Protein 6BG3 (pdb70)

GO terms:
  GO:0000151 ubiquitin ligase complex (C, IDA)
  GO:0005634 nucleus (C, EXP)
  GO:0097602 cullin family protein binding (F, IMP)
  GO:0005634 nucleus (C, IMP)
  GO:0005737 cytoplasm (C, IMP)
  GO:2000434 regulation of protein neddylation (P, IMP)
  GO:2000436 positive regulation of protein neddylation (P, IMP)
  GO:0031396 regulation of protein ubiquitination (P, IMP)
  GO:0005515 protein binding (F, IPI)
  GO:0005829 cytosol (C, TAS)

Secondary structure (DSSP, 8-state):
-TT-GGGGTTS-S--HHHHHHHHT--EEEEEE-TTS-EEEETTEEEES-S-HHHHHHHHHHHHTS--TTB--HHHHHHHHHHHHHHHHHHHHT-TTHHHHHHHS-HHHHHHHHHHHHHHHHHHHHT-HHHHHHHHTT-HHHHHHHHHTSHHHHHSHHHHHHHHHHHHHSSSHHHHHHHHHHHHHHHHHEETTEEEEE-HHHHHHHHHHTT--TTSHHHHHHHHHTT-S-TT-EEHHHHHHHHHHTT-SSHHHHHHHHHHHHHHTTSTTHHHHHHHHHHHHHS-TT-SSEEHHHHHHHHHHHHTTT-TTHHHHHHHHHH----EE-HHHHHHHHHHHHH--TTSTT--TTS---HHHHHHHHHHTT-

B-factor: mean 21.7, std 9.97, range [8.53, 66.86]

Radius of gyration: 24.67 Å; Cα contacts (8 Å, |Δi|>4): 421; chains: 1; bounding box: 47×56×72 Å

CATH classification: 1.10.530.40 (+1 more: 1.10.238.200)

Solvent-accessible surface area: 19133 Å² total; per-residue (Å²): 106,111,73,46,22,112,77,56,164,172,80,53,110,26,27,24,0,13,0,0,91,17,15,72,9,17,55,65,140,28,46,126,46,141,132,35,79,18,6,0,1,10,40,34,97,20,27,68,34,125,48,72,114,32,0,62,66,87,0,42,80,49,35,67,103,104,4,95,4,74,4,72,70,76,29,0,16,62,3,4,32,70,37,15,85,48,19,26,133,5,0,70,186,28,94,141,0,88,56,5,22,62,36,6,59,81,29,22,77,8,0,0,10,0,2,15,69,53,56,31,59,125,30,0,12,60,38,74,88,3,11,119,34,2,78,96,106,94,46,95,80,0,9,91,50,2,44,161,27,189,10,63,119,106,45,48,29,27,0,88,30,0,15,33,0,0,110,43,19,50,42,61,11,0,132,99,14,93,113,94,10,72,117,27,1,76,140,2,66,27,117,166,52,115,102,39,0,12,112,126,8,34,83,66,10,2,78,44,1,82,35,91,60,78,31,60,16,26,7,5,7,14,9,48,6,99,7,69,14,58,66,58,16,26,74,65,28,0,37,51,2,0,25,70,23,35,8,19,19,25,134,66,0,83,59,48,6,71,123,4,62,105,40,18,155,104,123,53,77,24,101,62,0,0,51,30,0,2,61,19,4,32,84,96,75,73,196,14,2,74,19,144,74,0,27,54,31,1,52,51,2,0,110,82,130,5,105,22,10,122,42,2,28,103,11,2,139,109,55,181,78,83,42,0,71,91,90,13,0,29,41,0,22,57,0,16,112,73,5,30,116,98,4,78,68,19,76,117,165,41,92,39,18,99,3,0,43,58,0,2,125,43,3,98,105,118

Foldseek 3Di:
DVLDCVVVVVPDPDALLLLLCQQQNAAFFWDQDPVGFTAHTRGHGQDRDNDPVSSQVSLCVQQVHNQVRGHDNSSSVSSVVVVLVVLVVVLCPDVQRNLLLVQDDRQLVSLLSVVCVVPNDVVSSVLNVLSVCSSVLVLVVSLVSQCPDPVCVVQVLSSNQSSVCSNPVDNVSSVVLVVLLLVVLVQQADPVDNFWGFPVSLVVLCVLLVHDCLAVLVLLLCVLLLPQAPGIQGSSSSSRSCSNQSHSDSVSVSVCSVVSVVCCVDPCNLLSSQLSCFRHQADPVDQWRFPVSLLSVCCNSCPVQQLCNVLLVVLCVPDPDGTDHSQLSSCVVVCSVPADPLSPPDDPPPPHPPSVVVSSVVPNVD

Organism: Homo sapiens (NCBI:txid9606)

InterPro domains:
  IPR005176 Potentiating neddylation domain [PF03556] (136-246)
  IPR005176 Potentiating neddylation domain [PS51229] (60-248)
  IPR009060 UBA-like superfamily [SSF46934] (5-47)
  IPR014764 Defective-in-cullin neddylation protein [PTHR12281] (21-250)
  IPR042460 DCN1-like, PONY binding domain [G3DSA:1.10.238.200] (150-259)

Structure (mmCIF, N/CA/C/O backbone):
data_6BG3
#
_entry.id   6BG3
#
_cell.length_a   35.169
_cell.length_b   96.915
_cell.length_c   59.388
_cell.angle_alpha   90.000
_cell.angle_beta   105.500
_cell.angle_gamma   90.000
#
_symmetry.space_group_name_H-M   'P 1 21 1'
#
loop_
_entity.id
_entity.type
_entity.pdbx_description
1 polymer 'Endolysin, DCN1-like protein 1 chimera'
2 non-polymer "N-{(3S,4S)-1-benzyl-3-[(1S)-1-hydroxyethoxy]piperidin-4-yl}-N'-[3-(trifluoromethyl)phenyl]urea"
3 water water
#
loop_
_atom_site.group_PDB
_atom_site.id
_atom_site.type_symbol
_atom_site.label_atom_id
_atom_site.label_alt_id
_atom_site.label_comp_id
_atom_site.label_asym_id
_atom_site.label_entity_id
_atom_site.label_seq_id
_atom_site.pdbx_PDB_ins_code
_atom_site.Cartn_x
_atom_site.Cartn_y
_atom_site.Cartn_z
_atom_site.occupancy
_atom_site.B_iso_or_equiv
_atom_site.auth_seq_id
_atom_site.auth_comp_id
_atom_site.auth_asym_id
_atom_site.auth_atom_id
_atom_site.pdbx_PDB_model_num
ATOM 1 N N . HIS A 1 10 ? 38.860 -0.851 30.469 1.00 38.22 -12 HIS A N 1
ATOM 2 C CA . HIS A 1 10 ? 37.485 -0.273 30.391 1.00 37.61 -12 HIS A CA 1
ATOM 3 C C . HIS A 1 10 ? 36.420 -1.297 30.768 1.00 33.80 -12 HIS A C 1
ATOM 4 O O . HIS A 1 10 ? 36.441 -2.450 30.308 1.00 31.26 -12 HIS A O 1
ATOM 8 N N . SER A 1 11 ? 35.472 -0.854 31.584 1.00 34.31 -11 SER A N 1
ATOM 9 C CA . SER A 1 11 ? 34.481 -1.740 32.177 1.00 33.92 -11 SER A CA 1
ATOM 10 C C . SER A 1 11 ? 33.684 -2.565 31.165 1.00 30.92 -11 SER A C 1
ATOM 11 O O . SER A 1 11 ? 33.351 -3.698 31.449 1.00 30.32 -11 SER A O 1
ATOM 19 N N . GLN A 1 12 ? 33.391 -1.995 30.001 1.00 28.07 -10 GLN A N 1
ATOM 20 C CA . GLN A 1 12 ? 32.528 -2.657 29.029 1.00 25.67 -10 GLN A CA 1
ATOM 21 C C . GLN A 1 12 ? 33.257 -3.498 27.995 1.00 22.39 -10 GLN A C 1
ATOM 22 O O . GLN A 1 12 ? 32.611 -4.133 27.163 1.00 21.77 -10 GLN A O 1
ATOM 36 N N . ASP A 1 13 ? 34.582 -3.508 28.025 1.00 21.44 -9 ASP A N 1
ATOM 37 C CA . ASP A 1 13 ? 35.350 -4.272 27.048 1.00 19.88 -9 ASP A CA 1
ATOM 38 C C . ASP A 1 13 ? 34.890 -5.716 26.995 1.00 17.02 -9 ASP A C 1
ATOM 39 O O . ASP A 1 13 ? 34.753 -6.357 28.041 1.00 17.29 -9 ASP A O 1
ATOM 48 N N . LEU A 1 14 ? 34.694 -6.255 25.793 1.00 15.37 -8 LEU A N 1
ATOM 49 C CA . LEU A 1 14 ? 34.225 -7.631 25.672 1.00 14.08 -8 LEU A CA 1
ATOM 50 C C . LEU A 1 14 ? 35.275 -8.640 26.157 1.00 14.21 -8 LEU A C 1
ATOM 51 O O . LEU A 1 14 ? 34.917 -9.747 26.564 1.00 14.45 -8 LEU A O 1
ATOM 67 N N . GLU A 1 15 ? 36.551 -8.234 26.175 1.00 14.92 -7 GLU A N 1
ATOM 68 C CA . GLU A 1 15 ? 37.609 -9.079 26.716 1.00 16.66 -7 GLU A CA 1
ATOM 69 C C . GLU A 1 15 ? 37.335 -9.461 28.171 1.00 17.21 -7 GLU A C 1
ATOM 70 O O . GLU A 1 15 ? 37.813 -10.507 28.634 1.00 18.09 -7 GLU A O 1
ATOM 82 N N . ASN A 1 16 ? 36.589 -8.626 28.892 1.00 18.62 -6 ASN A N 1
ATOM 83 C CA . ASN A 1 16 ? 36.227 -8.957 30.259 1.00 20.46 -6 ASN A CA 1
ATOM 84 C C . ASN A 1 16 ? 35.269 -10.131 30.376 1.00 21.55 -6 ASN A C 1
ATOM 85 O O . ASN A 1 16 ? 35.026 -10.620 31.485 1.00 24.72 -6 ASN A O 1
ATOM 96 N N . LEU A 1 17 ? 34.721 -10.570 29.249 1.00 19.59 -5 LEU A N 1
ATOM 97 C CA . LEU A 1 17 ? 33.773 -11.674 29.214 1.00 19.15 -5 LEU A CA 1
ATOM 98 C C . LEU A 1 17 ? 34.380 -12.917 28.572 1.00 17.62 -5 LEU A C 1
ATOM 99 O O . LEU A 1 17 ? 33.675 -13.903 28.350 1.00 17.93 -5 LEU A O 1
ATOM 115 N N . TYR A 1 18 ? 35.681 -12.895 28.280 1.00 16.99 -4 TYR A N 1
ATOM 116 C CA . TYR A 1 18 ? 36.276 -14.020 27.566 1.00 15.51 -4 TYR A CA 1
ATOM 117 C C . TYR A 1 18 ? 36.298 -15.327 28.358 1.00 14.98 -4 TYR A C 1
ATOM 118 O O . TYR A 1 18 ? 36.467 -16.376 27.751 1.00 15.06 -4 TYR A O 1
ATOM 136 N N . PHE A 1 19 ? 36.117 -15.257 29.681 1.00 14.16 -3 PHE A N 1
ATOM 137 C CA . PHE A 1 19 ? 36.014 -16.448 30.502 1.00 14.96 -3 PHE A CA 1
ATOM 138 C C . PHE A 1 19 ? 34.655 -17.134 30.364 1.00 15.41 -3 PHE A C 1
ATOM 139 O O . PHE A 1 19 ? 34.502 -18.271 30.805 1.00 16.44 -3 PHE A O 1
ATOM 156 N N . GLN A 1 20 ? 33.673 -16.435 29.800 1.00 15.20 -2 GLN A N 1
ATOM 157 C CA . GLN A 1 20 ? 32.332 -17.000 29.573 1.00 15.97 -2 GLN A CA 1
ATOM 158 C C . GLN A 1 20 ? 32.373 -17.954 28.408 1.00 15.96 -2 GLN A C 1
ATOM 159 O O . GLN A 1 20 ? 33.373 -18.058 27.745 1.00 15.95 -2 GLN A O 1
ATOM 173 N N . GLY A 1 21 ? 31.270 -18.638 28.128 1.00 17.67 -1 GLY A N 1
ATOM 174 C CA . GLY A 1 21 ? 31.159 -19.334 26.858 1.00 17.43 -1 GLY A CA 1
ATOM 175 C C . GLY A 1 21 ? 30.991 -18.380 25.679 1.00 16.67 -1 GLY A C 1
ATOM 176 O O . GLY A 1 21 ? 30.642 -17.216 25.866 1.00 17.77 -1 GLY A O 1
ATOM 180 N N . SER A 1 22 ? 31.214 -18.862 24.457 1.00 16.49 0 SER A N 1
ATOM 181 C CA . SER A 1 22 ? 30.949 -18.044 23.274 1.00 17.67 0 SER A CA 1
ATOM 182 C C . SER A 1 22 ? 29.451 -17.845 23.054 1.00 16.00 0 SER A C 1
ATOM 183 O O . SER A 1 22 ? 29.037 -16.828 22.493 1.00 17.66 0 SER A O 1
ATOM 191 N N . MET A 1 23 ? 28.634 -18.805 23.477 1.00 15.42 1 MET A N 1
ATOM 192 C CA . MET A 1 23 ? 27.203 -18.615 23.417 1.00 14.55 1 MET A CA 1
ATOM 193 C C . MET A 1 23 ? 26.813 -17.869 24.681 1.00 13.20 1 MET A C 1
ATOM 194 O O . MET A 1 23 ? 27.275 -18.183 25.776 1.00 15.90 1 MET A O 1
ATOM 208 N N . ASN A 1 24 ? 25.969 -16.865 24.524 1.00 12.55 2 ASN A N 1
ATOM 209 C CA . ASN A 1 24 ? 25.590 -16.006 25.612 1.00 12.31 2 ASN A CA 1
ATOM 210 C C . ASN A 1 24 ? 24.256 -15.358 25.274 1.00 11.26 2 ASN A C 1
ATOM 211 O O . ASN A 1 24 ? 23.653 -15.627 24.234 1.00 10.96 2 ASN A O 1
ATOM 222 N N . ILE A 1 25 ? 23.791 -14.525 26.180 1.00 12.23 3 ILE A N 1
ATOM 223 C CA . ILE A 1 25 ? 22.503 -13.893 26.005 1.00 11.83 3 ILE A CA 1
ATOM 224 C C . ILE A 1 25 ? 22.441 -13.017 24.761 1.00 11.09 3 ILE A C 1
ATOM 225 O O . ILE A 1 25 ? 21.403 -12.963 24.120 1.00 11.13 3 ILE A O 1
ATOM 241 N N . PHE A 1 26 ? 23.522 -12.325 24.418 1.00 11.25 4 PHE A N 1
ATOM 242 C CA . PHE A 1 26 ? 23.534 -11.526 23.204 1.00 11.10 4 PHE A CA 1
ATOM 243 C C . PHE A 1 26 ? 23.331 -12.387 21.957 1.00 10.34 4 PHE A C 1
ATOM 244 O O . PHE A 1 26 ? 22.503 -12.079 21.108 1.00 10.29 4 PHE A O 1
ATOM 261 N N . GLU A 1 27 ? 24.083 -13.473 21.862 1.00 10.40 5 GLU A N 1
ATOM 262 C CA . GLU A 1 27 ? 23.958 -14.368 20.724 1.00 10.44 5 GLU A CA 1
ATOM 263 C C . GLU A 1 27 ? 22.587 -15.020 20.673 1.00 9.85 5 GLU A C 1
ATOM 264 O O . GLU A 1 27 ? 22.046 -15.288 19.602 1.00 10.56 5 GLU A O 1
ATOM 276 N N . MET A 1 28 ? 22.000 -15.279 21.838 1.00 9.65 6 MET A N 1
ATOM 277 C CA . MET A 1 28 ? 20.672 -15.836 21.938 1.00 9.46 6 MET A CA 1
ATOM 278 C C . MET A 1 28 ? 19.635 -14.851 21.358 1.00 9.39 6 MET A C 1
ATOM 279 O O . MET A 1 28 ? 18.793 -15.232 20.534 1.00 9.96 6 MET A O 1
ATOM 293 N N . LEU A 1 29 ? 19.705 -13.592 21.777 1.00 9.62 7 LEU A N 1
ATOM 294 C CA . LEU A 1 29 ? 18.754 -12.600 21.287 1.00 10.75 7 LEU A CA 1
ATOM 295 C C . LEU A 1 29 ? 19.060 -12.225 19.830 1.00 10.91 7 LEU A C 1
ATOM 296 O O . LEU A 1 29 ? 18.163 -11.832 19.092 1.00 11.71 7 LEU A O 1
ATOM 312 N N . ARG A 1 30 ? 20.307 -12.360 19.391 1.00 10.95 8 ARG A N 1
ATOM 313 C CA . ARG A 1 30 ? 20.606 -12.169 17.982 1.00 11.89 8 ARG A CA 1
ATOM 314 C C . ARG A 1 30 ? 19.795 -13.166 17.122 1.00 11.27 8 ARG A C 1
ATOM 315 O O . ARG A 1 30 ? 19.315 -12.811 16.047 1.00 13.13 8 ARG A O 1
ATOM 336 N N . ILE A 1 31 ? 19.634 -14.390 17.605 1.00 11.43 9 ILE A N 1
ATOM 337 C CA . ILE A 1 31 ? 18.848 -15.431 16.933 1.00 11.18 9 ILE A CA 1
ATOM 338 C C . ILE A 1 31 ? 17.348 -15.208 17.104 1.00 10.72 9 ILE A C 1
ATOM 339 O O . ILE A 1 31 ? 16.572 -15.402 16.162 1.00 12.16 9 ILE A O 1
ATOM 355 N N . ASP A 1 32 ? 16.930 -14.77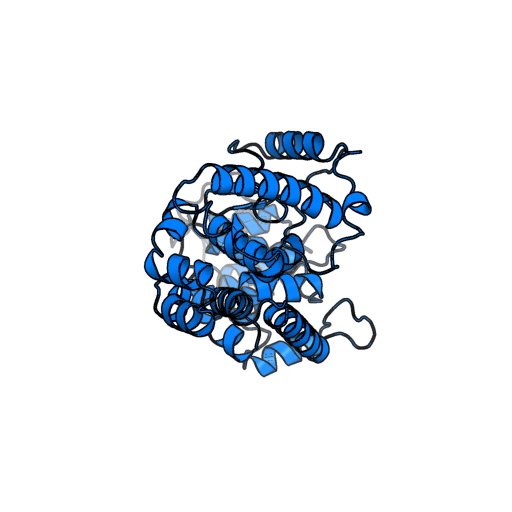1 18.295 1.00 10.47 10 ASP A N 1
ATOM 356 C CA . ASP A 1 32 ? 15.488 -14.722 18.604 1.00 11.14 10 ASP A CA 1
ATOM 357 C C . ASP A 1 32 ? 14.817 -13.422 18.206 1.00 12.24 10 ASP A C 1
ATOM 358 O O . ASP A 1 32 ? 13.655 -13.430 17.871 1.00 16.32 10 ASP A O 1
ATOM 367 N N . GLU A 1 33 ? 15.547 -12.318 18.254 1.00 12.52 11 GLU A N 1
ATOM 368 C CA A GLU A 1 33 ? 15.024 -10.984 17.966 0.50 12.91 11 GLU A CA 1
ATOM 369 C CA B GLU A 1 33 ? 14.988 -11.001 17.948 0.50 14.10 11 GLU A CA 1
ATOM 370 C C . GLU A 1 33 ? 15.653 -10.381 16.715 1.00 14.35 11 GLU A C 1
ATOM 371 O O . GLU A 1 33 ? 14.978 -9.775 15.898 1.00 17.23 11 GLU A O 1
ATOM 394 N N . GLY A 1 34 ? 16.956 -10.563 16.561 1.00 14.35 12 GLY A N 1
ATOM 395 C CA . GLY A 1 34 ? 17.701 -10.025 15.439 1.00 14.23 12 GLY A CA 1
ATOM 396 C C . GLY A 1 34 ? 18.551 -8.839 15.840 1.00 12.73 12 GLY A C 1
ATOM 397 O O . GLY A 1 34 ? 18.320 -8.176 16.825 1.00 16.23 12 GLY A O 1
ATOM 401 N N . LEU A 1 35 ? 19.554 -8.585 15.035 1.00 13.21 13 LEU A N 1
ATOM 402 C CA . LEU A 1 35 ? 20.536 -7.552 15.264 1.00 13.10 13 LEU A CA 1
ATOM 403 C C . LEU A 1 35 ? 20.526 -6.584 14.078 1.00 12.39 13 LEU A C 1
ATOM 404 O O . LEU A 1 35 ? 20.653 -7.017 12.946 1.00 14.75 13 LEU A O 1
ATOM 420 N N . ARG A 1 36 ? 20.415 -5.290 14.365 1.00 13.03 14 ARG A N 1
ATOM 421 C CA . ARG A 1 36 ? 20.462 -4.250 13.349 1.00 13.95 14 ARG A CA 1
ATOM 422 C C . ARG A 1 36 ? 21.642 -3.347 13.623 1.00 13.44 14 ARG A C 1
ATOM 423 O O . ARG A 1 36 ? 21.802 -2.844 14.732 1.00 14.56 14 ARG A O 1
ATOM 444 N N . LEU A 1 37 ? 22.461 -3.125 12.609 1.00 14.41 15 LEU A N 1
ATOM 445 C CA . LEU A 1 37 ? 23.681 -2.371 12.800 1.00 15.24 15 LEU A CA 1
ATOM 446 C C . LEU A 1 37 ? 23.572 -0.936 12.336 1.00 15.86 15 LEU A C 1
ATOM 447 O O . LEU A 1 37 ? 24.522 -0.178 12.492 1.00 17.40 15 LEU A O 1
ATOM 463 N N . LYS A 1 38 ? 22.426 -0.550 11.777 1.00 16.39 16 LYS A N 1
ATOM 464 C CA . LYS A 1 38 ? 22.162 0.832 11.373 1.00 17.25 16 LYS A CA 1
ATOM 465 C C . LYS A 1 38 ? 20.920 1.312 12.099 1.00 17.12 16 LYS A C 1
ATOM 466 O O . LYS A 1 38 ? 19.977 0.555 12.298 1.00 17.77 16 LYS A O 1
ATOM 485 N N . ILE A 1 39 ? 20.891 2.589 12.453 1.00 17.53 17 ILE A N 1
ATOM 486 C CA . ILE A 1 39 ? 19.707 3.174 13.062 1.00 17.63 17 ILE A CA 1
ATOM 487 C C . ILE A 1 39 ? 18.490 2.897 12.213 1.00 18.23 17 ILE A C 1
ATOM 488 O O . ILE A 1 39 ? 18.522 3.098 10.990 1.00 19.73 17 ILE A O 1
ATOM 504 N N . TYR A 1 40 ? 17.398 2.501 12.861 1.00 16.83 18 TYR A N 1
ATOM 505 C CA . TYR A 1 40 ? 16.133 2.294 12.171 1.00 18.90 18 TYR A CA 1
ATOM 506 C C . TYR A 1 40 ? 14.998 2.728 13.076 1.00 20.25 18 TYR A C 1
ATOM 507 O O . TYR A 1 40 ? 15.189 2.971 14.272 1.00 19.74 18 TYR A O 1
ATOM 525 N N . LYS A 1 41 ? 13.822 2.887 12.487 1.00 23.21 19 LYS A N 1
ATOM 526 C CA . LYS A 1 41 ? 12.636 3.205 13.261 1.00 25.73 19 LYS A CA 1
ATOM 527 C C . LYS A 1 41 ? 11.912 1.928 13.630 1.00 28.00 19 LYS A C 1
ATOM 528 O O . LYS A 1 41 ? 11.630 1.090 12.761 1.00 29.52 19 LYS A O 1
ATOM 547 N N . ASP A 1 42 ? 11.616 1.781 14.914 1.00 29.15 20 ASP A N 1
ATOM 548 C CA . ASP A 1 42 ? 10.879 0.629 15.409 1.00 32.88 20 ASP A CA 1
ATOM 549 C C . ASP A 1 42 ? 9.396 0.750 15.085 1.00 35.50 20 ASP A C 1
ATOM 550 O O . ASP A 1 42 ? 8.988 1.601 14.289 1.00 35.08 20 ASP A O 1
ATOM 559 N N . THR A 1 43 ? 8.603 -0.097 15.731 1.00 37.67 21 THR A N 1
ATOM 560 C CA . THR A 1 43 ? 7.166 -0.157 15.508 1.00 41.40 21 THR A CA 1
ATOM 561 C C . THR A 1 43 ? 6.500 1.188 15.765 1.00 42.51 21 THR A C 1
ATOM 562 O O . THR A 1 43 ? 5.712 1.667 14.945 1.00 43.76 21 THR A O 1
ATOM 573 N N . GLU A 1 44 ? 6.818 1.790 16.905 1.00 42.43 22 GLU A N 1
ATOM 574 C CA . GLU A 1 44 ? 6.207 3.050 17.301 1.00 43.08 22 GLU A CA 1
ATOM 575 C C . GLU A 1 44 ? 6.886 4.251 16.635 1.00 40.75 22 GLU A C 1
ATOM 576 O O . GLU A 1 44 ? 6.603 5.398 16.983 1.00 40.93 22 GLU A O 1
ATOM 588 N N . GLY A 1 45 ? 7.783 3.985 15.685 1.00 37.40 23 GLY A N 1
ATOM 589 C CA . GLY A 1 45 ? 8.422 5.034 14.905 1.00 33.91 23 GLY A CA 1
ATOM 590 C C . GLY A 1 45 ? 9.671 5.632 15.538 1.00 32.72 23 GLY A C 1
ATOM 591 O O . GLY A 1 45 ? 10.176 6.654 15.069 1.00 33.03 23 GLY A O 1
ATOM 595 N N . TYR A 1 46 ? 10.187 4.981 16.578 1.00 30.19 24 TYR A N 1
ATOM 596 C CA . TYR A 1 46 ? 11.301 5.519 17.353 1.00 29.04 24 TYR A CA 1
ATOM 597 C C . TYR A 1 46 ? 12.660 4.973 16.909 1.00 24.32 24 TYR A C 1
ATOM 598 O O . TYR A 1 46 ? 12.813 3.773 16.651 1.00 23.38 24 TYR A O 1
ATOM 616 N N . TYR A 1 47 ? 13.663 5.843 16.874 1.00 22.65 25 TYR A N 1
ATOM 617 C CA . TYR A 1 47 ? 15.019 5.457 16.480 1.00 20.92 25 TYR A CA 1
ATOM 618 C C . TYR A 1 47 ? 15.629 4.468 17.463 1.00 19.04 25 TYR A C 1
ATOM 619 O O . TYR A 1 47 ? 15.694 4.705 18.669 1.00 19.90 25 TYR A O 1
ATOM 637 N N . THR A 1 48 ? 16.126 3.376 16.892 1.00 17.02 26 THR A N 1
ATOM 638 C CA . THR A 1 48 ? 16.554 2.167 17.599 1.00 15.84 26 THR A CA 1
ATOM 639 C C . THR A 1 48 ? 17.774 1.635 16.882 1.00 13.94 26 THR A C 1
ATOM 640 O O . THR A 1 48 ? 17.961 1.914 15.706 1.00 15.11 26 THR A O 1
ATOM 651 N N . ILE A 1 49 ? 18.616 0.880 17.593 1.00 13.29 27 ILE A N 1
ATOM 652 C CA . ILE A 1 49 ? 19.732 0.193 16.952 1.00 12.93 27 ILE A CA 1
ATOM 653 C C . ILE A 1 49 ? 20.081 -1.048 17.748 1.00 12.18 27 ILE A C 1
ATOM 654 O O . ILE A 1 49 ? 19.603 -1.244 18.865 1.00 12.52 27 ILE A O 1
ATOM 670 N N . GLY A 1 50 ? 20.929 -1.887 17.179 1.00 12.01 28 GLY A N 1
ATOM 671 C CA . GLY A 1 50 ? 21.417 -3.042 17.898 1.00 11.67 28 GLY A CA 1
ATOM 672 C C . GLY A 1 50 ? 20.328 -4.076 18.035 1.00 10.91 28 GLY A C 1
ATOM 673 O O . GLY A 1 50 ? 19.617 -4.380 17.081 1.00 12.70 28 GLY A O 1
ATOM 677 N N . ILE A 1 51 ? 20.229 -4.650 19.222 1.00 11.10 29 ILE A N 1
ATOM 678 C CA . ILE A 1 51 ? 19.130 -5.557 19.545 1.00 11.92 29 ILE A CA 1
ATOM 679 C C . ILE A 1 51 ? 18.125 -4.756 20.368 1.00 12.59 29 ILE A C 1
ATOM 680 O O . ILE A 1 51 ? 18.163 -4.713 21.606 1.00 13.04 29 ILE A O 1
ATOM 696 N N . GLY A 1 52 ? 17.222 -4.081 19.671 1.00 13.75 30 GLY A N 1
ATOM 697 C CA . GLY A 1 52 ? 16.127 -3.380 20.309 1.00 14.60 30 GLY A CA 1
ATOM 698 C C . GLY A 1 52 ? 16.531 -2.266 21.253 1.00 14.97 30 GLY A C 1
ATOM 699 O O . GLY A 1 52 ? 15.779 -1.954 22.163 1.00 17.08 30 GLY A O 1
ATOM 703 N N . HIS A 1 53 ? 17.676 -1.626 21.034 1.00 13.87 31 HIS A N 1
ATOM 704 C CA . HIS A 1 53 ? 18.127 -0.548 21.915 1.00 14.52 31 HIS A CA 1
ATOM 705 C C . HIS A 1 53 ? 17.558 0.795 21.467 1.00 16.42 31 HIS A C 1
ATOM 706 O O . HIS A 1 53 ? 17.971 1.367 20.465 1.00 15.66 31 HIS A O 1
ATOM 720 N N . LEU A 1 54 ? 16.582 1.272 22.213 1.00 19.00 32 LEU A N 1
ATOM 721 C CA . LEU A 1 54 ? 15.966 2.560 21.911 1.00 21.86 32 LEU A CA 1
ATOM 722 C C . LEU A 1 54 ? 16.983 3.682 22.131 1.00 21.61 32 LEU A C 1
ATOM 723 O O . LEU A 1 54 ? 17.640 3.736 23.170 1.00 23.54 32 LEU A O 1
ATOM 739 N N . LEU A 1 55 ? 17.130 4.566 21.149 1.00 21.00 33 LEU A N 1
ATOM 740 C CA . LEU A 1 55 ? 18.060 5.693 21.272 1.00 21.52 33 LEU A CA 1
ATOM 741 C C . LEU A 1 55 ? 17.421 6.973 21.799 1.00 22.98 33 LEU A C 1
ATOM 742 O O . LEU A 1 55 ? 18.040 7.721 22.559 1.00 25.21 33 LEU A O 1
ATOM 758 N N . THR A 1 56 ? 16.189 7.231 21.368 1.00 24.04 34 THR A N 1
ATOM 759 C CA . THR A 1 56 ? 15.487 8.467 21.704 1.00 25.67 34 THR A CA 1
ATOM 760 C C . THR A 1 56 ? 14.087 8.389 21.129 1.00 26.96 34 THR A C 1
ATOM 761 O O . THR A 1 56 ? 13.849 7.647 20.166 1.00 26.03 34 THR A O 1
ATOM 772 N N . LYS A 1 57 ? 13.174 9.175 21.695 1.00 29.09 35 LYS A N 1
ATOM 773 C CA . LYS A 1 57 ? 11.814 9.311 21.172 1.00 29.45 35 LYS A CA 1
ATOM 774 C C . LYS A 1 57 ? 11.716 10.531 20.255 1.00 28.73 35 LYS A C 1
ATOM 775 O O . LYS A 1 57 ? 10.672 10.794 19.651 1.00 30.00 35 LYS A O 1
ATOM 779 N N . SER A 1 58 ? 12.818 11.264 20.142 1.00 27.60 36 SER A N 1
ATOM 780 C CA . SER A 1 58 ? 12.860 12.448 19.292 1.00 27.59 36 SER A CA 1
ATOM 781 C C . SER A 1 58 ? 12.590 12.078 17.834 1.00 27.70 36 SER A C 1
ATOM 782 O O . SER A 1 58 ? 13.026 11.008 17.383 1.00 28.53 36 SER A O 1
ATOM 790 N N . PRO A 1 59 ? 11.882 12.946 17.086 1.00 27.29 37 PRO A N 1
ATOM 791 C CA . PRO A 1 59 ? 11.715 12.683 15.649 1.00 27.68 37 PRO A CA 1
ATOM 792 C C . PRO A 1 59 ? 12.975 12.974 14.841 1.00 27.45 37 PRO A C 1
ATOM 793 O O . PRO A 1 59 ? 13.045 12.650 13.649 1.00 28.47 37 PRO A O 1
ATOM 804 N N . SER A 1 60 ? 13.966 13.557 15.496 1.00 26.83 38 SER A N 1
ATOM 805 C CA . SER A 1 60 ? 15.185 13.989 14.835 1.00 27.24 38 SER A CA 1
ATOM 806 C C . SER A 1 60 ? 16.249 12.891 14.764 1.00 27.19 38 SER A C 1
ATOM 807 O O . SER A 1 60 ? 16.748 12.405 15.787 1.00 27.51 38 SER A O 1
ATOM 815 N N . LEU A 1 61 ? 16.601 12.508 13.545 1.00 27.66 39 LEU A N 1
ATOM 816 C CA . LEU A 1 61 ? 17.627 11.499 13.345 1.00 28.01 39 LEU A CA 1
ATOM 817 C C . LEU A 1 61 ? 18.947 11.991 13.911 1.00 29.03 39 LEU A C 1
ATOM 818 O O . LEU A 1 61 ? 19.737 11.226 14.473 1.00 28.84 39 LEU A O 1
ATOM 834 N N . ASN A 1 62 ? 19.178 13.289 13.790 1.00 30.93 40 ASN A N 1
ATOM 835 C CA . ASN A 1 62 ? 20.399 13.857 14.316 1.00 32.81 40 ASN A CA 1
ATOM 836 C C . ASN A 1 62 ? 20.496 13.687 15.828 1.00 30.84 40 ASN A C 1
ATOM 837 O O . ASN A 1 62 ? 21.581 13.429 16.360 1.00 31.44 40 ASN A O 1
ATOM 848 N N . ALA A 1 63 ? 19.367 13.824 16.517 1.00 28.96 41 ALA A N 1
ATOM 849 C CA . ALA A 1 63 ? 19.319 13.602 17.949 1.00 28.20 41 ALA A CA 1
ATOM 850 C C . ALA A 1 63 ? 19.686 12.155 18.248 1.00 27.55 41 ALA A C 1
ATOM 851 O O . ALA A 1 63 ? 20.510 11.887 19.117 1.00 29.00 41 ALA A O 1
ATOM 858 N N . ALA A 1 64 ? 19.085 11.224 17.507 1.00 25.97 42 ALA A N 1
ATOM 859 C CA . ALA A 1 64 ? 19.362 9.801 17.691 1.00 24.25 42 ALA A CA 1
ATOM 860 C C . ALA A 1 64 ? 20.850 9.512 17.479 1.00 25.14 42 ALA A C 1
ATOM 861 O O . ALA A 1 64 ? 21.453 8.772 18.246 1.00 25.04 42 ALA A O 1
ATOM 868 N N . LYS A 1 65 ? 21.443 10.124 16.457 1.00 26.50 43 LYS A N 1
ATOM 869 C CA . LYS A 1 65 ? 22.860 9.926 16.166 1.00 28.33 43 LYS A CA 1
ATOM 870 C C . LYS A 1 65 ? 23.742 10.499 17.263 1.00 29.21 43 LYS A C 1
ATOM 871 O O . LYS A 1 65 ? 24.832 9.982 17.540 1.00 28.72 43 LYS A O 1
ATOM 890 N N . SER A 1 66 ? 23.281 11.586 17.871 1.00 30.87 44 SER A N 1
ATOM 891 C CA . SER A 1 66 ? 24.014 12.184 18.968 1.00 32.91 44 SER A CA 1
ATOM 892 C C . SER A 1 66 ? 24.032 11.246 20.157 1.00 31.80 44 SER A C 1
ATOM 893 O O . SER A 1 66 ? 25.076 11.073 20.783 1.00 31.92 44 SER A O 1
ATOM 901 N N . GLU A 1 67 ? 22.882 10.657 20.483 1.00 30.84 45 GLU A N 1
ATOM 902 C CA . GLU A 1 67 ? 22.837 9.710 21.590 1.00 30.82 45 GLU A CA 1
ATOM 903 C C . GLU A 1 67 ? 23.731 8.509 21.281 1.00 28.96 45 GLU A C 1
ATOM 904 O O . GLU A 1 67 ? 24.487 8.070 22.144 1.00 30.10 45 GLU A O 1
ATOM 916 N N . LEU A 1 68 ? 23.672 8.006 20.052 1.00 26.44 46 LEU A N 1
ATOM 917 C CA . LEU A 1 68 ? 24.468 6.848 19.671 1.00 25.21 46 LEU A CA 1
ATOM 918 C C . LEU A 1 68 ? 25.969 7.162 19.733 1.00 26.87 46 LEU A C 1
ATOM 919 O O . LEU A 1 68 ? 26.755 6.373 20.259 1.00 26.98 46 LEU A O 1
ATOM 935 N N . ASP A 1 69 ? 26.367 8.317 19.196 1.00 28.94 47 ASP A N 1
ATOM 936 C CA . ASP A 1 69 ? 27.772 8.711 19.197 1.00 30.68 47 ASP A CA 1
ATOM 937 C C . ASP A 1 69 ? 28.279 8.843 20.633 1.00 31.93 47 ASP A C 1
ATOM 938 O O . ASP A 1 69 ? 29.405 8.446 20.938 1.00 32.34 47 ASP A O 1
ATOM 947 N N . LYS A 1 70 ? 27.446 9.415 21.502 1.00 31.96 48 LYS A N 1
ATOM 948 C CA . LYS A 1 70 ? 27.739 9.503 22.928 1.00 32.81 48 LYS A CA 1
ATOM 949 C C . LYS A 1 70 ? 28.007 8.120 23.521 1.00 32.09 48 LYS A C 1
ATOM 950 O O . LYS A 1 70 ? 28.988 7.925 24.236 1.00 33.35 48 LYS A O 1
ATOM 954 N N . ALA A 1 71 ? 27.148 7.150 23.212 1.00 30.60 49 ALA A N 1
ATOM 955 C CA . ALA A 1 71 ? 27.229 5.837 23.857 1.00 30.94 49 ALA A CA 1
ATOM 956 C C . ALA A 1 71 ? 28.394 4.990 23.340 1.00 30.50 49 ALA A C 1
ATOM 957 O O . ALA A 1 71 ? 28.971 4.192 24.080 1.00 31.72 49 ALA A O 1
ATOM 964 N N . ILE A 1 72 ? 28.757 5.168 22.075 1.00 29.86 50 ILE A N 1
ATOM 965 C CA . ILE A 1 72 ? 29.785 4.324 21.469 1.00 29.48 50 ILE A CA 1
ATOM 966 C C . ILE A 1 72 ? 31.178 4.945 21.624 1.00 31.28 50 ILE A C 1
ATOM 967 O O . ILE A 1 72 ? 32.179 4.230 21.711 1.00 31.63 50 ILE A O 1
ATOM 983 N N . GLY A 1 73 ? 31.236 6.272 21.682 1.00 31.82 51 GLY A N 1
ATOM 984 C CA . GLY A 1 73 ? 32.491 6.977 21.895 1.00 33.25 51 GLY A CA 1
ATOM 985 C C . GLY A 1 73 ? 33.206 7.356 20.609 1.00 35.17 51 GLY A C 1
ATOM 986 O O . GLY A 1 73 ? 34.427 7.519 20.598 1.00 35.98 51 GLY A O 1
ATOM 990 N N . ARG A 1 74 ? 32.451 7.514 19.526 1.00 34.92 52 ARG A N 1
ATOM 991 C CA . ARG A 1 74 ? 33.027 7.889 18.239 1.00 35.08 52 ARG A CA 1
ATOM 992 C C . ARG A 1 74 ? 31.938 8.396 17.300 1.00 37.23 52 ARG A C 1
ATOM 993 O O . ARG A 1 74 ? 30.742 8.288 17.594 1.00 37.60 52 ARG A O 1
ATOM 1014 N N . ASN A 1 75 ? 32.357 8.933 16.159 1.00 37.88 53 ASN A N 1
ATOM 1015 C CA . ASN A 1 75 ? 31.417 9.389 15.149 1.00 37.91 53 ASN A CA 1
ATOM 1016 C C . ASN A 1 75 ? 30.950 8.210 14.300 1.00 34.31 53 ASN A C 1
ATOM 1017 O O . ASN A 1 75 ? 31.617 7.817 13.332 1.00 33.91 53 ASN A O 1
ATOM 1028 N N . THR A 1 76 ? 29.792 7.668 14.663 1.00 32.12 54 THR A N 1
ATOM 1029 C CA . THR A 1 76 ? 29.293 6.445 14.061 1.00 31.35 54 THR A CA 1
ATOM 1030 C C . THR A 1 76 ? 28.517 6.682 12.786 1.00 31.27 54 THR A C 1
ATOM 1031 O O . THR A 1 76 ? 28.373 5.780 11.954 1.00 29.12 54 THR A O 1
ATOM 1042 N N . ASN A 1 77 ? 27.997 7.897 12.636 1.00 32.64 55 ASN A N 1
ATOM 1043 C CA . ASN A 1 77 ? 27.128 8.197 11.526 1.00 33.85 55 ASN A CA 1
ATOM 1044 C C . ASN A 1 77 ? 25.948 7.234 11.458 1.00 29.93 55 ASN A C 1
ATOM 1045 O O . ASN A 1 77 ? 25.433 6.955 10.379 1.00 29.94 55 ASN A O 1
ATOM 1056 N N . GLY A 1 78 ? 25.546 6.698 12.609 1.00 26.79 56 GLY A N 1
ATOM 1057 C CA . GLY A 1 78 ? 24.386 5.829 12.695 1.00 24.32 56 GLY A CA 1
ATOM 1058 C C . GLY A 1 78 ? 24.635 4.385 12.306 1.00 21.78 56 GLY A C 1
ATOM 1059 O O . GLY A 1 78 ? 23.671 3.655 12.107 1.00 21.30 56 GLY A O 1
ATOM 1063 N N . VAL A 1 79 ? 25.897 3.976 12.193 1.00 21.02 57 VAL A N 1
ATOM 1064 C CA . VAL A 1 79 ? 26.250 2.599 11.859 1.00 22.08 57 VAL A CA 1
ATOM 1065 C C . VAL A 1 79 ? 27.244 2.101 12.885 1.00 19.52 57 VAL A C 1
ATOM 1066 O O . VAL A 1 79 ? 28.243 2.771 13.167 1.00 20.53 57 VAL A O 1
ATOM 1079 N N . ILE A 1 80 ? 26.971 0.918 13.434 1.00 17.37 58 ILE A N 1
ATOM 1080 C CA . ILE A 1 80 ? 27.837 0.307 14.433 1.00 15.96 58 ILE A CA 1
ATOM 1081 C C . ILE A 1 80 ? 28.242 -1.101 14.046 1.00 14.63 58 ILE A C 1
ATOM 1082 O O . ILE A 1 80 ? 27.672 -1.721 13.149 1.00 16.31 58 ILE A O 1
ATOM 1098 N N . THR A 1 81 ? 29.236 -1.625 14.762 1.00 15.36 59 THR A N 1
ATOM 1099 C CA . THR A 1 81 ? 29.691 -3.001 14.585 1.00 15.60 59 THR A CA 1
ATOM 1100 C C . THR A 1 81 ? 28.925 -3.921 15.533 1.00 13.58 59 THR A C 1
ATOM 1101 O O . THR A 1 81 ? 28.266 -3.476 16.503 1.00 13.44 59 THR A O 1
ATOM 1112 N N . LYS A 1 82 ? 29.003 -5.203 15.253 1.00 14.16 60 LYS A N 1
ATOM 1113 C CA . LYS A 1 82 ? 28.396 -6.181 16.123 1.00 13.64 60 LYS A CA 1
ATOM 1114 C C . LYS A 1 82 ? 28.937 -6.069 17.564 1.00 12.81 60 LYS A C 1
ATOM 1115 O O . LYS A 1 82 ? 28.146 -6.119 18.521 1.00 12.36 60 LYS A O 1
ATOM 1134 N N . ASP A 1 83 ? 30.248 -5.916 17.742 1.00 12.77 61 ASP A N 1
ATOM 1135 C CA . ASP A 1 83 ? 30.788 -5.780 19.093 1.00 12.91 61 ASP A CA 1
ATOM 1136 C C . ASP A 1 83 ? 30.242 -4.549 19.810 1.00 12.86 61 ASP A C 1
ATOM 1137 O O . ASP A 1 83 ? 29.977 -4.583 21.007 1.00 12.86 61 ASP A O 1
ATOM 1146 N N . GLU A 1 84 ? 30.089 -3.441 19.102 1.00 13.39 62 GLU A N 1
ATOM 1147 C CA . GLU A 1 84 ? 29.497 -2.257 19.699 1.00 13.08 62 GLU A CA 1
ATOM 1148 C C . GLU A 1 84 ? 28.037 -2.508 20.099 1.00 13.10 62 GLU A C 1
ATOM 1149 O O . GLU A 1 84 ? 27.606 -2.068 21.153 1.00 13.35 62 GLU A O 1
ATOM 1161 N N . ALA A 1 85 ? 27.301 -3.230 19.269 1.00 12.30 63 ALA A N 1
ATOM 1162 C CA . ALA A 1 85 ? 25.937 -3.585 19.614 1.00 11.86 63 ALA A CA 1
ATOM 1163 C C . ALA A 1 85 ? 25.912 -4.474 20.853 1.00 11.31 63 ALA A C 1
ATOM 1164 O O . ALA A 1 85 ? 24.985 -4.374 21.677 1.00 11.43 63 ALA A O 1
ATOM 1171 N N . GLU A 1 86 ? 26.890 -5.365 20.995 1.00 11.24 64 GLU A N 1
ATOM 1172 C CA . GLU A 1 86 ? 26.942 -6.225 22.169 1.00 11.28 64 GLU A CA 1
ATOM 1173 C C . GLU A 1 86 ? 27.192 -5.402 23.420 1.00 11.95 64 GLU A C 1
ATOM 1174 O O . GLU A 1 86 ? 26.584 -5.646 24.470 1.00 11.99 64 GLU A O 1
ATOM 1186 N N . LYS A 1 87 ? 28.054 -4.401 23.341 1.00 13.09 65 LYS A N 1
ATOM 1187 C CA . LYS A 1 87 ? 28.269 -3.549 24.492 1.00 13.99 65 LYS A CA 1
ATOM 1188 C C . LYS A 1 87 ? 26.972 -2.833 24.910 1.00 13.77 65 LYS A C 1
ATOM 1189 O O . LYS A 1 87 ? 26.657 -2.775 26.103 1.00 13.95 65 LYS A O 1
ATOM 1208 N N . LEU A 1 88 ? 26.228 -2.278 23.958 1.00 13.46 66 LEU A N 1
ATOM 1209 C CA . LEU A 1 88 ? 24.961 -1.627 24.281 1.00 13.13 66 LEU A CA 1
ATOM 1210 C C . LEU A 1 88 ? 24.004 -2.656 24.908 1.00 11.63 66 LEU A C 1
ATOM 1211 O O . LEU A 1 88 ? 23.322 -2.370 25.901 1.00 12.18 66 LEU A O 1
ATOM 1227 N N . PHE A 1 89 ? 23.924 -3.831 24.312 1.00 10.68 67 PHE A N 1
ATOM 1228 C CA . PHE A 1 89 ? 23.019 -4.865 24.800 1.00 10.71 67 PHE A CA 1
ATOM 1229 C C . PHE A 1 89 ? 23.371 -5.308 26.215 1.00 10.66 67 PHE A C 1
ATOM 1230 O O . PHE A 1 89 ? 22.484 -5.522 27.044 1.00 10.77 67 PHE A O 1
ATOM 1247 N N . ASN A 1 90 ? 24.652 -5.457 26.499 1.00 12.07 68 ASN A N 1
ATOM 1248 C CA . ASN A 1 90 ? 25.060 -5.892 27.830 1.00 13.24 68 ASN A CA 1
ATOM 1249 C C . ASN A 1 90 ? 24.668 -4.881 28.888 1.00 13.32 68 ASN A C 1
ATOM 1250 O O . ASN A 1 90 ? 24.328 -5.287 29.994 1.00 13.75 68 ASN A O 1
ATOM 1261 N N . GLN A 1 91 ? 24.680 -3.586 28.578 1.00 13.64 69 GLN A N 1
ATOM 1262 C CA . GLN A 1 91 ? 24.161 -2.570 29.493 1.00 15.08 69 GLN A CA 1
ATOM 1263 C C . GLN A 1 91 ? 22.681 -2.809 29.762 1.00 13.37 69 GLN A C 1
ATOM 1264 O O . GLN A 1 91 ? 22.206 -2.730 30.893 1.00 12.97 69 GLN A O 1
ATOM 1278 N N . ASP A 1 92 ? 21.939 -3.097 28.702 1.00 11.91 70 ASP A N 1
ATOM 1279 C CA . ASP A 1 92 ? 20.518 -3.351 28.810 1.00 11.08 70 ASP A CA 1
ATOM 1280 C C . ASP A 1 92 ? 20.240 -4.614 29.619 1.00 10.59 70 ASP A C 1
ATOM 1281 O O . ASP A 1 92 ? 19.309 -4.648 30.421 1.00 11.24 70 ASP A O 1
ATOM 1290 N N . VAL A 1 93 ? 21.037 -5.663 29.445 1.00 10.57 71 VAL A N 1
ATOM 1291 C CA . VAL A 1 93 ? 20.890 -6.865 30.238 1.00 10.55 71 VAL A CA 1
ATOM 1292 C C . VAL A 1 93 ? 21.129 -6.547 31.715 1.00 10.43 71 VAL A C 1
ATOM 1293 O O . VAL A 1 93 ? 20.396 -7.013 32.576 1.00 10.68 71 VAL A O 1
ATOM 1306 N N . ASP A 1 94 ? 22.178 -5.787 32.024 1.00 11.55 72 ASP A N 1
ATOM 1307 C CA . ASP A 1 94 ? 22.448 -5.486 33.421 1.00 12.76 72 ASP A CA 1
ATOM 1308 C C . ASP A 1 94 ? 21.242 -4.801 34.056 1.00 11.84 72 ASP A C 1
ATOM 1309 O O . ASP A 1 94 ? 20.883 -5.077 35.193 1.00 12.52 72 ASP A O 1
ATOM 1318 N N . ALA A 1 95 ? 20.624 -3.872 33.340 1.00 11.59 73 ALA A N 1
ATOM 1319 C CA . ALA A 1 95 ? 19.443 -3.201 33.864 1.00 11.80 73 ALA A CA 1
ATOM 1320 C C . ALA A 1 95 ? 18.278 -4.181 34.029 1.00 11.41 73 ALA A C 1
ATOM 1321 O O . ALA A 1 95 ? 17.556 -4.103 35.014 1.00 11.14 73 ALA A O 1
ATOM 1328 N N . ALA A 1 96 ? 18.081 -5.086 33.083 1.00 10.72 74 ALA A N 1
ATOM 1329 C CA . ALA A 1 96 ? 16.997 -6.059 33.193 1.00 10.40 74 ALA A CA 1
ATOM 1330 C C . ALA A 1 96 ? 17.235 -6.961 34.392 1.00 10.73 74 ALA A C 1
ATOM 1331 O O . ALA A 1 96 ? 16.293 -7.278 35.127 1.00 10.75 74 ALA A O 1
ATOM 1338 N N . VAL A 1 97 ? 18.465 -7.388 34.614 1.00 10.29 75 VAL A N 1
ATOM 1339 C CA . VAL A 1 97 ? 18.789 -8.225 35.763 1.00 11.13 75 VAL A CA 1
ATOM 1340 C C . VAL A 1 97 ? 18.562 -7.472 37.075 1.00 11.09 75 VAL A C 1
ATOM 1341 O O . VAL A 1 97 ? 18.024 -8.034 38.020 1.00 11.66 75 VAL A O 1
ATOM 1354 N N . ARG A 1 98 ? 18.950 -6.203 37.143 1.00 11.93 76 ARG A N 1
ATOM 1355 C CA . ARG A 1 98 ? 18.653 -5.434 38.345 1.00 13.39 76 ARG A CA 1
ATOM 1356 C C . ARG A 1 98 ? 17.168 -5.429 38.659 1.00 12.69 76 ARG A C 1
ATOM 1357 O O . ARG A 1 98 ? 16.771 -5.593 39.794 1.00 14.25 76 ARG A O 1
ATOM 1378 N N . GLY A 1 99 ? 16.353 -5.244 37.633 1.00 11.86 77 GLY A N 1
ATOM 1379 C CA . GLY A 1 99 ? 14.922 -5.276 37.821 1.00 11.61 77 GLY A CA 1
ATOM 1380 C C . GLY A 1 99 ? 14.426 -6.621 38.306 1.00 11.74 77 GLY A C 1
ATOM 1381 O O . GLY A 1 99 ? 13.627 -6.690 39.226 1.00 13.51 77 GLY A O 1
ATOM 1385 N N . ILE A 1 100 ? 14.891 -7.697 37.693 1.00 11.25 78 ILE A N 1
ATOM 1386 C CA . ILE A 1 100 ? 14.529 -9.037 38.133 1.00 11.63 78 ILE A CA 1
ATOM 1387 C C . ILE A 1 100 ? 14.862 -9.237 39.591 1.00 13.59 78 ILE A C 1
ATOM 1388 O O . ILE A 1 100 ? 14.078 -9.787 40.345 1.00 14.58 78 ILE A O 1
ATOM 1404 N N . LEU A 1 101 ? 16.024 -8.757 39.991 1.00 14.28 79 LEU A N 1
ATOM 1405 C CA . LEU A 1 101 ? 16.487 -8.974 41.358 1.00 16.81 79 LEU A CA 1
ATOM 1406 C C . LEU A 1 101 ? 15.713 -8.152 42.392 1.00 18.93 79 LEU A C 1
ATOM 1407 O O . LEU A 1 101 ? 15.758 -8.464 43.581 1.00 24.16 79 LEU A O 1
ATOM 1423 N N . ARG A 1 102 ? 15.008 -7.115 41.966 1.00 15.92 80 ARG A N 1
ATOM 1424 C CA . ARG A 1 102 ? 14.098 -6.353 42.857 1.00 18.06 80 ARG A CA 1
ATOM 1425 C C . ARG A 1 102 ? 12.694 -6.857 42.827 1.00 16.60 80 ARG A C 1
ATOM 1426 O O . ARG A 1 102 ? 11.851 -6.267 43.469 1.00 18.43 80 ARG A O 1
ATOM 1447 N N . ASN A 1 103 ? 12.417 -7.871 42.018 1.00 15.65 81 ASN A N 1
ATOM 1448 C CA . ASN A 1 103 ? 11.072 -8.354 41.815 1.00 15.39 81 ASN A CA 1
ATOM 1449 C C . ASN A 1 103 ? 10.863 -9.575 42.679 1.00 14.44 81 ASN A C 1
ATOM 1450 O O . ASN A 1 103 ? 11.490 -10.614 42.479 1.00 15.57 81 ASN A O 1
ATOM 1461 N N . ALA A 1 104 ? 9.982 -9.446 43.661 1.00 15.55 82 ALA A N 1
ATOM 1462 C CA . ALA A 1 104 ? 9.842 -10.494 44.660 1.00 17.01 82 ALA A CA 1
ATOM 1463 C C . ALA A 1 104 ? 9.421 -11.829 44.073 1.00 18.30 82 ALA A C 1
ATOM 1464 O O . ALA A 1 104 ? 9.692 -12.882 44.647 1.00 21.01 82 ALA A O 1
ATOM 1471 N N . LYS A 1 105 ? 8.724 -11.806 42.955 1.00 17.60 83 LYS A N 1
ATOM 1472 C CA A LYS A 1 105 ? 8.257 -13.015 42.286 0.36 18.90 83 LYS A CA 1
ATOM 1473 C CA B LYS A 1 105 ? 8.323 -13.070 42.382 0.64 19.07 83 LYS A CA 1
ATOM 147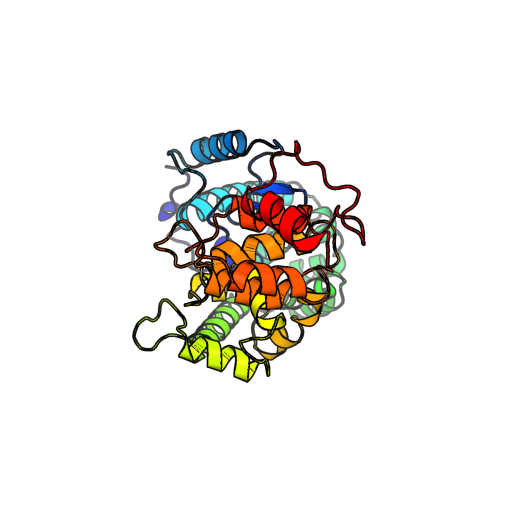4 C C . LYS A 1 105 ? 9.390 -13.666 41.477 1.00 19.35 83 LYS A C 1
ATOM 1475 O O . LYS A 1 105 ? 9.544 -14.881 41.438 1.00 24.90 83 LYS A O 1
ATOM 1512 N N . LEU A 1 106 ? 10.172 -12.839 40.811 1.00 13.12 84 LEU A N 1
ATOM 1513 C CA . LEU A 1 106 ? 11.174 -13.346 39.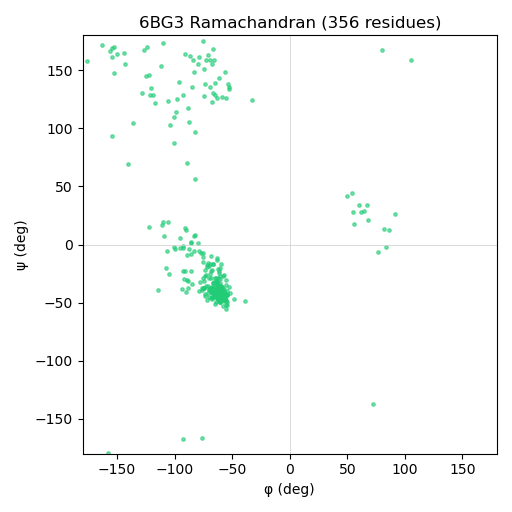871 1.00 12.38 84 LEU A CA 1
ATOM 1514 C C . LEU A 1 106 ? 12.514 -13.643 40.478 1.00 12.51 84 LEU A C 1
ATOM 1515 O O . LEU A 1 106 ? 13.205 -14.548 40.020 1.00 12.96 84 LEU A O 1
ATOM 1531 N N . LYS A 1 107 ? 12.888 -12.907 41.512 1.00 12.73 85 LYS A N 1
ATOM 1532 C CA . LYS A 1 107 ? 14.195 -13.080 42.098 1.00 13.43 85 LYS A CA 1
ATOM 1533 C C . LYS A 1 107 ? 14.448 -14.541 42.540 1.00 12.81 85 LYS A C 1
ATOM 1534 O O . LYS A 1 107 ? 15.519 -15.084 42.257 1.00 13.43 85 LYS A O 1
ATOM 1553 N N . PRO A 1 108 ? 13.506 -15.181 43.260 1.00 14.26 86 PRO A N 1
ATOM 1554 C CA . PRO A 1 108 ? 13.837 -16.527 43.758 1.00 14.74 86 PRO A CA 1
ATOM 1555 C C . PRO A 1 108 ? 14.093 -17.506 42.614 1.00 14.07 86 PRO A C 1
ATOM 1556 O O . PRO A 1 108 ? 14.974 -18.365 42.696 1.00 14.51 86 PRO A O 1
ATOM 1567 N N . VAL A 1 109 ? 13.340 -17.367 41.536 1.00 14.64 87 VAL A N 1
ATOM 1568 C CA A VAL A 1 109 ? 13.484 -18.246 40.394 0.80 14.05 87 VAL A CA 1
ATOM 1569 C CA B VAL A 1 109 ? 13.534 -18.312 40.442 0.20 13.25 87 VAL A CA 1
ATOM 1570 C C . VAL A 1 109 ? 14.842 -17.992 39.732 1.00 12.44 87 VAL A C 1
ATOM 1571 O O . VAL A 1 109 ? 15.621 -18.902 39.499 1.00 13.07 87 VAL A O 1
ATOM 1596 N N . TYR A 1 110 ? 15.125 -16.720 39.445 1.00 12.25 88 TYR A N 1
ATOM 1597 C CA . TYR A 1 110 ? 16.387 -16.342 38.839 1.00 12.63 88 TYR A CA 1
ATOM 1598 C C . TYR A 1 110 ? 17.578 -16.841 39.649 1.00 12.10 88 TYR A C 1
ATOM 1599 O O . TYR A 1 110 ? 18.493 -17.462 39.121 1.00 13.03 88 TYR A O 1
ATOM 1617 N N . ASP A 1 111 ? 17.547 -16.582 40.952 1.00 13.14 89 ASP A N 1
ATOM 1618 C CA . ASP A 1 111 ? 18.666 -16.986 41.806 1.00 14.24 89 ASP A CA 1
ATOM 1619 C C . ASP A 1 111 ? 18.890 -18.498 41.743 1.00 13.89 89 ASP A C 1
ATOM 1620 O O . ASP A 1 111 ? 20.028 -18.957 41.800 1.00 15.31 89 ASP A O 1
ATOM 1629 N N . SER A 1 112 ? 17.800 -19.260 41.649 1.00 13.72 90 SER A N 1
ATOM 1630 C CA . SER A 1 112 ? 17.894 -20.721 41.666 1.00 14.72 90 SER A CA 1
ATOM 1631 C C . SER A 1 112 ? 18.448 -21.337 40.385 1.00 14.42 90 SER A C 1
ATOM 1632 O O . SER A 1 112 ? 18.880 -22.490 40.390 1.00 15.91 90 SER A O 1
ATOM 1640 N N . LEU A 1 113 ? 18.371 -20.608 39.281 1.00 13.38 91 LEU A N 1
ATOM 1641 C CA . LEU A 1 113 ? 18.730 -21.155 37.976 1.00 13.55 91 LEU A CA 1
ATOM 1642 C C . LEU A 1 113 ? 20.237 -21.099 37.699 1.00 13.60 91 LEU A C 1
ATOM 1643 O O . LEU A 1 113 ? 20.949 -20.201 38.163 1.00 14.77 91 LEU A O 1
ATOM 1659 N N . ASP A 1 114 ? 20.702 -22.081 36.931 1.00 13.17 92 ASP A N 1
ATOM 1660 C CA . ASP A 1 114 ? 22.019 -22.053 36.333 1.00 13.83 92 ASP A CA 1
ATOM 1661 C C . ASP A 1 114 ? 22.131 -20.962 35.282 1.00 13.64 92 ASP A C 1
ATOM 1662 O O . ASP A 1 114 ? 21.128 -20.384 34.862 1.00 13.26 92 ASP A O 1
ATOM 1671 N N . ALA A 1 115 ? 23.356 -20.682 34.835 1.00 14.33 93 ALA A N 1
ATOM 1672 C CA . ALA A 1 115 ? 23.613 -19.559 33.936 1.00 14.93 93 ALA A CA 1
ATOM 1673 C C . ALA A 1 115 ? 22.843 -19.657 32.627 1.00 13.24 93 ALA A C 1
ATOM 1674 O O . ALA A 1 115 ? 22.368 -18.631 32.126 1.00 13.92 93 ALA A O 1
ATOM 1681 N N . VAL A 1 116 ? 22.744 -20.843 32.036 1.00 12.68 94 VAL A N 1
ATOM 1682 C CA . VAL A 1 116 ? 22.059 -20.980 30.754 1.00 12.68 94 VAL A CA 1
ATOM 1683 C C . VAL A 1 116 ? 20.561 -20.730 30.933 1.00 11.83 94 VAL A C 1
ATOM 1684 O O . VAL A 1 116 ? 19.949 -20.001 30.155 1.00 11.44 94 VAL A O 1
ATOM 1697 N N . ARG A 1 117 ? 19.964 -21.322 31.960 1.00 11.53 95 ARG A N 1
ATOM 1698 C CA . ARG A 1 117 ? 18.555 -21.086 32.188 1.00 11.35 95 ARG A CA 1
ATOM 1699 C C . ARG A 1 117 ? 18.265 -19.657 32.631 1.00 10.89 95 ARG A C 1
ATOM 1700 O O . ARG A 1 117 ? 17.206 -19.128 32.313 1.00 10.88 95 ARG A O 1
ATOM 1721 N N . ARG A 1 118 ? 19.198 -18.987 33.309 1.00 11.23 96 ARG A N 1
ATOM 1722 C CA . ARG A 1 118 ? 19.019 -17.566 33.605 1.00 10.57 96 ARG A CA 1
ATOM 1723 C C . ARG A 1 118 ? 18.911 -16.792 32.299 1.00 10.56 96 ARG A C 1
ATOM 1724 O O . ARG A 1 118 ? 18.104 -15.854 32.213 1.00 10.22 96 ARG A O 1
ATOM 1745 N N . ALA A 1 119 ? 19.704 -17.141 31.287 1.00 10.14 97 ALA A N 1
ATOM 1746 C CA . ALA A 1 119 ? 19.610 -16.465 30.007 1.00 10.20 97 ALA A CA 1
ATOM 1747 C C . ALA A 1 119 ? 18.216 -16.640 29.401 1.00 9.44 97 ALA A C 1
ATOM 1748 O O . ALA A 1 119 ? 17.665 -15.706 28.812 1.00 9.74 97 ALA A O 1
ATOM 1755 N N . ALA A 1 120 ? 17.655 -17.849 29.499 1.00 9.64 98 ALA A N 1
ATOM 1756 C CA . ALA A 1 120 ? 16.290 -18.088 29.018 1.00 9.95 98 ALA A CA 1
ATOM 1757 C C . ALA A 1 120 ? 15.280 -17.198 29.744 1.00 9.78 98 ALA A C 1
ATOM 1758 O O . ALA A 1 120 ? 14.373 -16.645 29.114 1.00 9.49 98 ALA A O 1
ATOM 1765 N N . LEU A 1 121 ? 15.420 -17.030 31.067 1.00 9.74 99 LEU A N 1
ATOM 1766 C CA . LEU A 1 121 ? 14.489 -16.162 31.806 1.00 9.87 99 LEU A CA 1
ATOM 1767 C C . LEU A 1 121 ? 14.657 -14.705 31.371 1.00 9.20 99 LEU A C 1
ATOM 1768 O O . LEU A 1 121 ? 13.666 -13.992 31.220 1.00 9.43 99 LEU A O 1
ATOM 1784 N N . ILE A 1 122 ? 15.901 -14.247 31.194 1.00 9.36 100 ILE A N 1
ATOM 1785 C CA . ILE A 1 122 ? 16.151 -12.879 30.736 1.00 9.36 100 ILE A CA 1
ATOM 1786 C C . ILE A 1 122 ? 15.521 -12.670 29.343 1.00 8.71 100 ILE A C 1
ATOM 1787 O O . ILE A 1 122 ? 14.937 -11.627 29.064 1.00 9.36 100 ILE A O 1
ATOM 1803 N N . ASN A 1 123 ? 15.652 -13.676 28.476 1.00 8.72 101 ASN A N 1
ATOM 1804 C CA . ASN A 1 123 ? 15.045 -13.634 27.133 1.00 8.53 101 ASN A CA 1
ATOM 1805 C C . ASN A 1 123 ? 13.547 -13.366 27.266 1.00 9.05 101 ASN A C 1
ATOM 1806 O O . ASN A 1 123 ? 13.011 -12.479 26.600 1.00 9.19 101 ASN A O 1
ATOM 1817 N N . MET A 1 124 ? 12.879 -14.115 28.138 1.00 9.09 102 MET A N 1
ATOM 1818 C CA . MET A 1 124 ? 11.455 -13.893 28.374 1.00 9.25 102 MET A CA 1
ATOM 1819 C C . MET A 1 124 ? 11.168 -12.465 28.839 1.00 9.35 102 MET A C 1
ATOM 1820 O O . MET A 1 124 ? 10.205 -11.847 28.382 1.00 10.12 102 MET A O 1
ATOM 1834 N N . VAL A 1 125 ? 11.960 -11.948 29.767 1.00 9.30 103 VAL A N 1
ATOM 1835 C CA . VAL A 1 125 ? 11.739 -10.601 30.260 1.00 9.99 103 VAL A CA 1
ATOM 1836 C C . VAL A 1 125 ? 11.914 -9.566 29.149 1.00 10.41 103 VAL A C 1
ATOM 1837 O O . VAL A 1 125 ? 11.153 -8.603 29.054 1.00 10.94 103 VAL A O 1
ATOM 1850 N N . PHE A 1 126 ? 12.895 -9.748 28.274 1.00 9.97 104 PHE A N 1
ATOM 1851 C CA . PHE A 1 126 ? 13.042 -8.851 27.140 1.00 10.46 104 PHE A CA 1
ATOM 1852 C C . PHE A 1 126 ? 11.809 -8.895 26.233 1.00 10.72 104 PHE A C 1
ATOM 1853 O O . PHE A 1 126 ? 11.365 -7.854 25.744 1.00 12.37 104 PHE A O 1
ATOM 1870 N N . GLN A 1 127 ? 11.244 -10.082 26.030 1.00 10.03 105 GLN A N 1
ATOM 1871 C CA . GLN A 1 127 ? 10.106 -10.197 25.136 1.00 11.04 105 GLN A CA 1
ATOM 1872 C C . GLN A 1 127 ? 8.828 -9.631 25.737 1.00 11.67 105 GLN A C 1
ATOM 1873 O O . GLN A 1 127 ? 8.068 -8.949 25.041 1.00 13.53 105 GLN A O 1
ATOM 1887 N N . MET A 1 128 ? 8.574 -9.899 27.010 1.00 12.31 106 MET A N 1
ATOM 1888 C CA A MET A 1 128 ? 7.265 -9.756 27.649 0.45 12.85 106 MET A CA 1
ATOM 1889 C CA B MET A 1 128 ? 7.239 -9.614 27.522 0.55 12.91 106 MET A CA 1
ATOM 1890 C C . MET A 1 128 ? 7.215 -8.792 28.809 1.00 13.45 106 MET A C 1
ATOM 1891 O O . MET A 1 128 ? 6.150 -8.436 29.233 1.00 16.03 106 MET A O 1
ATOM 1918 N N . GLY A 1 129 ? 8.368 -8.401 29.345 1.00 12.35 107 GLY A N 1
ATOM 1919 C CA . GLY A 1 129 ? 8.446 -7.604 30.573 1.00 12.61 107 GLY A CA 1
ATOM 1920 C C . GLY A 1 129 ? 8.279 -8.400 31.849 1.00 14.50 107 GLY A C 1
ATOM 1921 O O . GLY A 1 129 ? 7.852 -9.550 31.819 1.00 14.29 107 GLY A O 1
ATOM 1925 N N . GLU A 1 130 ? 8.600 -7.784 32.978 1.00 15.39 108 GLU A N 1
ATOM 1926 C CA . GLU A 1 130 ? 8.473 -8.485 34.243 1.00 15.27 108 GLU A CA 1
ATOM 1927 C C . GLU A 1 130 ? 7.069 -8.942 34.566 1.00 15.04 108 GLU A C 1
ATOM 1928 O O . GLU A 1 130 ? 6.903 -10.026 35.103 1.00 16.21 108 GLU A O 1
ATOM 1940 N N . THR A 1 131 ? 6.067 -8.092 34.334 1.00 18.27 109 THR A N 1
ATOM 1941 C CA . THR A 1 131 ? 4.699 -8.471 34.674 1.00 19.82 109 THR A CA 1
ATOM 1942 C C . THR A 1 131 ? 4.273 -9.682 33.873 1.00 18.54 109 THR A C 1
ATOM 1943 O O . THR A 1 131 ? 3.627 -10.598 34.400 1.00 18.94 109 THR A O 1
ATOM 1954 N N . GLY A 1 132 ? 4.627 -9.686 32.591 1.00 19.46 110 GLY A N 1
ATOM 1955 C CA . GLY A 1 132 ? 4.285 -10.805 31.754 1.00 18.91 110 GLY A CA 1
ATOM 1956 C C . GLY A 1 132 ? 4.928 -12.082 32.239 1.00 16.82 110 GLY A C 1
ATOM 1957 O O . GLY A 1 132 ? 4.271 -13.092 32.373 1.00 17.35 110 GLY A O 1
ATOM 1961 N N . VAL A 1 133 ? 6.219 -12.047 32.536 1.00 14.30 111 VAL A N 1
ATOM 1962 C CA . VAL A 1 133 ? 6.881 -13.249 33.002 1.00 13.06 111 VAL A CA 1
ATOM 1963 C C . VAL A 1 133 ? 6.362 -13.702 34.369 1.00 12.92 111 VAL A C 1
ATOM 1964 O O . VAL A 1 133 ? 6.195 -14.888 34.635 1.00 13.77 111 VAL A O 1
ATOM 1977 N N . ALA A 1 134 ? 6.130 -12.750 35.264 1.00 13.87 112 ALA A N 1
ATOM 1978 C CA . ALA A 1 134 ? 5.667 -13.071 36.621 1.00 14.97 112 ALA A CA 1
ATOM 1979 C C . ALA A 1 134 ? 4.304 -13.766 36.654 1.00 16.85 112 ALA A C 1
ATOM 1980 O O . ALA A 1 134 ? 3.967 -14.424 37.644 1.00 18.97 112 ALA A O 1
ATOM 1987 N N . GLY A 1 135 ? 3.528 -13.618 35.583 1.00 16.42 113 GLY A N 1
ATOM 1988 C CA . GLY A 1 135 ? 2.229 -14.250 35.495 1.00 17.17 113 GLY A CA 1
ATOM 1989 C C . GLY A 1 135 ? 2.280 -15.758 35.328 1.00 16.90 113 GLY A C 1
ATOM 1990 O O . GLY A 1 135 ? 1.261 -16.426 35.524 1.00 17.10 113 GLY A O 1
ATOM 1994 N N . PHE A 1 136 ? 3.449 -16.286 34.957 1.00 16.29 114 PHE A N 1
ATOM 1995 C CA . PHE A 1 136 ? 3.619 -17.716 34.756 1.00 16.57 114 PHE A CA 1
ATOM 1996 C C . PHE A 1 136 ? 3.857 -18.406 36.096 1.00 16.53 114 PHE A C 1
ATOM 1997 O O . PHE A 1 136 ? 4.836 -19.118 36.262 1.00 16.36 114 PHE A O 1
ATOM 2014 N N . THR A 1 137 ? 2.940 -18.241 37.047 1.00 17.52 115 THR A N 1
ATOM 2015 C CA . THR A 1 137 ? 3.196 -18.655 38.424 1.00 19.11 115 THR A CA 1
ATOM 2016 C C . THR A 1 137 ? 3.598 -20.116 38.546 1.00 18.69 115 THR A C 1
ATOM 2017 O O . THR A 1 137 ? 4.621 -20.442 39.146 1.00 18.61 115 THR A O 1
ATOM 2028 N N . ASN A 1 138 ? 2.796 -21.004 37.968 1.00 19.45 116 ASN A N 1
ATOM 2029 C CA . ASN A 1 138 ? 3.069 -22.425 38.115 1.00 21.15 116 ASN A CA 1
ATOM 2030 C C . ASN A 1 138 ? 4.348 -22.844 37.397 1.00 19.26 116 ASN A C 1
ATOM 2031 O O . ASN A 1 138 ? 5.117 -23.635 37.916 1.00 20.26 116 ASN A O 1
ATOM 2042 N N . SER A 1 139 ? 4.581 -22.311 36.208 1.00 17.74 117 SER A N 1
ATOM 2043 C CA . SER A 1 139 ? 5.767 -22.709 35.458 1.00 17.03 117 SER A CA 1
ATOM 2044 C C . SER A 1 139 ? 7.040 -22.223 36.165 1.00 15.29 117 SER A C 1
ATOM 2045 O O . SER A 1 139 ? 8.059 -22.903 36.201 1.00 15.83 117 SER A O 1
ATOM 2053 N N . LEU A 1 140 ? 6.987 -21.024 36.756 1.00 14.82 118 LEU A N 1
ATOM 2054 C CA . LEU A 1 140 ? 8.114 -20.507 37.509 1.00 14.88 118 LEU A CA 1
ATOM 2055 C C . LEU A 1 140 ? 8.438 -21.386 38.718 1.00 15.36 118 LEU A C 1
ATOM 2056 O O . LEU A 1 140 ? 9.603 -21.672 38.982 1.00 16.12 118 LEU A O 1
ATOM 2072 N N . ARG A 1 141 ? 7.405 -21.833 39.426 1.00 16.47 119 ARG A N 1
ATOM 2073 C CA . ARG A 1 141 ? 7.588 -22.749 40.532 1.00 18.67 119 ARG A CA 1
ATOM 2074 C C . ARG A 1 141 ? 8.210 -24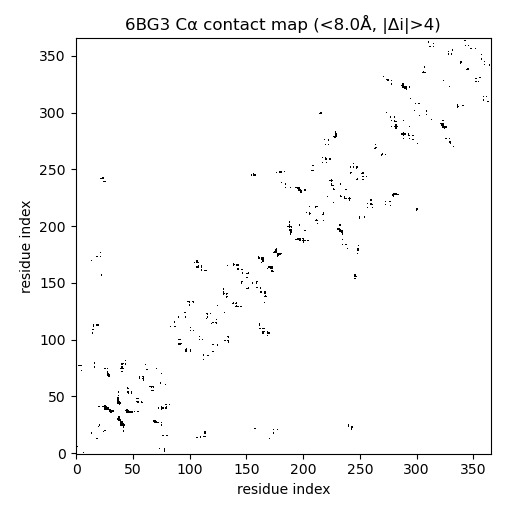.055 40.056 1.00 17.87 119 ARG A C 1
ATOM 2075 O O . ARG A 1 141 ? 9.117 -24.579 40.710 1.00 19.25 119 ARG A O 1
ATOM 2096 N N . MET A 1 142 ? 7.746 -24.584 38.920 1.00 17.34 120 MET A N 1
ATOM 2097 C CA . MET A 1 142 ? 8.335 -25.795 38.377 1.00 17.68 120 MET A CA 1
ATOM 2098 C C . MET A 1 142 ? 9.823 -25.590 38.085 1.00 15.70 120 MET A C 1
ATOM 2099 O O . MET A 1 142 ? 10.641 -26.451 38.398 1.00 16.56 120 MET A O 1
ATOM 2113 N N . LEU A 1 143 ? 10.183 -24.445 37.509 1.00 15.12 121 LEU A N 1
ATOM 2114 C CA . LEU A 1 143 ? 11.587 -24.183 37.232 1.00 15.06 121 LEU A CA 1
ATOM 2115 C C . LEU A 1 143 ? 12.399 -24.128 38.538 1.00 14.95 121 LEU A C 1
ATOM 2116 O O . LEU A 1 143 ? 13.497 -24.682 38.627 1.00 15.99 121 LEU A O 1
ATOM 2132 N N . GLN A 1 144 ? 11.861 -23.465 39.550 1.00 16.90 122 GLN A N 1
ATOM 2133 C CA . GLN A 1 144 ? 12.561 -23.394 40.834 1.00 19.52 122 GLN A CA 1
ATOM 2134 C C . GLN A 1 144 ? 12.782 -24.775 41.463 1.00 19.91 122 GLN A C 1
ATOM 2135 O O . GLN A 1 144 ? 13.795 -25.025 42.106 1.00 21.91 122 GLN A O 1
ATOM 2149 N N . GLN A 1 145 ? 11.828 -25.671 41.231 1.00 18.89 123 GLN A N 1
ATOM 2150 C CA . GLN A 1 145 ? 11.901 -27.050 41.701 1.00 19.91 123 GLN A CA 1
ATOM 2151 C C . GLN A 1 145 ? 12.648 -28.006 40.766 1.00 20.04 123 GLN A C 1
ATOM 2152 O O . GLN A 1 145 ? 12.738 -29.199 41.057 1.00 21.68 123 GLN A O 1
ATOM 2166 N N . LYS A 1 146 ? 13.177 -27.481 39.662 1.00 18.93 124 LYS A N 1
ATOM 2167 C CA . LYS A 1 146 ? 13.937 -28.252 38.677 1.00 19.34 124 LYS A CA 1
ATOM 2168 C C . LYS A 1 146 ? 13.089 -29.329 37.976 1.00 17.54 124 LYS A C 1
ATOM 2169 O O . LYS A 1 146 ? 13.592 -30.346 37.480 1.00 18.67 124 LYS A O 1
ATOM 2188 N N . ARG A 1 147 ? 11.796 -29.040 37.890 1.00 17.45 125 ARG A N 1
ATOM 2189 C CA . ARG A 1 147 ? 10.843 -29.882 37.174 1.00 17.75 125 ARG A CA 1
ATOM 2190 C C . ARG A 1 147 ? 10.790 -29.419 35.722 1.00 17.36 125 ARG A C 1
ATOM 2191 O O . ARG A 1 147 ? 9.816 -28.837 35.256 1.00 17.86 125 ARG A O 1
ATOM 2212 N N . TRP A 1 148 ? 11.875 -29.688 35.019 1.00 17.08 126 TRP A N 1
ATOM 2213 C CA . TRP A 1 148 ? 12.108 -29.060 33.734 1.00 16.93 126 TRP A CA 1
ATOM 2214 C C . TRP A 1 148 ? 11.110 -29.511 32.674 1.00 17.01 126 TRP A C 1
ATOM 2215 O O . TRP A 1 148 ? 10.612 -28.695 31.885 1.00 17.03 126 TRP A O 1
ATOM 2236 N N . ASP A 1 149 ? 10.848 -30.815 32.599 1.00 18.90 127 ASP A N 1
ATOM 2237 C CA . ASP A 1 149 ? 9.969 -31.312 31.547 1.00 19.90 127 ASP A CA 1
ATOM 2238 C C . ASP A 1 149 ? 8.557 -30.772 31.777 1.00 18.93 127 ASP A C 1
ATOM 2239 O O . ASP A 1 149 ? 7.857 -30.404 30.827 1.00 18.94 127 ASP A O 1
ATOM 2248 N N . GLU A 1 150 ? 8.130 -30.727 33.036 1.00 19.89 128 GLU A N 1
ATOM 2249 C CA . GLU A 1 150 ? 6.802 -30.213 33.343 1.00 19.64 128 GLU A CA 1
ATOM 2250 C C . GLU A 1 150 ? 6.699 -28.721 33.044 1.00 17.32 128 GLU A C 1
ATOM 2251 O O . GLU A 1 150 ? 5.679 -28.257 32.544 1.00 17.59 128 GLU A O 1
ATOM 2263 N N . ALA A 1 151 ? 7.740 -27.957 33.378 1.00 16.69 129 ALA A N 1
ATOM 2264 C CA . ALA A 1 151 ? 7.756 -26.538 33.044 1.00 16.63 129 ALA A CA 1
ATOM 2265 C C . ALA A 1 151 ? 7.618 -26.367 31.536 1.00 15.60 129 ALA A C 1
ATOM 2266 O O . ALA A 1 151 ? 6.849 -25.525 31.060 1.00 15.74 129 ALA A O 1
ATOM 2273 N N . ALA A 1 152 ? 8.350 -27.184 30.774 1.00 15.57 130 ALA A N 1
ATOM 2274 C CA . ALA A 1 152 ? 8.332 -27.071 29.324 1.00 16.44 130 ALA A CA 1
ATOM 2275 C C . ALA A 1 152 ? 6.941 -27.338 28.750 1.00 16.36 130 ALA A C 1
ATOM 2276 O O . ALA A 1 152 ? 6.472 -26.621 27.868 1.00 16.87 130 ALA A O 1
ATOM 2283 N N . VAL A 1 153 ? 6.303 -28.394 29.230 1.00 17.03 131 VAL A N 1
ATOM 2284 C CA . VAL A 1 153 ? 4.956 -28.726 28.813 1.00 17.96 131 VAL A CA 1
ATOM 2285 C C . VAL A 1 153 ? 3.993 -27.587 29.123 1.00 16.79 131 VAL A C 1
ATOM 2286 O O . VAL A 1 153 ? 3.161 -27.191 28.295 1.00 17.03 131 VAL A O 1
ATOM 2299 N N . ASN A 1 154 ? 4.124 -27.034 30.316 1.00 16.78 132 ASN A N 1
ATOM 2300 C CA . ASN A 1 154 ? 3.218 -25.990 30.702 1.00 17.29 132 ASN A CA 1
ATOM 2301 C C . ASN A 1 154 ? 3.410 -24.696 29.897 1.00 16.11 132 ASN A C 1
ATOM 2302 O O . ASN A 1 154 ? 2.457 -24.028 29.507 1.00 16.70 132 ASN A O 1
ATOM 2313 N N . LEU A 1 155 ? 4.659 -24.331 29.656 1.00 14.27 133 LEU A N 1
ATOM 2314 C CA . LEU A 1 155 ? 4.941 -23.124 28.883 1.00 13.78 133 LEU A CA 1
ATOM 2315 C C . LEU A 1 155 ? 4.420 -23.225 27.446 1.00 13.72 133 LEU A C 1
ATOM 2316 O O . LEU A 1 155 ? 4.010 -22.219 26.867 1.00 14.57 133 LEU A O 1
ATOM 2332 N N . ALA A 1 156 ? 4.410 -24.428 26.895 1.00 14.21 134 ALA A N 1
ATOM 2333 C CA . ALA A 1 156 ? 3.976 -24.625 25.509 1.00 15.39 134 ALA A CA 1
ATOM 2334 C C . ALA A 1 156 ? 2.465 -24.396 25.335 1.00 16.07 134 ALA A C 1
ATOM 2335 O O . ALA A 1 156 ? 2.002 -24.216 24.206 1.00 17.78 134 ALA A O 1
ATOM 2342 N N . LYS A 1 157 ? 1.712 -24.400 26.435 1.00 15.76 135 LYS A N 1
ATOM 2343 C CA . LYS A 1 157 ? 0.255 -24.183 26.395 1.00 16.96 135 LYS A CA 1
ATOM 2344 C C . LYS A 1 157 ? -0.131 -22.702 26.353 1.00 16.91 135 LYS A C 1
ATOM 2345 O O . LYS A 1 157 ? -1.299 -22.353 26.203 1.00 17.51 135 LYS A O 1
ATOM 2364 N N . SER A 1 158 ? 0.850 -21.826 26.477 1.00 14.88 136 SER A N 1
ATOM 2365 C CA . SER A 1 158 ? 0.580 -20.408 26.677 1.00 14.55 136 SER A CA 1
ATOM 2366 C C . SER A 1 158 ? 0.390 -19.614 25.395 1.00 13.69 136 SER A C 1
ATOM 2367 O O . SER A 1 158 ? 0.813 -20.023 24.308 1.00 14.78 136 SER A O 1
ATOM 2375 N N . ARG A 1 159 ? -0.201 -18.442 25.556 1.00 13.46 137 ARG A N 1
ATOM 2376 C CA . ARG A 1 159 ? -0.279 -17.460 24.500 1.00 13.80 137 ARG A CA 1
ATOM 2377 C C . ARG A 1 159 ? 1.099 -17.071 23.969 1.00 12.85 137 ARG A C 1
ATOM 2378 O O . ARG A 1 159 ? 1.261 -16.893 22.766 1.00 13.27 137 ARG A O 1
ATOM 2399 N N . TRP A 1 160 ? 2.086 -16.971 24.848 1.00 12.80 138 TRP A N 1
ATOM 2400 C CA . TRP A 1 160 ? 3.482 -16.740 24.443 1.00 11.83 138 TRP A CA 1
ATOM 2401 C C . TRP A 1 160 ? 3.906 -17.693 23.326 1.00 11.69 138 TRP A C 1
ATOM 2402 O O . TRP A 1 160 ? 4.483 -17.264 22.321 1.00 13.43 138 TRP A O 1
ATOM 2423 N N . TYR A 1 161 ? 3.607 -18.977 23.483 1.00 12.36 139 TYR A N 1
ATOM 2424 C CA . TYR A 1 161 ? 3.947 -19.971 22.470 1.00 13.09 139 TYR A CA 1
ATOM 2425 C C . TYR A 1 161 ? 3.237 -19.657 21.142 1.00 14.29 139 TYR A C 1
ATOM 2426 O O . TYR A 1 161 ? 3.839 -19.689 20.072 1.00 15.82 139 TYR A O 1
ATOM 2444 N N . ASN A 1 162 ? 1.953 -19.329 21.222 1.00 14.64 140 ASN A N 1
ATOM 2445 C CA . ASN A 1 162 ? 1.191 -18.980 20.031 1.00 16.27 140 ASN A CA 1
ATOM 2446 C C . ASN A 1 162 ? 1.724 -17.731 19.319 1.00 15.34 140 ASN A C 1
ATOM 2447 O O . ASN A 1 162 ? 1.689 -17.647 18.087 1.00 17.68 140 ASN A O 1
ATOM 2458 N N . GLN A 1 163 ? 2.186 -16.752 20.081 1.00 14.16 141 GLN A N 1
ATOM 2459 C CA . GLN A 1 163 ? 2.631 -15.476 19.501 1.00 14.27 141 GLN A CA 1
ATOM 2460 C C . GLN A 1 163 ? 3.947 -15.638 18.719 1.00 14.09 141 GLN A C 1
ATOM 2461 O O . GLN A 1 163 ? 4.080 -15.072 17.636 1.00 15.28 141 GLN A O 1
ATOM 2475 N N . THR A 1 164 ? 4.896 -16.399 19.254 1.00 12.45 142 THR A N 1
ATOM 2476 C CA . THR A 1 164 ? 6.205 -16.531 18.676 1.00 12.11 142 THR A CA 1
ATOM 2477 C C . THR A 1 164 ? 6.654 -17.990 18.793 1.00 12.65 142 THR A C 1
ATOM 2478 O O . THR A 1 164 ? 7.568 -18.293 19.530 1.00 12.08 142 THR A O 1
ATOM 2489 N N . PRO A 1 165 ? 6.022 -18.909 18.047 1.00 13.20 143 PRO A N 1
ATOM 2490 C CA . PRO A 1 165 ? 6.231 -20.331 18.378 1.00 14.17 143 PRO A CA 1
ATOM 2491 C C . PRO A 1 165 ? 7.668 -20.794 18.226 1.00 13.30 143 PRO A C 1
ATOM 2492 O O . PRO A 1 165 ? 8.159 -21.623 18.979 1.00 13.44 143 PRO A O 1
ATOM 2503 N N . ASN A 1 166 ? 8.379 -20.281 17.238 1.00 12.94 144 ASN A N 1
ATOM 2504 C CA . ASN A 1 166 ? 9.751 -20.766 17.001 1.00 12.81 144 ASN A CA 1
ATOM 2505 C C . ASN A 1 166 ? 10.735 -20.255 18.048 1.00 11.96 144 ASN A C 1
ATOM 2506 O O . ASN A 1 166 ? 11.553 -21.025 18.563 1.00 12.96 144 ASN A O 1
ATOM 2517 N N . ARG A 1 167 ? 10.655 -18.970 18.390 1.00 11.78 145 ARG A N 1
ATOM 2518 C CA . ARG A 1 167 ? 11.431 -18.425 19.508 1.00 11.04 145 ARG A CA 1
ATOM 2519 C C . ARG A 1 167 ? 11.064 -19.128 20.810 1.00 10.61 145 ARG A C 1
ATOM 2520 O O . ARG A 1 167 ? 11.924 -19.556 21.582 1.00 10.76 145 ARG A O 1
ATOM 2541 N N . THR A 1 168 ? 9.760 -19.228 21.078 1.00 10.54 146 THR A N 1
ATOM 2542 C CA . THR A 1 168 ? 9.316 -19.817 22.316 1.00 10.72 146 THR A CA 1
ATOM 2543 C C . THR A 1 168 ? 9.767 -21.254 22.444 1.00 10.72 146 THR A C 1
ATOM 2544 O O . THR A 1 168 ? 10.229 -21.670 23.498 1.00 11.29 146 THR A O 1
ATOM 2555 N N . LYS A 1 169 ? 9.692 -22.033 21.363 1.00 11.15 147 LYS A N 1
ATOM 2556 C CA . LYS A 1 169 ? 10.188 -23.401 21.412 1.00 12.16 147 LYS A CA 1
ATOM 2557 C C . LYS A 1 169 ? 11.667 -23.443 21.790 1.00 11.50 147 LYS A C 1
ATOM 2558 O O . LYS A 1 169 ? 12.082 -24.309 22.574 1.00 12.01 147 LYS A O 1
ATOM 2577 N N . ARG A 1 170 ? 12.483 -22.537 21.241 1.00 10.89 148 ARG A N 1
ATOM 2578 C CA . ARG A 1 170 ? 13.912 -22.531 21.592 1.00 10.90 148 ARG A CA 1
ATOM 2579 C C . ARG A 1 170 ? 14.136 -22.177 23.052 1.00 10.42 148 ARG A C 1
ATOM 2580 O O . ARG A 1 170 ? 14.977 -22.800 23.722 1.00 11.13 148 ARG A O 1
ATOM 2601 N N . VAL A 1 171 ? 13.411 -21.185 23.558 1.00 10.08 149 VAL A N 1
ATOM 2602 C CA . VAL A 1 171 ? 13.549 -20.795 24.959 1.00 9.72 149 VAL A CA 1
ATOM 2603 C C . VAL A 1 171 ? 13.110 -21.961 25.859 1.00 10.59 149 VAL A C 1
ATOM 2604 O O . VAL A 1 171 ? 13.785 -22.292 26.832 1.00 10.79 149 VAL A O 1
ATOM 2617 N N . ILE A 1 172 ? 11.995 -22.600 25.516 1.00 10.81 150 ILE A N 1
ATOM 2618 C CA . ILE A 1 172 ? 11.520 -23.743 26.277 1.00 12.16 150 ILE A CA 1
ATOM 2619 C C . ILE A 1 172 ? 12.551 -24.891 26.265 1.00 12.62 150 ILE A C 1
ATOM 2620 O O . ILE A 1 172 ? 12.798 -25.496 27.307 1.00 13.09 150 ILE A O 1
ATOM 2636 N N . THR A 1 173 ? 13.153 -25.177 25.107 1.00 12.71 151 THR A N 1
ATOM 2637 C CA . THR A 1 173 ? 14.178 -26.218 25.027 1.00 13.54 151 THR A CA 1
ATOM 2638 C C . THR A 1 173 ? 15.343 -25.889 25.946 1.00 12.75 151 THR A C 1
ATOM 2639 O O . THR A 1 173 ? 15.940 -26.774 26.553 1.00 13.79 151 THR A O 1
ATOM 2650 N N . THR A 1 174 ? 15.653 -24.610 26.047 1.00 11.86 152 THR A N 1
ATOM 2651 C CA . THR A 1 174 ? 16.737 -24.155 26.910 1.00 11.93 152 THR A CA 1
ATOM 2652 C C . THR A 1 174 ? 16.391 -24.419 28.374 1.00 11.97 152 THR A C 1
ATOM 2653 O O . THR A 1 174 ? 17.210 -24.918 29.134 1.00 12.92 152 THR A O 1
ATOM 2664 N N . PHE A 1 175 ? 15.166 -24.123 28.779 1.00 11.90 153 PHE A N 1
ATOM 2665 C CA . PHE A 1 175 ? 14.723 -24.505 30.117 1.00 12.52 153 PHE A CA 1
ATOM 2666 C C . PHE A 1 175 ? 14.703 -26.032 30.320 1.00 13.79 153 PHE A C 1
ATOM 2667 O O . PHE A 1 175 ? 15.034 -26.524 31.389 1.00 13.87 153 PHE A O 1
ATOM 2684 N N . ARG A 1 176 ? 14.282 -26.783 29.306 1.00 13.69 154 ARG A N 1
ATOM 2685 C CA . ARG A 1 176 ? 14.174 -28.223 29.455 1.00 15.16 154 ARG A CA 1
ATOM 2686 C C . ARG A 1 176 ? 15.557 -28.848 29.663 1.00 15.53 154 ARG A C 1
ATOM 2687 O O . ARG A 1 176 ? 15.711 -29.721 30.535 1.00 17.38 154 ARG A O 1
ATOM 2708 N N . THR A 1 177 ? 16.553 -28.377 28.899 1.00 15.96 155 THR A N 1
ATOM 2709 C CA . THR A 1 177 ? 17.848 -29.051 28.843 1.00 16.44 155 THR A CA 1
ATOM 2710 C C . THR A 1 177 ? 18.977 -28.375 29.603 1.00 15.67 155 THR A C 1
ATOM 2711 O O . THR A 1 177 ? 19.970 -29.026 29.942 1.00 16.77 155 THR A O 1
ATOM 2722 N N . GLY A 1 178 ? 18.881 -27.065 29.799 1.00 14.93 156 GLY A N 1
ATOM 2723 C CA . GLY A 1 178 ? 19.996 -26.329 30.369 1.00 15.15 156 GLY A CA 1
ATOM 2724 C C . GLY A 1 178 ? 21.196 -26.242 29.457 1.00 14.38 156 GLY A C 1
ATOM 2725 O O . GLY A 1 178 ? 22.306 -25.982 29.914 1.00 15.39 156 GLY A O 1
ATOM 2729 N N . THR A 1 179 ? 20.960 -26.432 28.158 1.00 13.75 157 THR A N 1
ATOM 2730 C CA . THR A 1 179 ? 22.006 -26.365 27.144 1.00 14.20 157 THR A CA 1
ATOM 2731 C C . THR A 1 179 ? 21.624 -25.342 26.100 1.00 12.85 157 THR A C 1
ATOM 2732 O O . THR A 1 179 ? 20.491 -24.870 26.058 1.00 13.15 157 THR A O 1
ATOM 2743 N N . TRP A 1 180 ? 22.576 -25.023 25.234 1.00 12.81 158 TRP A N 1
ATOM 2744 C CA . TRP A 1 180 ? 22.355 -24.156 24.101 1.00 12.61 158 TRP A CA 1
ATOM 2745 C C . TRP A 1 180 ? 21.947 -24.917 22.841 1.00 12.59 158 TRP A C 1
ATOM 2746 O O . TRP A 1 180 ? 21.991 -24.355 21.758 1.00 12.63 158 TRP A O 1
ATOM 2767 N N . ASP A 1 181 ? 21.556 -26.184 22.973 1.00 12.91 159 ASP A N 1
ATOM 2768 C CA . ASP A 1 181 ? 21.284 -27.011 21.805 1.00 13.59 159 ASP A CA 1
ATOM 2769 C C . ASP A 1 181 ? 20.308 -26.377 20.813 1.00 12.73 159 ASP A C 1
ATOM 2770 O O . ASP A 1 181 ? 20.488 -26.505 19.596 1.00 12.61 159 ASP A O 1
ATOM 2779 N N . ALA A 1 182 ? 19.239 -25.741 21.284 1.00 12.60 160 ALA A N 1
ATOM 2780 C CA . ALA A 1 182 ? 18.266 -25.188 20.360 1.00 13.29 160 ALA A CA 1
ATOM 2781 C C . ALA A 1 182 ? 18.879 -24.126 19.459 1.00 12.15 160 ALA A C 1
ATOM 2782 O O . ALA A 1 182 ? 18.484 -23.971 18.296 1.00 12.21 160 ALA A O 1
ATOM 2789 N N . TYR A 1 183 ? 19.825 -23.365 20.004 1.00 11.36 161 TYR A N 1
ATOM 2790 C CA . TYR A 1 183 ? 20.472 -22.284 19.276 1.00 11.06 161 TYR A CA 1
ATOM 2791 C C . TYR A 1 183 ? 21.537 -22.826 18.328 1.00 11.62 161 TYR A C 1
ATOM 2792 O O . TYR A 1 183 ? 21.659 -22.353 17.221 1.00 11.38 161 TYR A O 1
ATOM 2810 N N . LYS A 1 184 ? 22.288 -23.824 18.766 1.00 11.67 162 LYS A N 1
ATOM 2811 C CA . LYS A 1 184 ? 23.228 -24.492 17.852 1.00 12.37 162 LYS A CA 1
ATOM 2812 C C . LYS A 1 184 ? 22.468 -25.085 16.672 1.00 11.50 162 LYS A C 1
ATOM 2813 O O . LYS A 1 184 ? 22.922 -25.009 15.525 1.00 11.97 162 LYS A O 1
ATOM 2832 N N . ASN A 1 185 ? 21.338 -25.720 16.956 1.00 11.74 163 ASN A N 1
ATOM 2833 C CA . ASN A 1 185 ? 20.551 -26.353 15.905 1.00 12.28 163 ASN A CA 1
ATOM 2834 C C . ASN A 1 185 ? 19.993 -25.319 14.946 1.00 11.54 163 ASN A C 1
ATOM 2835 O O . ASN A 1 185 ? 20.012 -25.549 13.738 1.00 12.41 163 ASN A O 1
ATOM 2846 N N . LEU A 1 186 ? 19.480 -24.210 15.470 1.00 11.26 164 LEU A N 1
ATOM 2847 C CA . LEU A 1 186 ? 18.956 -23.152 14.610 1.00 11.38 164 LEU A CA 1
ATOM 2848 C C . LEU A 1 186 ? 20.046 -22.616 13.706 1.00 11.26 164 LEU A C 1
ATOM 2849 O O . LEU A 1 186 ? 19.871 -22.494 12.499 1.00 10.99 164 LEU A O 1
ATOM 2865 N N . ARG A 1 187 ? 21.195 -22.308 14.272 1.00 10.77 1062 ARG A N 1
ATOM 2866 C CA . ARG A 1 187 ? 22.276 -21.752 13.499 1.00 11.73 1062 ARG A CA 1
ATOM 2867 C C . ARG A 1 187 ? 22.661 -22.720 12.372 1.00 11.18 1062 ARG A C 1
ATOM 2868 O O . ARG A 1 187 ? 22.856 -22.311 11.230 1.00 11.67 1062 ARG A O 1
ATOM 2889 N N . LYS A 1 188 ? 22.761 -24.002 12.688 1.00 11.71 1063 LYS A N 1
ATOM 2890 C CA . LYS A 1 188 ? 23.148 -24.971 11.685 1.00 12.13 1063 LYS A CA 1
ATOM 2891 C C . LYS A 1 188 ? 22.123 -25.095 10.564 1.00 12.10 1063 LYS A C 1
ATOM 2892 O O . LYS A 1 188 ? 22.463 -25.216 9.392 1.00 12.54 1063 LYS A O 1
ATOM 2911 N N . LYS A 1 189 ? 20.855 -25.078 10.931 1.00 11.75 1064 LYS A N 1
ATOM 2912 C CA . LYS A 1 189 ? 19.768 -25.152 9.955 1.00 12.81 1064 LYS A CA 1
ATOM 2913 C C . LYS A 1 189 ? 19.827 -23.969 8.997 1.00 12.01 1064 LYS A C 1
ATOM 2914 O O . LYS A 1 189 ? 19.692 -24.149 7.794 1.00 12.91 1064 LYS A O 1
ATOM 2933 N N . LEU A 1 190 ? 20.031 -22.767 9.515 1.00 11.58 1065 LEU A N 1
ATOM 2934 C CA . LEU A 1 190 ? 20.130 -21.609 8.642 1.00 11.52 1065 LEU A CA 1
ATOM 2935 C C . LEU A 1 190 ? 21.386 -21.637 7.778 1.00 11.78 1065 LEU A C 1
ATOM 2936 O O . LEU A 1 190 ? 21.344 -21.268 6.619 1.00 12.63 1065 LEU A O 1
ATOM 2952 N N . GLU A 1 191 ? 22.511 -22.089 8.334 1.00 11.63 1066 GLU A N 1
ATOM 2953 C CA . GLU A 1 191 ? 23.730 -22.204 7.548 1.00 12.43 1066 GLU A CA 1
ATOM 2954 C C . GLU A 1 191 ? 23.540 -23.210 6.433 1.00 12.29 1066 GLU A C 1
ATOM 2955 O O . GLU A 1 191 ? 23.957 -22.962 5.305 1.00 13.55 1066 GLU A O 1
ATOM 2967 N N . GLN A 1 192 ? 22.954 -24.369 6.721 1.00 12.47 1067 GLN A N 1
ATOM 2968 C CA . GLN A 1 192 ? 22.803 -25.377 5.713 1.00 13.53 1067 GLN A CA 1
ATOM 2969 C C . GLN A 1 192 ? 21.826 -24.930 4.622 1.00 13.31 1067 GLN A C 1
ATOM 2970 O O . GLN A 1 192 ? 22.023 -25.236 3.442 1.00 14.46 1067 GLN A O 1
ATOM 2984 N N . LEU A 1 193 ? 20.780 -24.207 5.008 1.00 12.69 1068 LEU A N 1
ATOM 2985 C CA . LEU A 1 193 ? 19.855 -23.675 4.025 1.00 12.93 1068 LEU A CA 1
ATOM 2986 C C . LEU A 1 193 ? 20.519 -22.602 3.153 1.00 13.05 1068 LEU A C 1
ATOM 2987 O O . LEU A 1 193 ? 20.429 -22.647 1.927 1.00 13.70 1068 LEU A O 1
ATOM 3003 N N . TYR A 1 194 ? 21.220 -21.664 3.774 1.00 12.66 1069 TYR A N 1
ATOM 3004 C CA . TYR A 1 194 ? 21.967 -20.661 3.033 1.00 12.33 1069 TYR A CA 1
ATOM 3005 C C . TYR A 1 194 ? 22.918 -21.306 2.035 1.00 12.53 1069 TYR A C 1
ATOM 3006 O O . TYR A 1 194 ? 23.044 -20.853 0.887 1.00 13.63 1069 TYR A O 1
ATOM 3024 N N . ASN A 1 195 ? 23.593 -22.368 2.455 1.00 12.75 1070 ASN A N 1
ATOM 3025 C CA . ASN A 1 195 ? 24.564 -23.024 1.592 1.00 13.56 1070 ASN A CA 1
ATOM 3026 C C . ASN A 1 195 ? 23.964 -23.601 0.315 1.00 13.27 1070 ASN A C 1
ATOM 3027 O O . ASN A 1 195 ? 24.670 -23.770 -0.678 1.00 14.44 1070 ASN A O 1
ATOM 3038 N N . ARG A 1 196 ? 22.680 -23.904 0.316 1.00 13.45 1071 ARG A N 1
ATOM 3039 C CA . ARG A 1 196 ? 21.989 -24.343 -0.898 1.00 14.10 1071 ARG A CA 1
ATOM 3040 C C . ARG A 1 196 ? 21.958 -23.262 -1.976 1.00 13.81 1071 ARG A C 1
ATOM 3041 O O . ARG A 1 196 ? 21.926 -23.572 -3.168 1.00 15.37 1071 ARG A O 1
ATOM 3062 N N . TYR A 1 197 ? 21.972 -22.001 -1.551 1.00 13.53 1072 TYR A N 1
ATOM 3063 C CA . TYR A 1 197 ? 21.779 -2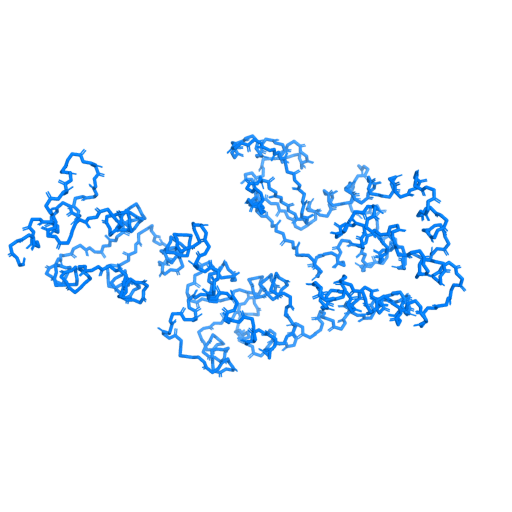0.859 -2.458 1.00 12.65 1072 TYR A CA 1
ATOM 3064 C C . TYR A 1 197 ? 23.045 -20.069 -2.726 1.00 12.44 1072 TYR A C 1
ATOM 3065 O O . TYR A 1 197 ? 23.106 -19.314 -3.699 1.00 13.25 1072 TYR A O 1
ATOM 3083 N N . LYS A 1 198 ? 24.054 -20.181 -1.867 1.00 12.59 1073 LYS A N 1
ATOM 3084 C CA A LYS A 1 198 ? 25.188 -19.273 -1.949 0.56 13.20 1073 LYS A CA 1
ATOM 3085 C CA B LYS A 1 198 ? 25.185 -19.271 -1.954 0.44 13.39 1073 LYS A CA 1
ATOM 3086 C C . LYS A 1 198 ? 25.929 -19.416 -3.275 1.00 13.93 1073 LYS A C 1
ATOM 3087 O O . LYS A 1 198 ? 25.929 -20.484 -3.903 1.00 14.85 1073 LYS A O 1
ATOM 3124 N N . ASP A 1 199 ? 26.578 -18.330 -3.665 1.00 13.91 1074 ASP A N 1
ATOM 3125 C CA . ASP A 1 199 ? 27.437 -18.292 -4.835 1.00 14.97 1074 ASP A CA 1
ATOM 3126 C C . ASP A 1 199 ? 28.659 -19.185 -4.538 1.00 16.28 1074 ASP A C 1
ATOM 3127 O O . ASP A 1 199 ? 29.389 -18.925 -3.598 1.00 15.67 1074 ASP A O 1
ATOM 3136 N N . PRO A 1 200 ? 28.911 -20.204 -5.366 1.00 18.48 1075 PRO A N 1
ATOM 3137 C CA . PRO A 1 200 ? 30.079 -21.054 -5.103 1.00 20.49 1075 PRO A CA 1
ATOM 3138 C C . PRO A 1 200 ? 31.409 -20.291 -5.127 1.00 20.06 1075 PRO A C 1
ATOM 3139 O O . PRO A 1 200 ? 32.389 -20.808 -4.580 1.00 22.26 1075 PRO A O 1
ATOM 3150 N N . GLN A 1 201 ? 31.453 -19.114 -5.757 1.00 19.70 1076 GLN A N 1
ATOM 3151 C CA . GLN A 1 201 ? 32.675 -18.316 -5.847 1.00 22.03 1076 GLN A CA 1
ATOM 3152 C C . GLN A 1 201 ? 32.725 -17.168 -4.827 1.00 21.40 1076 GLN A C 1
ATOM 3153 O O . GLN A 1 201 ? 33.717 -16.451 -4.746 1.00 23.38 1076 GLN A O 1
ATOM 3167 N N . ASP A 1 202 ? 31.655 -16.991 -4.057 1.00 19.04 1077 ASP A N 1
ATOM 3168 C CA . ASP A 1 202 ? 31.599 -15.929 -3.059 1.00 18.42 1077 ASP A CA 1
ATOM 3169 C C . ASP A 1 202 ? 30.633 -16.344 -1.964 1.00 16.40 1077 ASP A C 1
ATOM 3170 O O . ASP A 1 202 ? 29.448 -16.126 -2.083 1.00 15.34 1077 ASP A O 1
ATOM 3179 N N . GLU A 1 203 ? 31.147 -16.961 -0.901 1.00 17.34 1078 GLU A N 1
ATOM 3180 C CA . GLU A 1 203 ? 30.267 -17.461 0.138 1.00 18.53 1078 GLU A CA 1
ATOM 3181 C C . GLU A 1 203 ? 29.491 -16.317 0.821 1.00 16.52 1078 GLU A C 1
ATOM 3182 O O . GLU A 1 203 ? 28.538 -16.603 1.517 1.00 17.17 1078 GLU A O 1
ATOM 3194 N N . ASN A 1 204 ? 29.882 -15.049 0.616 1.00 15.83 1079 ASN A N 1
ATOM 3195 C CA . ASN A 1 204 ? 29.189 -13.910 1.240 1.00 15.70 1079 ASN A CA 1
ATOM 3196 C C . ASN A 1 204 ? 27.867 -13.520 0.584 1.00 13.69 1079 ASN A C 1
ATOM 3197 O O . ASN A 1 204 ? 27.170 -12.654 1.103 1.00 14.20 1079 ASN A O 1
ATOM 3208 N N . LYS A 1 205 ? 27.535 -14.123 -0.545 1.00 13.13 1080 LYS A N 1
ATOM 3209 C CA . LYS A 1 205 ? 26.259 -13.803 -1.162 1.00 12.65 1080 LYS A CA 1
ATOM 3210 C C . LYS A 1 205 ? 25.700 -14.967 -1.937 1.00 12.00 1080 LYS A C 1
ATOM 3211 O O . LYS A 1 205 ? 26.394 -15.929 -2.269 1.00 13.35 1080 LYS A O 1
ATOM 3230 N N . ILE A 1 206 ? 24.412 -14.819 -2.211 1.00 11.78 1081 ILE A N 1
ATOM 3231 C CA . ILE A 1 206 ? 23.644 -15.609 -3.154 1.00 11.90 1081 ILE A CA 1
ATOM 3232 C C . ILE A 1 206 ? 23.594 -14.794 -4.445 1.00 11.45 1081 ILE A C 1
ATOM 3233 O O . ILE A 1 206 ? 23.224 -13.626 -4.449 1.00 12.19 1081 ILE A O 1
ATOM 3249 N N . GLY A 1 207 ? 24.019 -15.404 -5.552 1.00 12.91 1082 GLY A N 1
ATOM 3250 C CA . GLY A 1 207 ? 23.998 -14.749 -6.845 1.00 13.91 1082 GLY A CA 1
ATOM 3251 C C . GLY A 1 207 ? 22.716 -15.031 -7.605 1.00 13.16 1082 GLY A C 1
ATOM 3252 O O . GLY A 1 207 ? 21.741 -15.561 -7.065 1.00 13.18 1082 GLY A O 1
ATOM 3256 N N . ILE A 1 208 ? 22.726 -14.684 -8.883 1.00 14.83 1083 ILE A N 1
ATOM 3257 C CA . ILE A 1 208 ? 21.549 -14.844 -9.725 1.00 15.63 1083 ILE A CA 1
ATOM 3258 C C . ILE A 1 208 ? 21.071 -16.296 -9.726 1.00 14.37 1083 ILE A C 1
ATOM 3259 O O . ILE A 1 208 ? 19.862 -16.559 -9.618 1.00 15.24 1083 ILE A O 1
ATOM 3275 N N . ASP A 1 209 ? 21.985 -17.253 -9.872 1.00 15.60 1084 ASP A N 1
ATOM 3276 C CA . ASP A 1 209 ? 21.596 -18.655 -9.909 1.00 16.14 1084 ASP A CA 1
ATOM 3277 C C . ASP A 1 209 ? 20.895 -19.078 -8.611 1.00 14.72 1084 ASP A C 1
ATOM 3278 O O . ASP A 1 209 ? 19.929 -19.861 -8.619 1.00 16.08 1084 ASP A O 1
ATOM 3287 N N . GLY A 1 210 ? 21.422 -18.622 -7.489 1.00 14.86 1085 GLY A N 1
ATOM 3288 C CA . GLY A 1 210 ? 20.852 -18.967 -6.192 1.00 13.42 1085 GLY A CA 1
ATOM 3289 C C . GLY A 1 210 ? 19.518 -18.283 -5.982 1.00 12.65 1085 GLY A C 1
ATOM 3290 O O . GLY A 1 210 ? 18.650 -18.865 -5.348 1.00 13.25 1085 GLY A O 1
ATOM 3294 N N . ILE A 1 211 ? 19.361 -17.061 -6.463 1.00 12.30 1086 ILE A N 1
ATOM 3295 C CA . ILE A 1 211 ? 18.075 -16.380 -6.376 1.00 12.48 1086 ILE A CA 1
ATOM 3296 C C . ILE A 1 211 ? 17.039 -17.161 -7.190 1.00 13.21 1086 ILE A C 1
ATOM 3297 O O . ILE A 1 211 ? 15.917 -17.367 -6.737 1.00 13.39 1086 ILE A O 1
ATOM 3313 N N . GLN A 1 212 ? 17.412 -17.607 -8.383 1.00 13.61 1087 GLN A N 1
ATOM 3314 C CA . GLN A 1 212 ? 16.513 -18.419 -9.178 1.00 14.24 1087 GLN A CA 1
ATOM 3315 C C . GLN A 1 212 ? 16.115 -19.693 -8.422 1.00 14.47 1087 GLN A C 1
ATOM 3316 O O . GLN A 1 212 ? 14.945 -20.084 -8.405 1.00 15.97 1087 GLN A O 1
ATOM 3330 N N . GLN A 1 213 ? 17.091 -20.354 -7.798 1.00 14.33 1088 GLN A N 1
ATOM 3331 C CA . GLN A 1 213 ? 16.788 -21.566 -7.031 1.00 14.82 1088 GLN A CA 1
ATOM 3332 C C . GLN A 1 213 ? 15.853 -21.310 -5.849 1.00 14.68 1088 GLN A C 1
ATOM 3333 O O . GLN A 1 213 ? 14.954 -22.116 -5.561 1.00 14.98 1088 GLN A O 1
ATOM 3347 N N . PHE A 1 214 ? 16.087 -20.212 -5.150 1.00 14.20 1089 PHE A N 1
ATOM 3348 C CA . PHE A 1 214 ? 15.227 -19.802 -4.034 1.00 13.88 1089 PHE A CA 1
ATOM 3349 C C . PHE A 1 214 ? 13.783 -19.602 -4.521 1.00 13.82 1089 PHE A C 1
ATOM 3350 O O . PHE A 1 214 ? 12.846 -20.120 -3.924 1.00 14.37 1089 PHE A O 1
ATOM 3367 N N . CYS A 1 215 ? 13.620 -18.882 -5.641 1.00 14.44 1090 CYS A N 1
ATOM 3368 C CA . CYS A 1 215 ? 12.295 -18.678 -6.230 1.00 14.22 1090 CYS A CA 1
ATOM 3369 C C . CYS A 1 215 ? 11.684 -20.022 -6.629 1.00 14.96 1090 CYS A C 1
ATOM 3370 O O . CYS A 1 215 ? 10.509 -20.268 -6.379 1.00 15.70 1090 CYS A O 1
ATOM 3378 N N . ASP A 1 216 ? 12.475 -20.875 -7.262 1.00 15.47 1091 ASP A N 1
ATOM 3379 C CA . ASP A 1 216 ? 11.967 -22.189 -7.661 1.00 16.31 1091 ASP A CA 1
ATOM 3380 C C . ASP A 1 216 ? 11.502 -22.971 -6.424 1.00 15.94 1091 ASP A C 1
ATOM 3381 O O . ASP A 1 216 ? 10.439 -23.600 -6.440 1.00 16.95 1091 ASP A O 1
ATOM 3390 N N . ASP A 1 217 ? 12.282 -22.939 -5.347 1.00 15.49 1092 ASP A N 1
ATOM 3391 C CA . ASP A 1 217 ? 11.920 -23.679 -4.144 1.00 15.59 1092 ASP A CA 1
ATOM 3392 C C . ASP A 1 217 ? 10.621 -23.140 -3.519 1.00 15.07 1092 ASP A C 1
ATOM 3393 O O . ASP A 1 217 ? 9.872 -23.903 -2.899 1.00 16.27 1092 ASP A O 1
ATOM 3402 N N . LEU A 1 218 ? 10.383 -21.838 -3.670 1.00 14.63 1093 LEU A N 1
ATOM 3403 C CA . LEU A 1 218 ? 9.167 -21.179 -3.221 1.00 14.06 1093 LEU A CA 1
ATOM 3404 C C . LEU A 1 218 ? 8.027 -21.252 -4.246 1.00 15.19 1093 LEU A C 1
ATOM 3405 O O . LEU A 1 218 ? 6.945 -20.726 -3.981 1.00 16.27 1093 LEU A O 1
ATOM 3421 N N . ALA A 1 219 ? 8.262 -21.912 -5.380 1.00 15.72 1094 ALA A N 1
ATOM 3422 C CA . ALA A 1 219 ? 7.265 -22.024 -6.448 1.00 17.09 1094 ALA A CA 1
ATOM 3423 C C . ALA A 1 219 ? 6.739 -20.643 -6.905 1.00 17.33 1094 ALA A C 1
ATOM 3424 O O . ALA A 1 219 ? 5.539 -20.441 -7.106 1.00 18.39 1094 ALA A O 1
ATOM 3431 N N . LEU A 1 220 ? 7.664 -19.704 -7.072 1.00 16.26 1095 LEU A N 1
ATOM 3432 C CA . LEU A 1 220 ? 7.332 -18.352 -7.537 1.00 16.50 1095 LEU A CA 1
ATOM 3433 C C . LEU A 1 220 ? 8.127 -17.991 -8.767 1.00 17.55 1095 LEU A C 1
ATOM 3434 O O . LEU A 1 220 ? 9.284 -18.350 -8.889 1.00 18.42 1095 LEU A O 1
ATOM 3450 N N . ASP A 1 221 ? 7.504 -17.227 -9.660 1.00 18.83 1096 ASP A N 1
ATOM 3451 C CA . ASP A 1 221 ? 8.169 -16.664 -10.832 1.00 20.38 1096 ASP A CA 1
ATOM 3452 C C . ASP A 1 221 ? 9.057 -15.502 -10.366 1.00 19.20 1096 ASP A C 1
ATOM 3453 O O . ASP A 1 221 ? 8.583 -14.628 -9.657 1.00 17.89 1096 ASP A O 1
ATOM 3462 N N . PRO A 1 222 ? 10.354 -15.493 -10.745 1.00 19.18 1097 PRO A N 1
ATOM 3463 C CA . PRO A 1 222 ? 11.230 -14.391 -10.298 1.00 18.65 1097 PRO A CA 1
ATOM 3464 C C . PRO A 1 222 ? 10.790 -13.003 -10.733 1.00 18.26 1097 PRO A C 1
ATOM 3465 O O . PRO A 1 222 ? 11.264 -11.997 -10.174 1.00 19.01 1097 PRO A O 1
ATOM 3476 N N . ALA A 1 223 ? 9.900 -12.941 -11.716 1.00 19.11 1098 ALA A N 1
ATOM 3477 C CA . ALA A 1 223 ? 9.404 -11.660 -12.189 1.00 19.25 1098 ALA A CA 1
ATOM 3478 C C . ALA A 1 223 ? 8.079 -11.277 -11.515 1.00 19.10 1098 ALA A C 1
ATOM 3479 O O . ALA A 1 223 ? 7.495 -10.260 -11.881 1.00 21.04 1098 ALA A O 1
ATOM 3486 N N . SER A 1 224 ? 7.622 -12.057 -10.534 1.00 17.36 1099 SER A N 1
ATOM 3487 C CA . SER A 1 224 ? 6.346 -11.807 -9.869 1.00 17.04 1099 SER A CA 1
ATOM 3488 C C . SER A 1 224 ? 6.485 -10.712 -8.837 1.00 14.65 1099 SER A C 1
ATOM 3489 O O . SER A 1 224 ? 7.571 -10.484 -8.280 1.00 15.74 1099 SER A O 1
ATOM 3497 N N . ILE A 1 225 ? 5.375 -10.061 -8.545 1.00 15.31 1100 ILE A N 1
ATOM 3498 C CA . ILE A 1 225 ? 5.388 -9.062 -7.497 1.00 14.23 1100 ILE A CA 1
ATOM 3499 C C . ILE A 1 225 ? 5.684 -9.729 -6.137 1.00 13.94 1100 ILE A C 1
ATOM 3500 O O . ILE A 1 225 ? 6.313 -9.112 -5.295 1.00 13.42 1100 ILE A O 1
ATOM 3516 N N . SER A 1 226 ? 5.320 -10.999 -5.960 1.00 14.59 1101 SER A N 1
ATOM 3517 C CA . SER A 1 226 ? 5.611 -11.655 -4.681 1.00 14.32 1101 SER A CA 1
ATOM 3518 C C . SER A 1 226 ? 7.092 -11.703 -4.384 1.00 13.36 1101 SER A C 1
ATOM 3519 O O . SER A 1 226 ? 7.505 -11.554 -3.243 1.00 12.92 1101 SER A O 1
ATOM 3527 N N . VAL A 1 227 ? 7.905 -11.908 -5.405 1.00 13.23 1102 VAL A N 1
ATOM 3528 C CA . VAL A 1 227 ? 9.339 -11.984 -5.205 1.00 12.78 1102 VAL A CA 1
ATOM 3529 C C . VAL A 1 227 ? 9.918 -10.599 -4.818 1.00 11.88 1102 VAL A C 1
ATOM 3530 O O . VAL A 1 227 ? 10.835 -10.507 -3.997 1.00 12.08 1102 VAL A O 1
ATOM 3543 N N . LEU A 1 228 ? 9.397 -9.528 -5.411 1.00 12.26 1103 LEU A N 1
ATOM 3544 C CA . LEU A 1 228 ? 9.768 -8.185 -4.977 1.00 11.69 1103 LEU A CA 1
ATOM 3545 C C . LEU A 1 228 ? 9.341 -7.914 -3.527 1.00 10.92 1103 LEU A C 1
ATOM 3546 O O . LEU A 1 228 ? 10.051 -7.264 -2.773 1.00 10.92 1103 LEU A O 1
ATOM 3562 N N . ILE A 1 229 ? 8.156 -8.395 -3.151 1.00 11.72 1104 ILE A N 1
ATOM 3563 C CA . ILE A 1 229 ? 7.677 -8.253 -1.787 1.00 11.61 1104 ILE A CA 1
ATOM 3564 C C . ILE A 1 229 ? 8.620 -8.970 -0.829 1.00 11.35 1104 ILE A C 1
ATOM 3565 O O . ILE A 1 229 ? 8.932 -8.437 0.247 1.00 11.18 1104 ILE A O 1
ATOM 3581 N N . ILE A 1 230 ? 9.084 -10.160 -1.196 1.00 11.35 1105 ILE A N 1
ATOM 3582 C CA . ILE A 1 230 ? 10.041 -10.859 -0.366 1.00 11.61 1105 ILE A CA 1
ATOM 3583 C C . ILE A 1 230 ? 11.335 -10.038 -0.227 1.00 11.36 1105 ILE A C 1
ATOM 3584 O O . ILE A 1 230 ? 11.851 -9.873 0.886 1.00 11.61 1105 ILE A O 1
ATOM 3600 N N . ALA A 1 231 ? 11.855 -9.504 -1.334 1.00 11.23 1106 ALA A N 1
ATOM 3601 C CA . ALA A 1 231 ? 13.058 -8.677 -1.257 1.00 11.26 1106 ALA A CA 1
ATOM 3602 C C . ALA A 1 231 ? 12.869 -7.474 -0.333 1.00 11.00 1106 ALA A C 1
ATOM 3603 O O . ALA A 1 231 ? 13.764 -7.134 0.454 1.00 11.69 1106 ALA A O 1
ATOM 3610 N N . TRP A 1 232 ? 11.698 -6.853 -0.401 1.00 11.02 1107 TRP A N 1
ATOM 3611 C CA . TRP A 1 232 ? 11.363 -5.748 0.490 1.00 11.49 1107 TRP A CA 1
ATOM 3612 C C . TRP A 1 232 ? 11.392 -6.175 1.955 1.00 11.42 1107 TRP A C 1
ATOM 3613 O O . TRP A 1 232 ? 11.969 -5.482 2.795 1.00 12.47 1107 TRP A O 1
ATOM 3634 N N . LYS A 1 233 ? 10.799 -7.314 2.278 1.00 11.80 1108 LYS A N 1
ATOM 3635 C CA . LYS A 1 233 ? 10.814 -7.780 3.649 1.00 12.68 1108 LYS A CA 1
ATOM 3636 C C . LYS A 1 233 ? 12.208 -8.152 4.130 1.00 12.95 1108 LYS A C 1
ATOM 3637 O O . LYS A 1 233 ? 12.517 -7.966 5.312 1.00 15.24 1108 LYS A O 1
ATOM 3656 N N . PHE A 1 234 ? 13.048 -8.654 3.238 1.00 12.31 1109 PHE A N 1
ATOM 3657 C CA . PHE A 1 234 ? 14.452 -8.921 3.518 1.00 12.88 1109 PHE A CA 1
ATOM 3658 C C . PHE A 1 234 ? 15.326 -7.651 3.444 1.00 13.19 1109 PHE A C 1
ATOM 3659 O O . PHE A 1 234 ? 16.541 -7.716 3.659 1.00 14.82 1109 PHE A O 1
ATOM 3676 N N . ARG A 1 235 ? 14.712 -6.503 3.171 1.00 13.24 1110 ARG A N 1
ATOM 3677 C CA . ARG A 1 235 ? 15.432 -5.228 3.077 1.00 14.60 1110 ARG A CA 1
ATOM 3678 C C . ARG A 1 235 ? 16.649 -5.359 2.154 1.00 13.24 1110 ARG A C 1
ATOM 3679 O O . ARG A 1 235 ? 17.710 -4.792 2.412 1.00 15.24 1110 ARG A O 1
ATOM 3700 N N . ALA A 1 236 ? 16.480 -6.060 1.040 1.00 12.61 1111 ALA A N 1
ATOM 3701 C CA . ALA A 1 236 ? 17.602 -6.304 0.161 1.00 12.69 1111 ALA A CA 1
ATOM 3702 C C . ALA A 1 236 ? 18.154 -5.046 -0.473 1.00 12.29 1111 ALA A C 1
ATOM 3703 O O . ALA A 1 236 ? 17.405 -4.200 -0.921 1.00 13.82 1111 ALA A O 1
ATOM 3710 N N . ALA A 1 237 ? 19.476 -4.938 -0.567 1.00 12.52 1112 ALA A N 1
ATOM 3711 C CA . ALA A 1 237 ? 20.081 -3.747 -1.110 1.00 13.08 1112 ALA A CA 1
ATOM 3712 C C . ALA A 1 237 ? 19.948 -3.640 -2.619 1.00 12.98 1112 ALA A C 1
ATOM 3713 O O . ALA A 1 237 ? 19.812 -2.527 -3.126 1.00 14.40 1112 ALA A O 1
ATOM 3720 N N . THR A 1 238 ? 20.044 -4.770 -3.320 1.00 12.87 1113 THR A N 1
ATOM 3721 C CA . THR A 1 238 ? 20.135 -4.731 -4.762 1.00 13.70 1113 THR A CA 1
ATOM 3722 C C . THR A 1 238 ? 19.595 -5.987 -5.378 1.00 12.47 1113 THR A C 1
ATOM 3723 O O . THR A 1 238 ? 19.724 -7.078 -4.838 1.00 12.81 1113 THR A O 1
ATOM 3734 N N . GLN A 1 239 ? 19.015 -5.834 -6.560 1.00 12.63 1114 GLN A N 1
ATOM 3735 C CA . GLN A 1 239 ? 18.370 -6.960 -7.198 1.00 12.81 1114 GLN A CA 1
ATOM 3736 C C . GLN A 1 239 ? 19.363 -8.000 -7.683 1.00 12.94 1114 GLN A C 1
ATOM 3737 O O . GLN A 1 239 ? 18.976 -9.142 -7.938 1.00 14.88 1114 GLN A O 1
ATOM 3751 N N . CYS A 1 240 ? 20.631 -7.646 -7.838 1.00 13.41 1115 CYS A N 1
ATOM 3752 C CA . CYS A 1 240 ? 21.564 -8.580 -8.436 1.00 15.33 1115 CYS A CA 1
ATOM 3753 C C . CYS A 1 240 ? 22.216 -9.571 -7.485 1.00 14.35 1115 CYS A C 1
ATOM 3754 O O . CYS A 1 240 ? 22.915 -10.483 -7.939 1.00 16.75 1115 CYS A O 1
ATOM 3762 N N . GLU A 1 241 ? 22.020 -9.419 -6.187 1.00 12.95 1116 GLU A N 1
ATOM 3763 C CA . GLU A 1 241 ? 22.576 -10.389 -5.259 1.00 14.01 1116 GLU A CA 1
ATOM 3764 C C . GLU A 1 241 ? 21.760 -10.355 -3.979 1.00 13.11 1116 GLU A C 1
ATOM 3765 O O . GLU A 1 241 ? 20.968 -9.440 -3.780 1.00 13.33 1116 GLU A O 1
ATOM 3777 N N . PHE A 1 242 ? 21.945 -11.354 -3.117 1.00 12.85 1117 PHE A N 1
ATOM 3778 C CA . PHE A 1 242 ? 21.193 -11.505 -1.860 1.00 11.27 1117 PHE A CA 1
ATOM 3779 C C . PHE A 1 242 ? 22.278 -11.868 -0.849 1.00 10.90 1117 PHE A C 1
ATOM 3780 O O . PHE A 1 242 ? 22.828 -12.958 -0.905 1.00 11.96 1117 PHE A O 1
ATOM 3797 N N . SER A 1 243 ? 22.667 -10.914 -0.004 1.00 11.42 1118 SER A N 1
ATOM 3798 C CA . SER A 1 243 ? 23.834 -11.161 0.842 1.00 11.51 1118 SER A CA 1
ATOM 3799 C C . SER A 1 243 ? 23.519 -12.155 1.951 1.00 11.40 1118 SER A C 1
ATOM 3800 O O . SER A 1 243 ? 22.378 -12.342 2.345 1.00 11.33 1118 SER A O 1
ATOM 3808 N N . LYS A 1 244 ? 24.572 -12.769 2.492 1.00 12.18 1119 LYS A N 1
ATOM 3809 C CA . LYS A 1 244 ? 24.396 -13.662 3.628 1.00 12.91 1119 LYS A CA 1
ATOM 3810 C C . LYS A 1 244 ? 23.737 -12.939 4.794 1.00 12.28 1119 LYS A C 1
ATOM 3811 O O . LYS A 1 244 ? 22.832 -13.468 5.423 1.00 12.60 1119 LYS A O 1
ATOM 3830 N N . GLN A 1 245 ? 24.163 -11.711 5.061 1.00 12.63 1120 GLN A N 1
ATOM 3831 C CA . GLN A 1 245 ? 23.571 -10.931 6.133 1.00 13.15 1120 GLN A CA 1
ATOM 3832 C C . GLN A 1 245 ? 22.078 -10.680 5.888 1.00 12.29 1120 GLN A C 1
ATOM 3833 O O . GLN A 1 245 ? 21.252 -10.793 6.800 1.00 12.45 1120 GLN A O 1
ATOM 3837 N N . GLU A 1 246 ? 21.717 -10.333 4.654 1.00 11.38 1121 GLU A N 1
ATOM 3838 C CA . GLU A 1 246 ? 20.305 -10.128 4.338 1.00 11.24 1121 GLU A CA 1
ATOM 3839 C C . GLU A 1 246 ? 19.495 -11.406 4.584 1.00 10.70 1121 GLU A C 1
ATOM 3840 O O . GLU A 1 246 ? 18.404 -11.384 5.145 1.00 10.99 1121 GLU A O 1
ATOM 3852 N N . PHE A 1 247 ? 20.025 -12.539 4.104 1.00 10.27 1122 PHE A N 1
ATOM 3853 C CA . PHE A 1 247 ? 19.338 -13.807 4.232 1.00 10.22 1122 PHE A CA 1
ATOM 3854 C C . PHE A 1 247 ? 19.130 -14.148 5.714 1.00 10.66 1122 PHE A C 1
ATOM 3855 O O . PHE A 1 247 ? 18.024 -14.481 6.144 1.00 11.19 1122 PHE A O 1
ATOM 3872 N N . MET A 1 248 ? 20.200 -14.056 6.501 1.00 10.99 1123 MET A N 1
ATOM 3873 C CA . MET A 1 248 ? 20.115 -14.400 7.921 1.00 11.70 1123 MET A CA 1
ATOM 3874 C C . MET A 1 248 ? 19.213 -13.434 8.681 1.00 11.51 1123 MET A C 1
ATOM 3875 O O . MET A 1 248 ? 18.399 -13.859 9.528 1.00 12.39 1123 MET A O 1
ATOM 3889 N N . ASP A 1 249 ? 19.335 -12.129 8.422 1.00 12.64 1124 ASP A N 1
ATOM 3890 C CA . ASP A 1 249 ? 18.522 -11.161 9.148 1.00 12.99 1124 ASP A CA 1
ATOM 3891 C C . ASP A 1 249 ? 17.054 -11.335 8.792 1.00 12.83 1124 ASP A C 1
ATOM 3892 O O . ASP A 1 249 ? 16.196 -11.222 9.632 1.00 13.88 1124 ASP A O 1
ATOM 3901 N N . GLY A 1 250 ? 16.773 -11.590 7.525 1.00 12.91 1125 GLY A N 1
ATOM 3902 C CA . GLY A 1 250 ? 15.404 -11.708 7.106 1.00 13.57 1125 GLY A CA 1
ATOM 3903 C C . GLY A 1 250 ? 14.761 -12.974 7.642 1.00 12.26 1125 GLY A C 1
ATOM 3904 O O . GLY A 1 250 ? 13.643 -12.924 8.120 1.00 13.11 1125 GLY A O 1
ATOM 3908 N N . MET A 1 251 ? 15.434 -14.120 7.560 1.00 11.43 1126 MET A N 1
ATOM 3909 C CA . MET A 1 251 ? 14.877 -15.331 8.129 1.00 11.57 1126 MET A CA 1
ATOM 3910 C C . MET A 1 251 ? 14.623 -15.156 9.648 1.00 12.04 1126 MET A C 1
ATOM 3911 O O . MET A 1 251 ? 13.611 -15.598 10.167 1.00 13.26 1126 MET A O 1
ATOM 3925 N N . THR A 1 252 ? 15.515 -14.437 10.322 1.00 11.65 1127 THR A N 1
ATOM 3926 C CA . THR A 1 252 ? 15.363 -14.138 11.741 1.00 12.39 1127 THR A CA 1
ATOM 3927 C C . THR A 1 252 ? 14.140 -13.257 11.986 1.00 13.07 1127 THR A C 1
ATOM 3928 O O . THR A 1 252 ? 13.314 -13.570 12.847 1.00 14.19 1127 THR A O 1
ATOM 3939 N N . GLU A 1 253 ? 14.035 -12.148 11.259 1.00 14.07 1128 GLU A N 1
ATOM 3940 C CA . GLU A 1 253 ? 12.940 -11.222 11.466 1.00 15.84 1128 GLU A CA 1
ATOM 3941 C C . GLU A 1 253 ? 11.592 -11.837 11.152 1.00 15.02 1128 GLU A C 1
ATOM 3942 O O . GLU A 1 253 ? 10.606 -11.518 11.821 1.00 17.25 1128 GLU A O 1
ATOM 3954 N N . LEU A 1 254 ? 11.581 -12.746 10.175 1.00 13.44 1129 LEU A N 1
ATOM 3955 C CA . LEU A 1 254 ? 10.352 -13.395 9.734 1.00 13.63 1129 LEU A CA 1
ATOM 3956 C C . LEU A 1 254 ? 10.038 -14.641 10.555 1.00 13.65 1129 LEU A C 1
ATOM 3957 O O . LEU A 1 254 ? 9.005 -15.274 10.365 1.00 15.21 1129 LEU A O 1
ATOM 3973 N N . GLY A 1 255 ? 10.926 -15.013 11.475 1.00 13.41 1130 GLY A N 1
ATOM 3974 C CA . GLY A 1 255 ? 10.679 -16.161 12.336 1.00 13.60 1130 GLY A CA 1
ATOM 3975 C C . GLY A 1 255 ? 10.671 -17.498 11.619 1.00 12.76 1130 GLY A C 1
ATOM 3976 O O . GLY A 1 255 ? 9.921 -18.410 11.993 1.00 14.48 1130 GLY A O 1
ATOM 3980 N N . CYS A 1 256 ? 11.507 -17.619 10.586 1.00 11.65 1131 CYS A N 1
ATOM 3981 C CA . CYS A 1 256 ? 11.531 -18.802 9.738 1.00 11.95 1131 CYS A CA 1
ATOM 3982 C C . CYS A 1 256 ? 12.890 -19.479 9.745 1.00 11.88 1131 CYS A C 1
ATOM 3983 O O . CYS A 1 256 ? 13.915 -18.816 9.609 1.00 12.87 1131 CYS A O 1
ATOM 3991 N N . ASP A 1 257 ? 12.887 -20.805 9.879 1.00 12.44 1132 ASP A N 1
ATOM 3992 C CA . ASP A 1 257 ? 14.121 -21.574 9.785 1.00 13.22 1132 ASP A CA 1
ATOM 3993 C C . ASP A 1 257 ? 14.054 -22.629 8.681 1.00 13.29 1132 ASP A C 1
ATOM 3994 O O . ASP A 1 257 ? 14.913 -23.504 8.608 1.00 14.88 1132 ASP A O 1
ATOM 4003 N N . SER A 1 258 ? 13.077 -22.506 7.792 1.00 12.63 1133 SER A N 1
ATOM 4004 C CA . SER A 1 258 ? 12.892 -23.450 6.698 1.00 12.54 1133 SER A CA 1
ATOM 4005 C C . SER A 1 258 ? 12.177 -22.771 5.553 1.00 12.52 1133 SER A C 1
ATOM 4006 O O . SER A 1 258 ? 11.506 -21.762 5.725 1.00 12.41 1133 SER A O 1
ATOM 4014 N N . ILE A 1 259 ? 12.289 -23.373 4.376 1.00 13.21 1134 ILE A N 1
ATOM 4015 C CA . ILE A 1 259 ? 11.554 -22.880 3.200 1.00 13.99 1134 ILE A CA 1
ATOM 4016 C C . ILE A 1 259 ? 10.042 -23.029 3.392 1.00 12.77 1134 ILE A C 1
ATOM 4017 O O . ILE A 1 259 ? 9.282 -22.147 2.960 1.00 13.35 1134 ILE A O 1
ATOM 4033 N N . GLU A 1 260 ? 9.588 -24.126 3.996 1.00 12.99 1135 GLU A N 1
ATOM 4034 C CA . GLU A 1 260 ? 8.153 -24.285 4.212 1.00 13.68 1135 GLU A CA 1
ATOM 4035 C C . GLU A 1 260 ? 7.617 -23.155 5.067 1.00 12.80 1135 GLU A C 1
ATOM 4036 O O . GLU A 1 260 ? 6.538 -22.611 4.780 1.00 12.84 1135 GLU A O 1
ATOM 4048 N N . LYS A 1 261 ? 8.359 -22.778 6.107 1.00 11.88 1136 LYS A N 1
ATOM 4049 C CA . LYS A 1 261 ? 7.889 -21.692 6.957 1.00 12.02 1136 LYS A CA 1
ATOM 4050 C C . LYS A 1 261 ? 7.904 -20.378 6.198 1.00 11.60 1136 LYS A C 1
ATOM 4051 O O . LYS A 1 261 ? 6.968 -19.581 6.322 1.00 12.35 1136 LYS A O 1
ATOM 4070 N N . LEU A 1 262 ? 8.945 -20.118 5.421 1.00 11.25 1137 LEU A N 1
ATOM 4071 C CA . LEU A 1 262 ? 8.984 -18.890 4.636 1.00 11.49 1137 LEU A CA 1
ATOM 4072 C C . LEU A 1 262 ? 7.796 -18.854 3.656 1.00 12.19 1137 LEU A C 1
ATOM 4073 O O . LEU A 1 262 ? 7.142 -17.819 3.514 1.00 12.43 1137 LEU A O 1
ATOM 4089 N N . LYS A 1 263 ? 7.525 -19.956 2.979 1.00 12.29 1138 LYS A N 1
ATOM 4090 C CA . LYS A 1 263 ? 6.394 -20.026 2.056 1.00 12.82 1138 LYS A CA 1
ATOM 4091 C C . LYS A 1 263 ? 5.083 -19.638 2.746 1.00 13.25 1138 LYS A C 1
ATOM 4092 O O . LYS A 1 263 ? 4.279 -18.883 2.179 1.00 14.12 1138 LYS A O 1
ATOM 4111 N N . ALA A 1 264 ? 4.879 -20.137 3.965 1.00 13.74 1139 ALA A N 1
ATOM 4112 C CA . ALA A 1 264 ? 3.664 -19.849 4.704 1.00 13.73 1139 ALA A CA 1
ATOM 4113 C C . ALA A 1 264 ? 3.593 -18.386 5.129 1.00 13.59 1139 ALA A C 1
ATOM 4114 O O . ALA A 1 264 ? 2.507 -17.839 5.328 1.00 15.75 1139 ALA A O 1
ATOM 4121 N N . GLN A 1 265 ? 4.734 -17.723 5.221 1.00 13.33 1140 GLN A N 1
ATOM 4122 C CA A GLN A 1 265 ? 4.808 -16.322 5.618 0.60 13.97 1140 GLN A CA 1
ATOM 4123 C CA B GLN A 1 265 ? 4.757 -16.316 5.621 0.40 13.79 1140 GLN A CA 1
ATOM 4124 C C . GLN A 1 265 ? 4.509 -15.362 4.462 1.00 13.55 1140 GLN A C 1
ATOM 4125 O O . GLN A 1 265 ? 4.126 -14.216 4.686 1.00 14.00 1140 GLN A O 1
ATOM 4152 N N . ILE A 1 266 ? 4.702 -15.814 3.223 1.00 12.82 1141 ILE A N 1
ATOM 4153 C CA . ILE A 1 266 ? 4.557 -14.898 2.088 1.00 13.27 1141 ILE A CA 1
ATOM 4154 C C . ILE A 1 266 ? 3.191 -14.199 2.025 1.00 13.42 1141 ILE A C 1
ATOM 4155 O O . ILE A 1 266 ? 3.144 -12.980 1.851 1.00 13.26 1141 ILE A O 1
ATOM 4171 N N . PRO A 1 267 ? 2.078 -14.910 2.207 1.00 13.65 1142 PRO A N 1
ATOM 4172 C CA . PRO A 1 267 ? 0.791 -14.185 2.157 1.00 14.15 1142 PRO A CA 1
ATOM 4173 C C . PRO A 1 267 ? 0.653 -13.137 3.250 1.00 14.11 1142 PRO A C 1
ATOM 4174 O O . PRO A 1 267 ? -0.026 -12.138 3.066 1.00 14.05 1142 PRO A O 1
ATOM 4185 N N . LYS A 1 268 ? 1.308 -13.355 4.381 1.00 13.74 1143 LYS A N 1
ATOM 4186 C CA . LYS A 1 268 ? 1.271 -12.398 5.474 1.00 15.11 1143 LYS A CA 1
ATOM 4187 C C . LYS A 1 268 ? 2.052 -11.142 5.091 1.00 14.50 1143 LYS A C 1
ATOM 4188 O O . LYS A 1 268 ? 1.653 -10.018 5.389 1.00 15.57 1143 LYS A O 1
ATOM 4207 N N . MET A 1 269 ? 3.168 -11.336 4.384 1.00 14.51 1144 MET A N 1
ATOM 4208 C CA . MET A 1 269 ? 3.935 -10.201 3.853 1.00 14.68 1144 MET A CA 1
ATOM 4209 C C . MET A 1 269 ? 3.101 -9.401 2.890 1.00 15.21 1144 MET A C 1
ATOM 4210 O O . MET A 1 269 ? 3.071 -8.165 2.935 1.00 16.99 1144 MET A O 1
ATOM 4224 N N . GLU A 1 270 ? 2.416 -10.101 1.999 1.00 14.80 1145 GLU A N 1
ATOM 4225 C CA . GLU A 1 270 ? 1.577 -9.433 1.038 1.00 15.93 1145 GLU A CA 1
ATOM 4226 C C . GLU A 1 270 ? 0.488 -8.598 1.716 1.00 16.03 1145 GLU A C 1
ATOM 4227 O O . GLU A 1 270 ? 0.222 -7.469 1.279 1.00 17.86 1145 GLU A O 1
ATOM 4239 N N . GLN A 1 271 ? -0.148 -9.143 2.755 1.00 15.67 1146 GLN A N 1
ATOM 4240 C CA . GLN A 1 271 ? -1.190 -8.418 3.478 1.00 17.39 1146 GLN A CA 1
ATOM 4241 C C . GLN A 1 271 ? -0.718 -7.120 4.122 1.00 17.31 1146 GLN A C 1
ATOM 4242 O O . GLN A 1 271 ? -1.498 -6.186 4.289 1.00 19.21 1146 GLN A O 1
ATOM 4256 N N . GLU A 1 272 ? 0.557 -7.073 4.504 1.00 16.79 1147 GLU A N 1
ATOM 4257 C CA A GLU A 1 272 ? 1.114 -5.884 5.136 0.55 17.51 1147 GLU A CA 1
ATOM 4258 C CA B GLU A 1 272 ? 1.124 -5.877 5.134 0.45 17.06 1147 GLU A CA 1
ATOM 4259 C C . GLU A 1 272 ? 0.979 -4.662 4.226 1.00 17.10 1147 GLU A C 1
ATOM 4260 O O . GLU A 1 272 ? 0.901 -3.529 4.703 1.00 18.57 1147 GLU A O 1
ATOM 4283 N N . LEU A 1 273 ? 0.963 -4.872 2.907 1.00 16.52 1148 LEU A N 1
ATOM 4284 C CA . LEU A 1 273 ? 0.852 -3.750 1.993 1.00 19.09 1148 LEU A CA 1
ATOM 4285 C C . LEU A 1 273 ? -0.454 -2.993 2.134 1.00 21.81 1148 LEU A C 1
ATOM 4286 O O . LEU A 1 273 ? -0.564 -1.893 1.593 1.00 24.22 1148 LEU A O 1
ATOM 4302 N N . LYS A 1 274 ? -1.420 -3.549 2.862 1.00 22.29 1149 LYS A N 1
ATOM 4303 C CA . LYS A 1 274 ? -2.695 -2.869 3.095 1.00 24.57 1149 LYS A CA 1
ATOM 4304 C C . LYS A 1 274 ? -2.681 -1.984 4.351 1.00 25.61 1149 LYS A C 1
ATOM 4305 O O . LYS A 1 274 ? -3.606 -1.214 4.572 1.00 28.89 1149 LYS A O 1
ATOM 4324 N N . GLU A 1 275 ? -1.620 -2.076 5.151 1.00 23.48 1150 GLU A N 1
ATOM 4325 C CA . GLU A 1 275 ? -1.539 -1.287 6.381 1.00 23.04 1150 GLU A CA 1
ATOM 4326 C C . GLU A 1 275 ? -1.017 0.119 6.098 1.00 22.62 1150 GLU A C 1
ATOM 4327 O O . GLU A 1 275 ? -0.357 0.337 5.085 1.00 21.22 1150 GLU A O 1
ATOM 4339 N N . PRO A 1 276 ? -1.289 1.086 6.989 1.00 24.10 1151 PRO A N 1
ATOM 4340 C CA . PRO A 1 276 ? -0.963 2.496 6.694 1.00 23.40 1151 PRO A CA 1
ATOM 4341 C C . PRO A 1 276 ? 0.513 2.724 6.344 1.00 21.99 1151 PRO A C 1
ATOM 4342 O O . PRO A 1 276 ? 1.419 2.309 7.082 1.00 22.58 1151 PRO A O 1
ATOM 4353 N N . GLY A 1 277 ? 0.727 3.347 5.188 1.00 20.39 1152 GLY A N 1
ATOM 4354 C CA . GLY A 1 277 ? 2.047 3.718 4.710 1.00 18.33 1152 GLY A CA 1
ATOM 4355 C C . GLY A 1 277 ? 2.913 2.598 4.131 1.00 15.07 1152 GLY A C 1
ATOM 4356 O O . GLY A 1 277 ? 4.027 2.844 3.651 1.00 15.13 1152 GLY A O 1
ATOM 4360 N N . ARG A 1 278 ? 2.461 1.353 4.217 1.00 14.34 1153 ARG A N 1
ATOM 4361 C CA . ARG A 1 278 ? 3.337 0.244 3.862 1.00 13.45 1153 ARG A CA 1
ATOM 4362 C C . ARG A 1 278 ? 3.500 0.079 2.352 1.00 12.87 1153 ARG A C 1
ATOM 4363 O O . ARG A 1 278 ? 4.606 -0.232 1.891 1.00 12.45 1153 ARG A O 1
ATOM 4384 N N . PHE A 1 279 ? 2.448 0.291 1.567 1.00 13.70 1154 PHE A N 1
ATOM 4385 C CA . PHE A 1 279 ? 2.644 0.276 0.124 1.00 13.18 1154 PHE A CA 1
ATOM 4386 C C . PHE A 1 279 ? 3.628 1.371 -0.316 1.00 12.64 1154 PHE A C 1
ATOM 4387 O O . PHE A 1 279 ? 4.483 1.137 -1.156 1.00 12.47 1154 PHE A O 1
ATOM 4404 N N . LYS A 1 280 ? 3.531 2.556 0.272 1.00 13.36 1155 LYS A N 1
ATOM 4405 C CA . LYS A 1 280 ? 4.450 3.631 -0.056 1.00 13.26 1155 LYS A CA 1
ATOM 4406 C C . LYS A 1 280 ? 5.876 3.198 0.281 1.00 12.83 1155 LYS A C 1
ATOM 4407 O O . LYS A 1 280 ? 6.802 3.420 -0.487 1.00 12.52 1155 LYS A O 1
ATOM 4426 N N . ASP A 1 281 ? 6.075 2.572 1.436 1.00 12.58 1156 ASP A N 1
ATOM 4427 C CA . ASP A 1 281 ? 7.402 2.117 1.821 1.00 12.44 1156 ASP A CA 1
ATOM 4428 C C . ASP A 1 281 ? 7.960 1.112 0.792 1.00 11.58 1156 ASP A C 1
ATOM 4429 O O . ASP A 1 281 ? 9.115 1.210 0.359 1.00 11.82 1156 ASP A O 1
ATOM 4438 N N . PHE A 1 282 ? 7.127 0.148 0.411 1.00 11.54 1157 PHE A N 1
ATOM 4439 C CA . PHE A 1 282 ? 7.478 -0.854 -0.598 1.00 11.07 1157 PHE A CA 1
ATOM 4440 C C . PHE A 1 282 ? 7.789 -0.212 -1.946 1.00 10.52 1157 PHE A C 1
ATOM 4441 O O . PHE A 1 282 ? 8.780 -0.546 -2.590 1.00 10.63 1157 PHE A O 1
ATOM 4458 N N . TYR A 1 283 ? 6.949 0.721 -2.380 1.00 11.06 1158 TYR A N 1
ATOM 4459 C CA . TYR A 1 283 ? 7.140 1.417 -3.642 1.00 10.89 1158 TYR A CA 1
ATOM 4460 C C . TYR A 1 283 ? 8.474 2.176 -3.644 1.00 10.50 1158 TYR A C 1
ATOM 4461 O O . TYR A 1 283 ? 9.243 2.118 -4.604 1.00 10.54 1158 TYR A O 1
ATOM 4479 N N . GLN A 1 284 ? 8.769 2.883 -2.564 1.00 11.05 1159 GLN A N 1
ATOM 4480 C CA . GLN A 1 284 ? 10.019 3.634 -2.483 1.00 11.34 1159 GLN A CA 1
ATOM 4481 C C . GLN A 1 284 ? 11.242 2.722 -2.410 1.00 11.01 1159 GLN A C 1
ATOM 4482 O O . GLN A 1 284 ? 12.260 3.009 -3.017 1.00 11.74 1159 GLN A O 1
ATOM 4496 N N . PHE A 1 285 ? 11.112 1.608 -1.690 1.00 11.16 1160 PHE A N 1
ATOM 4497 C CA . PHE A 1 285 ? 12.148 0.595 -1.609 1.00 11.32 1160 PHE A CA 1
ATOM 4498 C C . PHE A 1 285 ? 12.550 0.121 -2.990 1.00 11.19 1160 PHE A C 1
ATOM 4499 O O . PHE A 1 285 ? 13.718 -0.124 -3.249 1.00 11.65 1160 PHE A O 1
ATOM 4516 N N . THR A 1 286 ? 11.580 -0.043 -3.876 1.00 11.55 1161 THR A N 1
ATOM 4517 C CA . THR A 1 286 ? 11.789 -0.631 -5.190 1.00 11.47 1161 THR A CA 1
ATOM 4518 C C . THR A 1 286 ? 12.848 0.150 -5.958 1.00 11.09 1161 THR A C 1
ATOM 4519 O O . THR A 1 286 ? 13.647 -0.438 -6.674 1.00 11.39 1161 THR A O 1
ATOM 4530 N N . PHE A 1 287 ? 12.854 1.479 -5.865 1.00 12.03 1162 PHE A N 1
ATOM 4531 C CA . PHE A 1 287 ? 13.822 2.280 -6.610 1.00 12.07 1162 PHE A CA 1
ATOM 4532 C C . PHE A 1 287 ? 15.264 1.903 -6.270 1.00 12.58 1162 PHE A C 1
ATOM 4533 O O . PHE A 1 287 ? 16.094 1.656 -7.137 1.00 12.59 1162 PHE A O 1
ATOM 4550 N N . ASN A 1 288 ? 15.580 1.897 -4.987 1.00 15.43 1163 ASN A N 1
ATOM 4551 C CA . ASN A 1 288 ? 16.948 1.608 -4.601 1.00 18.00 1163 ASN A CA 1
ATOM 4552 C C . ASN A 1 288 ? 17.342 0.192 -4.921 1.00 15.83 1163 ASN A C 1
ATOM 4553 O O . ASN A 1 288 ? 18.491 -0.058 -5.256 1.00 16.74 1163 ASN A O 1
ATOM 4564 N N . PHE A 1 289 ? 16.405 -0.741 -4.772 1.00 13.97 1164 PHE A N 1
ATOM 4565 C CA . PHE A 1 289 ? 16.649 -2.142 -5.032 1.00 12.97 1164 PHE A CA 1
ATOM 4566 C C . PHE A 1 289 ? 16.932 -2.373 -6.508 1.00 12.90 1164 PHE A C 1
ATOM 4567 O O . PHE A 1 289 ? 17.796 -3.167 -6.881 1.00 13.66 1164 PHE A O 1
ATOM 4584 N N . ALA A 1 290 ? 16.200 -1.666 -7.366 1.00 12.52 1165 ALA A N 1
ATOM 4585 C CA . ALA A 1 290 ? 16.265 -1.902 -8.798 1.00 13.40 1165 ALA A CA 1
ATOM 4586 C C . ALA A 1 290 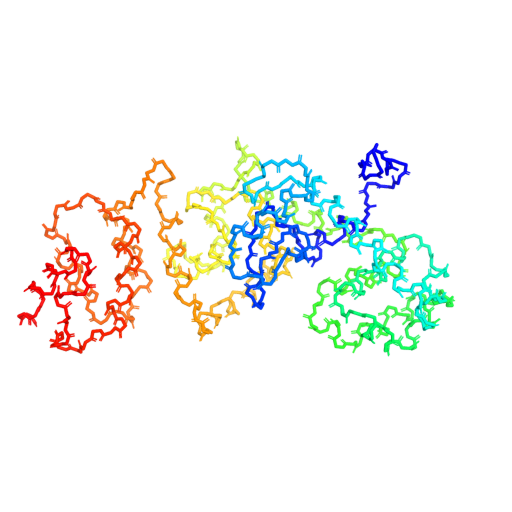? 17.501 -1.291 -9.439 1.00 14.19 1165 ALA A C 1
ATOM 4587 O O . ALA A 1 290 ? 17.964 -1.782 -10.454 1.00 16.17 1165 ALA A O 1
ATOM 4594 N N . LYS A 1 291 ? 17.971 -0.163 -8.897 1.00 14.74 1166 LYS A N 1
ATOM 4595 C CA . LYS A 1 291 ? 18.996 0.654 -9.555 1.00 16.74 1166 LYS A CA 1
ATOM 4596 C C . LYS A 1 291 ? 20.364 -0.024 -9.443 1.00 18.77 1166 LYS A C 1
ATOM 4597 O O . LYS A 1 291 ? 20.636 -0.776 -8.513 1.00 20.99 1166 LYS A O 1
ATOM 4616 N N . ASN A 1 292 ? 21.213 0.226 -10.421 1.00 20.22 1167 ASN A N 1
ATOM 4617 C CA . ASN A 1 292 ? 22.618 -0.134 -10.330 1.00 22.86 1167 ASN A CA 1
ATOM 4618 C C . ASN A 1 292 ? 23.235 0.574 -9.117 1.00 23.52 1167 ASN A C 1
ATOM 4619 O O . ASN A 1 292 ? 23.134 1.782 -8.983 1.00 24.13 1167 ASN A O 1
ATOM 4630 N N . PRO A 1 293 ? 23.890 -0.178 -8.223 1.00 25.62 1168 PRO A N 1
ATOM 4631 C CA . PRO A 1 293 ? 24.531 0.461 -7.061 1.00 27.61 1168 PRO A CA 1
ATOM 4632 C C . PRO A 1 293 ? 25.518 1.569 -7.418 1.00 27.63 1168 PRO A C 1
ATOM 4633 O O . PRO A 1 293 ? 25.661 2.519 -6.649 1.00 29.93 1168 PRO A O 1
ATOM 4644 N N . GLY A 1 294 ? 26.178 1.465 -8.568 1.00 25.65 1169 GLY A N 1
ATOM 4645 C CA . GLY A 1 294 ? 27.149 2.468 -8.972 1.00 25.16 1169 GLY A CA 1
ATOM 4646 C C . GLY A 1 294 ? 26.550 3.732 -9.556 1.00 24.06 1169 GLY A C 1
ATOM 4647 O O . GLY A 1 294 ? 27.285 4.676 -9.842 1.00 24.96 1169 GLY A O 1
ATOM 4651 N N . GLN A 1 295 ? 25.234 3.762 -9.739 1.00 23.91 1170 GLN A N 1
ATOM 4652 C CA . GLN A 1 295 ? 24.556 4.915 -10.329 1.00 25.03 1170 GLN A CA 1
ATOM 4653 C C . GLN A 1 295 ? 23.691 5.603 -9.300 1.00 23.73 1170 GLN A C 1
ATOM 4654 O O . GLN A 1 295 ? 23.189 4.966 -8.384 1.00 24.65 1170 GLN A O 1
ATOM 4668 N N . LYS A 1 296 ? 23.464 6.898 -9.486 1.00 23.61 1171 LYS A N 1
ATOM 4669 C CA . LYS A 1 296 ? 22.600 7.637 -8.583 1.00 25.69 1171 LYS A CA 1
ATOM 4670 C C . LYS A 1 296 ? 21.122 7.495 -8.997 1.00 23.63 1171 LYS A C 1
ATOM 4671 O O . LYS A 1 296 ? 20.230 7.494 -8.146 1.00 26.02 1171 LYS A O 1
ATOM 4690 N N . GLY A 1 297 ? 20.874 7.402 -10.306 1.00 19.76 1172 GLY A N 1
ATOM 4691 C CA . GLY A 1 297 ? 19.529 7.282 -10.858 1.00 19.39 1172 GLY A CA 1
ATOM 4692 C C . GLY A 1 297 ? 19.239 5.912 -11.456 1.00 18.26 1172 GLY A C 1
ATOM 4693 O O . GLY A 1 297 ? 20.142 5.090 -11.571 1.00 20.08 1172 GLY A O 1
ATOM 4697 N N . LEU A 1 298 ? 17.987 5.699 -11.843 1.00 16.33 1173 LEU A N 1
ATOM 4698 C CA . LEU A 1 298 ? 17.507 4.425 -12.335 1.00 15.51 1173 LEU A CA 1
ATOM 4699 C C . LEU A 1 298 ? 17.334 4.538 -13.840 1.00 16.58 1173 LEU A C 1
ATOM 4700 O O . LEU A 1 298 ? 16.594 5.393 -14.321 1.00 16.87 1173 LEU A O 1
ATOM 4716 N N . ASP A 1 299 ? 17.993 3.649 -14.578 1.00 17.78 1174 ASP A N 1
ATOM 4717 C CA . ASP A 1 299 ? 17.856 3.622 -16.037 1.00 19.76 1174 ASP A CA 1
ATOM 4718 C C . ASP A 1 299 ? 16.373 3.541 -16.402 1.00 18.25 1174 ASP A C 1
ATOM 4719 O O . ASP A 1 299 ? 15.604 2.786 -15.793 1.00 17.00 1174 ASP A O 1
ATOM 4728 N N . LEU A 1 300 ? 15.994 4.310 -17.413 1.00 19.25 1175 LEU A N 1
ATOM 4729 C CA . LEU A 1 300 ? 14.598 4.438 -17.779 1.00 18.74 1175 LEU A CA 1
ATOM 4730 C C . LEU A 1 300 ? 13.956 3.082 -18.061 1.00 17.49 1175 LEU A C 1
ATOM 4731 O O . LEU A 1 300 ? 12.842 2.830 -17.647 1.00 17.27 1175 LEU A O 1
ATOM 4747 N N . GLU A 1 301 ? 14.647 2.217 -18.785 1.00 18.13 1176 GLU A N 1
ATOM 4748 C CA . GLU A 1 301 ? 14.062 0.933 -19.131 1.00 19.34 1176 GLU A CA 1
ATOM 4749 C C . GLU A 1 301 ? 13.782 0.076 -17.893 1.00 17.24 1176 GLU A C 1
ATOM 4750 O O . GLU A 1 301 ? 12.766 -0.614 -17.823 1.00 16.84 1176 GLU A O 1
ATOM 4762 N N . MET A 1 302 ? 14.681 0.113 -16.912 1.00 15.68 1177 MET A N 1
ATOM 4763 C CA . MET A 1 302 ? 14.467 -0.620 -15.679 1.00 14.82 1177 MET A CA 1
ATOM 4764 C C . MET A 1 302 ? 13.342 0.017 -14.867 1.00 13.76 1177 MET A C 1
ATOM 4765 O O . MET A 1 302 ? 12.545 -0.688 -14.251 1.00 14.17 1177 MET A O 1
ATOM 4779 N N . ALA A 1 303 ? 13.288 1.353 -14.849 1.00 13.27 1178 ALA A N 1
ATOM 4780 C CA . ALA A 1 303 ? 12.207 2.055 -14.171 1.00 12.17 1178 ALA A CA 1
ATOM 4781 C C . ALA A 1 303 ? 10.861 1.632 -14.770 1.00 12.57 1178 ALA A C 1
ATOM 4782 O O . ALA A 1 303 ? 9.918 1.375 -14.051 1.00 12.27 1178 ALA A O 1
ATOM 4789 N N . ILE A 1 304 ? 10.756 1.612 -16.095 1.00 12.85 1179 ILE A N 1
ATOM 4790 C CA . ILE A 1 304 ? 9.510 1.201 -16.762 1.00 12.79 1179 ILE A CA 1
ATOM 4791 C C . ILE A 1 304 ? 9.111 -0.214 -16.346 1.00 12.68 1179 ILE A C 1
ATOM 4792 O O . ILE A 1 304 ? 7.965 -0.470 -16.009 1.00 12.85 1179 ILE A O 1
ATOM 4808 N N . ALA A 1 305 ? 10.070 -1.126 -16.355 1.00 13.70 1180 ALA A N 1
ATOM 4809 C CA . ALA A 1 305 ? 9.777 -2.517 -15.992 1.00 14.36 1180 ALA A CA 1
ATOM 4810 C C . ALA A 1 305 ? 9.238 -2.620 -14.558 1.00 13.43 1180 ALA A C 1
ATOM 4811 O O . ALA A 1 305 ? 8.258 -3.319 -14.313 1.00 14.09 1180 ALA A O 1
ATOM 4818 N N . TYR A 1 306 ? 9.885 -1.938 -13.612 1.00 12.82 1181 TYR A N 1
ATOM 4819 C CA . TYR A 1 306 ? 9.415 -1.998 -12.246 1.00 12.64 1181 TYR A CA 1
ATOM 4820 C C . TYR A 1 306 ? 8.120 -1.214 -12.035 1.00 11.65 1181 TYR A C 1
ATOM 4821 O O . TYR A 1 306 ? 7.278 -1.666 -11.278 1.00 12.75 1181 TYR A O 1
ATOM 4839 N N . TRP A 1 307 ? 7.942 -0.073 -12.711 1.00 11.71 1182 TRP A N 1
ATOM 4840 C CA . TRP A 1 307 ? 6.652 0.625 -12.642 1.00 11.70 1182 TRP A CA 1
ATOM 4841 C C . TRP A 1 307 ? 5.538 -0.310 -13.103 1.00 12.00 1182 TRP A C 1
ATOM 4842 O O . TRP A 1 307 ? 4.462 -0.344 -12.509 1.00 12.89 1182 TRP A O 1
ATOM 4863 N N . ASN A 1 308 ? 5.773 -1.050 -14.180 1.00 12.33 1183 ASN A N 1
ATOM 4864 C CA . ASN A 1 308 ? 4.731 -1.953 -14.683 1.00 13.24 1183 ASN A CA 1
ATOM 4865 C C . ASN A 1 308 ? 4.425 -3.079 -13.718 1.00 14.28 1183 ASN A C 1
ATOM 4866 O O . ASN A 1 308 ? 3.301 -3.545 -13.641 1.00 17.55 1183 ASN A O 1
ATOM 4877 N N . LEU A 1 309 ? 5.421 -3.534 -12.971 1.00 13.02 1184 LEU A N 1
ATOM 4878 C CA . LEU A 1 309 ? 5.195 -4.571 -11.984 1.00 13.57 1184 LEU A CA 1
ATOM 4879 C C . LEU A 1 309 ? 4.402 -4.039 -10.774 1.00 13.75 1184 LEU A C 1
ATOM 4880 O O . LEU A 1 309 ? 3.472 -4.681 -10.302 1.00 16.20 1184 LEU A O 1
ATOM 4896 N N . VAL A 1 310 ? 4.818 -2.886 -10.246 1.00 12.86 1185 VAL A N 1
ATOM 4897 C CA . VAL A 1 310 ? 4.269 -2.412 -8.982 1.00 13.25 1185 VAL A CA 1
ATOM 4898 C C . VAL A 1 310 ? 3.048 -1.523 -9.105 1.00 13.03 1185 VAL A C 1
ATOM 4899 O O . VAL A 1 310 ? 2.289 -1.409 -8.157 1.00 15.30 1185 VAL A O 1
ATOM 4912 N N . LEU A 1 311 ? 2.845 -0.883 -10.254 1.00 12.35 1186 LEU A N 1
ATOM 4913 C CA . LEU A 1 311 ? 1.721 0.039 -10.408 1.00 12.27 1186 LEU A CA 1
ATOM 4914 C C . LEU A 1 311 ? 0.573 -0.478 -11.267 1.00 12.13 1186 LEU A C 1
ATOM 4915 O O . LEU A 1 311 ? -0.451 0.189 -11.377 1.00 13.44 1186 LEU A O 1
ATOM 4931 N N . ASN A 1 312 ? 0.727 -1.654 -11.890 1.00 12.53 1187 ASN A N 1
ATOM 4932 C CA . ASN A 1 312 ? -0.337 -2.148 -12.742 1.00 12.59 1187 ASN A CA 1
ATOM 4933 C C . ASN A 1 312 ? -1.584 -2.401 -11.900 1.00 13.86 1187 ASN A C 1
ATOM 4934 O O . ASN A 1 312 ? -1.514 -3.088 -10.872 1.00 16.16 1187 ASN A O 1
ATOM 4945 N N . GLY A 1 313 ? -2.701 -1.814 -12.310 1.00 14.29 1188 GLY A N 1
ATOM 4946 C CA . GLY A 1 313 ? -3.930 -1.903 -11.546 1.00 15.80 1188 GLY A CA 1
ATOM 4947 C C . GLY A 1 313 ? -4.061 -0.905 -10.413 1.00 17.19 1188 GLY A C 1
ATOM 4948 O O . GLY A 1 313 ? -5.095 -0.866 -9.738 1.00 19.82 1188 GLY A O 1
ATOM 4952 N N . ARG A 1 314 ? -3.035 -0.099 -10.204 1.00 16.07 1189 ARG A N 1
ATOM 4953 C CA . ARG A 1 314 ? -3.076 0.928 -9.163 1.00 16.97 1189 ARG A CA 1
ATOM 4954 C C . ARG A 1 314 ? -3.034 2.335 -9.752 1.00 18.32 1189 ARG A C 1
ATOM 4955 O O . ARG A 1 314 ? -3.693 3.249 -9.258 1.00 22.55 1189 ARG A O 1
ATOM 4976 N N . PHE A 1 315 ? -2.231 2.507 -10.790 1.00 15.94 1190 PHE A N 1
ATOM 4977 C CA . PHE A 1 315 ? -2.080 3.793 -11.459 1.00 15.76 1190 PHE A CA 1
ATOM 4978 C C . PHE A 1 315 ? -2.922 3.757 -12.721 1.00 14.58 1190 PHE A C 1
ATOM 4979 O O . PHE A 1 315 ? -2.619 3.031 -13.676 1.00 14.22 1190 PHE A O 1
ATOM 4996 N N . LYS A 1 316 ? -4.009 4.523 -12.713 1.00 16.50 1191 LYS A N 1
ATOM 4997 C CA . LYS A 1 316 ? -4.998 4.445 -13.777 1.00 17.45 1191 LYS A CA 1
ATOM 4998 C C . LYS A 1 316 ? -4.472 4.928 -15.123 1.00 16.27 1191 LYS A C 1
ATOM 4999 O O . LYS A 1 316 ? -5.072 4.619 -16.145 1.00 18.08 1191 LYS A O 1
ATOM 5018 N N . PHE A 1 317 ? -3.354 5.654 -15.126 1.00 14.45 1192 PHE A N 1
ATOM 5019 C CA . PHE A 1 317 ? -2.764 6.148 -16.362 1.00 14.23 1192 PHE A CA 1
ATOM 5020 C C . PHE A 1 317 ? -1.497 5.378 -16.761 1.00 13.41 1192 PHE A C 1
ATOM 5021 O O . PHE A 1 317 ? -0.711 5.872 -17.567 1.00 13.46 1192 PHE A O 1
ATOM 5038 N N . LEU A 1 318 ? -1.299 4.168 -16.235 1.00 12.92 1193 LEU A N 1
ATOM 5039 C CA . LEU A 1 318 ? -0.065 3.433 -16.509 1.00 12.51 1193 LEU A CA 1
ATOM 5040 C C . LEU A 1 318 ? 0.163 3.162 -17.983 1.00 12.24 1193 LEU A C 1
ATOM 5041 O O . LEU A 1 318 ? 1.273 3.288 -18.484 1.00 12.08 1193 LEU A O 1
ATOM 5057 N N . ASP A 1 319 ? -0.867 2.762 -18.700 1.00 13.42 1194 ASP A N 1
ATOM 5058 C CA . ASP A 1 319 ? -0.645 2.478 -20.117 1.00 14.28 1194 ASP A CA 1
ATOM 5059 C C . ASP A 1 319 ? -0.221 3.751 -20.880 1.00 14.66 1194 ASP A C 1
ATOM 5060 O O . ASP A 1 319 ? 0.678 3.716 -21.698 1.00 15.06 1194 ASP A O 1
ATOM 5069 N N . LEU A 1 320 ? -0.862 4.884 -20.590 1.00 14.84 1195 LEU A N 1
ATOM 5070 C CA . LEU A 1 320 ? -0.485 6.157 -21.187 1.00 15.79 1195 LEU A CA 1
ATOM 5071 C C . LEU A 1 320 ? 0.924 6.612 -20.780 1.00 14.21 1195 LEU A C 1
ATOM 5072 O O . LEU A 1 320 ? 1.657 7.185 -21.573 1.00 14.63 1195 LEU A O 1
ATOM 5088 N N . TRP A 1 321 ? 1.315 6.316 -19.541 1.00 13.13 1196 TRP A N 1
ATOM 5089 C CA . TRP A 1 321 ? 2.654 6.601 -19.049 1.00 11.87 1196 TRP A CA 1
ATOM 5090 C C . TRP A 1 321 ? 3.674 5.809 -19.865 1.00 12.32 1196 TRP A C 1
ATOM 5091 O O . TRP A 1 321 ? 4.719 6.337 -20.266 1.00 12.71 1196 TRP A O 1
ATOM 5112 N N . ASN A 1 322 ? 3.387 4.534 -20.146 1.00 12.76 1197 ASN A N 1
ATOM 5113 C CA . ASN A 1 322 ? 4.271 3.757 -21.001 1.00 13.58 1197 ASN A CA 1
ATOM 5114 C C . ASN A 1 322 ? 4.388 4.371 -22.395 1.00 15.20 1197 ASN A C 1
ATOM 5115 O O . ASN A 1 322 ? 5.492 4.478 -22.932 1.00 15.80 1197 ASN A O 1
ATOM 5126 N N . LYS A 1 323 ? 3.260 4.754 -22.986 1.00 15.78 1198 LYS A N 1
ATOM 5127 C CA . LYS A 1 323 ? 3.280 5.348 -24.324 1.00 18.16 1198 LYS A CA 1
ATOM 5128 C C . LYS A 1 323 ? 4.148 6.614 -24.306 1.00 17.66 1198 LYS A C 1
ATOM 5129 O O . LYS A 1 323 ? 4.960 6.837 -25.211 1.00 20.24 1198 LYS A O 1
ATOM 5148 N N . PHE A 1 324 ? 3.927 7.463 -23.317 1.00 15.97 1199 PHE A N 1
ATOM 5149 C CA . PHE A 1 324 ? 4.693 8.697 -23.168 1.00 15.43 1199 PHE A CA 1
ATOM 5150 C C . PHE A 1 324 ? 6.183 8.436 -23.088 1.00 15.93 1199 PHE A C 1
ATOM 5151 O O . PHE A 1 324 ? 6.970 9.096 -23.760 1.00 18.07 1199 PHE A O 1
ATOM 5168 N N . LEU A 1 325 ? 6.581 7.478 -22.259 1.00 15.93 1200 LEU A N 1
ATOM 5169 C CA . LEU A 1 325 ? 7.996 7.248 -22.037 1.00 17.31 1200 LEU A CA 1
ATOM 5170 C C . LEU A 1 325 ? 8.687 6.569 -23.210 1.00 20.38 1200 LEU A C 1
ATOM 5171 O O . LEU A 1 325 ? 9.874 6.767 -23.429 1.00 21.08 1200 LEU A O 1
ATOM 5187 N N . LEU A 1 326 ? 7.952 5.800 -23.993 1.00 22.99 1201 LEU A N 1
ATOM 5188 C CA . LEU A 1 326 ? 8.579 5.103 -25.101 1.00 26.93 1201 LEU A CA 1
ATOM 5189 C C . LEU A 1 326 ? 9.013 6.084 -26.180 1.00 29.51 1201 LEU A C 1
ATOM 5190 O O . LEU A 1 326 ? 9.960 5.816 -26.918 1.00 29.23 1201 LEU A O 1
ATOM 5206 N N . GLU A 1 327 ? 8.342 7.230 -26.227 1.00 34.04 1202 GLU A N 1
ATOM 5207 C CA . GLU A 1 327 ? 8.752 8.331 -27.098 1.00 39.87 1202 GLU A CA 1
ATOM 5208 C C . GLU A 1 327 ? 9.969 9.050 -26.540 1.00 42.36 1202 GLU A C 1
ATOM 5209 O O . GLU A 1 327 ? 10.759 9.636 -27.283 1.00 43.88 1202 GLU A O 1
ATOM 5221 N N . HIS A 1 328 ? 10.099 9.020 -25.220 1.00 43.39 1203 HIS A N 1
ATOM 5222 C CA . HIS A 1 328 ? 11.080 9.838 -24.527 1.00 45.23 1203 HIS A CA 1
ATOM 5223 C C . HIS A 1 328 ? 12.514 9.431 -24.812 1.00 47.49 1203 HIS A C 1
ATOM 5224 O O . HIS A 1 328 ? 12.800 8.287 -25.170 1.00 48.36 1203 HIS A O 1
ATOM 5238 N N . HIS A 1 329 ? 13.416 10.390 -24.646 1.00 49.05 1204 HIS A N 1
ATOM 5239 C CA . HIS A 1 329 ? 14.838 10.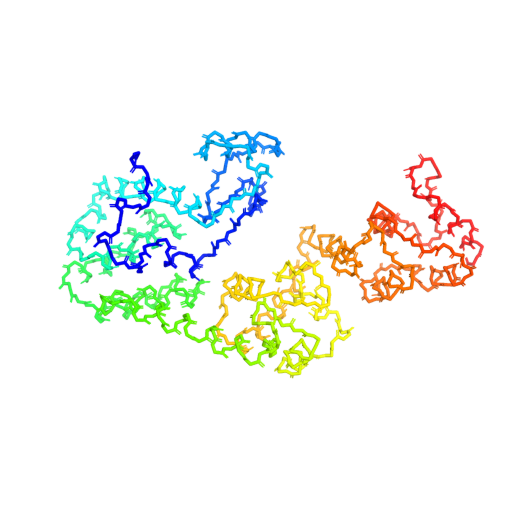120 -24.716 1.00 51.06 1204 HIS A CA 1
ATOM 5240 C C . HIS A 1 329 ? 15.361 9.723 -23.344 1.00 51.19 1204 HIS A C 1
ATOM 5241 O O . HIS A 1 329 ? 16.206 8.834 -23.246 1.00 51.40 1204 HIS A O 1
ATOM 5255 N N . LYS A 1 330 ? 14.826 10.381 -22.308 1.00 50.46 1205 LYS A N 1
ATOM 5256 C CA . LYS A 1 330 ? 15.410 10.407 -20.956 1.00 48.74 1205 LYS A CA 1
ATOM 5257 C C . LYS A 1 330 ? 16.133 9.117 -20.594 1.00 46.69 1205 LYS A C 1
ATOM 5258 O O . LYS A 1 330 ? 15.570 8.028 -20.677 1.00 48.01 1205 LYS A O 1
ATOM 5277 N N . ARG A 1 331 ? 17.398 9.250 -20.217 1.00 42.83 1206 ARG A N 1
ATOM 5278 C CA . ARG A 1 331 ? 18.228 8.091 -19.944 1.00 40.17 1206 ARG A CA 1
ATOM 5279 C C . ARG A 1 331 ? 17.838 7.470 -18.614 1.00 36.77 1206 ARG A C 1
ATOM 5280 O O . ARG A 1 331 ? 17.831 6.243 -18.479 1.00 36.38 1206 ARG A O 1
ATOM 5284 N N . SER A 1 332 ? 17.505 8.312 -17.638 1.00 32.39 1207 SER A N 1
ATOM 5285 C CA . SER A 1 332 ? 17.235 7.798 -16.305 1.00 29.25 1207 SER A CA 1
ATOM 5286 C C . SER A 1 332 ? 16.316 8.654 -15.437 1.00 25.32 1207 SER A C 1
ATOM 5287 O O . SER A 1 332 ? 16.017 9.827 -15.732 1.00 26.40 1207 SER A O 1
ATOM 5295 N N . ILE A 1 333 ? 15.929 8.030 -14.333 1.00 23.55 1208 ILE A N 1
ATOM 5296 C CA . ILE A 1 333 ? 14.939 8.556 -13.410 1.00 21.39 1208 ILE A CA 1
ATOM 5297 C C . ILE A 1 333 ? 15.597 8.805 -12.038 1.00 19.37 1208 ILE A C 1
ATOM 5298 O O . ILE A 1 333 ? 16.120 7.866 -11.445 1.00 18.78 1208 ILE A O 1
ATOM 5314 N N . PRO A 1 334 ? 15.566 10.056 -11.515 1.00 19.26 1209 PRO A N 1
ATOM 5315 C CA . PRO A 1 334 ? 16.095 10.277 -10.161 1.00 18.68 1209 PRO A CA 1
ATOM 5316 C C . PRO A 1 334 ? 15.097 9.828 -9.085 1.00 15.29 1209 PRO A C 1
ATOM 5317 O O . PRO A 1 334 ? 13.905 9.727 -9.355 1.00 14.24 1209 PRO A O 1
ATOM 5328 N N . LYS A 1 335 ? 15.583 9.619 -7.872 1.00 15.62 1210 LYS A N 1
ATOM 5329 C CA . LYS A 1 335 ? 14.740 9.145 -6.785 1.00 14.98 1210 LYS A CA 1
ATOM 5330 C C . LYS A 1 335 ? 13.508 9.998 -6.550 1.00 13.89 1210 LYS A C 1
ATOM 5331 O O . LYS A 1 335 ? 12.410 9.466 -6.331 1.00 13.17 1210 LYS A O 1
ATOM 5350 N N . ASP A 1 336 ? 13.661 11.318 -6.574 1.00 14.45 1211 ASP A N 1
ATOM 5351 C CA . ASP A 1 336 ? 12.526 12.177 -6.295 1.00 14.68 1211 ASP A CA 1
ATOM 5352 C C . ASP A 1 336 ? 11.406 12.025 -7.331 1.00 13.10 1211 ASP A C 1
ATOM 5353 O O . ASP A 1 336 ? 10.233 12.106 -7.007 1.00 13.37 1211 ASP A O 1
ATOM 5362 N N . THR A 1 337 ? 11.786 11.844 -8.589 1.00 12.53 1212 THR A N 1
ATOM 5363 C CA . THR A 1 337 ? 10.799 11.632 -9.640 1.00 12.32 1212 THR A CA 1
ATOM 5364 C C . THR A 1 337 ? 10.077 10.316 -9.453 1.00 11.84 1212 THR A C 1
ATOM 5365 O O . THR A 1 337 ? 8.862 10.254 -9.554 1.00 11.66 1212 THR A O 1
ATOM 5376 N N . TRP A 1 338 ? 10.819 9.251 -9.154 1.00 11.09 1213 TRP A N 1
ATOM 5377 C CA . TRP A 1 338 ? 10.206 7.981 -8.830 1.00 10.72 1213 TRP A CA 1
ATOM 5378 C C . TRP A 1 338 ? 9.208 8.163 -7.683 1.00 10.49 1213 TRP A C 1
ATOM 5379 O O . TRP A 1 338 ? 8.046 7.760 -7.790 1.00 10.53 1213 TRP A O 1
ATOM 5400 N N . ASN A 1 339 ? 9.644 8.770 -6.592 1.00 10.79 1214 ASN A N 1
ATOM 5401 C CA . ASN A 1 339 ? 8.774 8.877 -5.432 1.00 11.25 1214 ASN A CA 1
ATOM 5402 C C . ASN A 1 339 ? 7.508 9.656 -5.757 1.00 11.45 1214 ASN A C 1
ATOM 5403 O O . ASN A 1 339 ? 6.421 9.249 -5.349 1.00 11.93 1214 ASN A O 1
ATOM 5414 N N . LEU A 1 340 ? 7.643 10.779 -6.463 1.00 11.12 1215 LEU A N 1
ATOM 5415 C CA . LEU A 1 340 ? 6.505 11.635 -6.691 1.00 11.64 1215 LEU A CA 1
ATOM 5416 C C . LEU A 1 340 ? 5.495 11.041 -7.673 1.00 11.26 1215 LEU A C 1
ATOM 5417 O O . LEU A 1 340 ? 4.334 11.451 -7.642 1.00 11.87 1215 LEU A O 1
ATOM 5433 N N . LEU A 1 341 ? 5.875 10.068 -8.498 1.00 10.74 1216 LEU A N 1
ATOM 5434 C CA . LEU A 1 341 ? 4.864 9.482 -9.361 1.00 11.43 1216 LEU A CA 1
ATOM 5435 C C . LEU A 1 341 ? 3.747 8.834 -8.545 1.00 11.19 1216 LEU A C 1
ATOM 5436 O O . LEU A 1 341 ? 2.580 8.866 -8.933 1.00 12.09 1216 LEU A O 1
ATOM 5452 N N . LEU A 1 342 ? 4.082 8.234 -7.400 1.00 11.59 1217 LEU A N 1
ATOM 5453 C CA . LEU A 1 342 ? 3.030 7.646 -6.565 1.00 11.92 1217 LEU A CA 1
ATOM 5454 C C . LEU A 1 342 ? 2.095 8.725 -6.037 1.00 12.63 1217 LEU A C 1
ATOM 5455 O O . LEU A 1 342 ? 0.882 8.567 -6.027 1.00 13.47 1217 LEU A O 1
ATOM 5471 N N . ASP A 1 343 ? 2.652 9.854 -5.605 1.00 12.73 1218 ASP A N 1
ATOM 5472 C CA . ASP A 1 343 ? 1.808 10.941 -5.128 1.00 13.69 1218 ASP A CA 1
ATOM 5473 C C . ASP A 1 343 ? 0.903 11.461 -6.216 1.00 13.14 1218 ASP A C 1
ATOM 5474 O O . ASP A 1 343 ? -0.263 11.819 -5.971 1.00 13.82 1218 ASP A O 1
ATOM 5483 N N . PHE A 1 344 ? 1.434 11.543 -7.425 1.00 12.50 1219 PHE A N 1
ATOM 5484 C CA . PHE A 1 344 ? 0.645 11.957 -8.572 1.00 12.31 1219 PHE A CA 1
ATOM 5485 C C . PHE A 1 344 ? -0.523 10.982 -8.799 1.00 13.69 1219 PHE A C 1
ATOM 5486 O O . PHE A 1 344 ? -1.694 11.386 -8.940 1.00 14.59 1219 PHE A O 1
ATOM 5503 N N . SER A 1 345 ? -0.203 9.685 -8.824 1.00 13.83 1220 SER A N 1
ATOM 5504 C CA A SER A 1 345 ? -1.214 8.646 -9.022 0.74 14.94 1220 SER A CA 1
ATOM 5505 C CA B SER A 1 345 ? -1.225 8.665 -9.036 0.26 14.41 1220 SER A CA 1
ATOM 5506 C C . SER A 1 345 ? -2.330 8.762 -7.988 1.00 15.35 1220 SER A C 1
ATOM 5507 O O . SER A 1 345 ? -3.495 8.595 -8.305 1.00 17.74 1220 SER A O 1
ATOM 5522 N N . THR A 1 346 ? -1.971 9.040 -6.743 1.00 16.21 1221 THR A N 1
ATOM 5523 C CA . THR A 1 346 ? -2.943 9.135 -5.664 1.00 18.27 1221 THR A CA 1
ATOM 5524 C C . THR A 1 346 ? -3.896 10.327 -5.798 1.00 17.77 1221 THR A C 1
ATOM 5525 O O . THR A 1 346 ? -5.094 10.207 -5.512 1.00 20.26 1221 THR A O 1
ATOM 5536 N N . MET A 1 347 ? -3.386 11.468 -6.238 1.00 16.05 1222 MET A N 1
ATOM 5537 C CA . MET A 1 347 ? -4.196 12.675 -6.209 1.00 17.05 1222 MET A CA 1
ATOM 5538 C C . MET A 1 347 ? -4.957 12.926 -7.488 1.00 16.83 1222 MET A C 1
ATOM 5539 O O . MET A 1 347 ? -5.952 13.640 -7.474 1.00 18.47 1222 MET A O 1
ATOM 5553 N N . ILE A 1 348 ? -4.492 12.362 -8.598 1.00 15.88 1223 ILE A N 1
ATOM 5554 C CA . ILE A 1 348 ? -4.979 12.830 -9.889 1.00 15.47 1223 ILE A CA 1
ATOM 5555 C C . ILE A 1 348 ? -6.409 12.354 -10.162 1.00 15.62 1223 ILE A C 1
ATOM 5556 O O . ILE A 1 348 ? -6.747 11.194 -9.897 1.00 16.01 1223 ILE A O 1
ATOM 5572 N N . ALA A 1 349 ? -7.231 13.254 -10.701 1.00 16.92 1224 ALA A N 1
ATOM 5573 C CA . ALA A 1 349 ? -8.586 12.927 -11.099 1.00 18.17 1224 ALA A CA 1
ATOM 5574 C C . ALA A 1 349 ? -8.582 12.002 -12.308 1.00 17.49 1224 ALA A C 1
ATOM 5575 O O . ALA A 1 349 ? -7.624 11.920 -13.071 1.00 18.18 1224 ALA A O 1
ATOM 5582 N N . ASP A 1 350 ? -9.686 11.300 -12.498 1.00 18.80 1225 ASP A N 1
ATOM 5583 C CA . ASP A 1 350 ? -9.818 10.396 -13.636 1.00 19.79 1225 ASP A CA 1
ATOM 5584 C C . ASP A 1 350 ? -9.621 11.084 -14.981 1.00 21.50 1225 ASP A C 1
ATOM 5585 O O . ASP A 1 350 ? -9.242 10.434 -15.955 1.00 22.48 1225 ASP A O 1
ATOM 5594 N N . ASP A 1 351 ? -9.888 12.385 -15.046 1.00 22.48 1226 ASP A N 1
ATOM 5595 C CA . ASP A 1 351 ? -9.712 13.130 -16.302 1.00 24.33 1226 ASP A CA 1
ATOM 5596 C C . ASP A 1 351 ? -8.547 14.118 -16.240 1.00 23.91 1226 ASP A C 1
ATOM 5597 O O . ASP A 1 351 ? -8.449 15.015 -17.070 1.00 25.17 1226 ASP A O 1
ATOM 5606 N N . MET A 1 352 ? -7.671 13.944 -15.263 1.00 21.80 1227 MET A N 1
ATOM 5607 C CA . MET A 1 352 ? -6.531 14.841 -15.031 1.00 20.83 1227 MET A CA 1
ATOM 5608 C C . MET A 1 352 ? -6.897 16.301 -14.842 1.00 22.12 1227 MET A C 1
ATOM 5609 O O . MET A 1 352 ? -6.035 17.154 -14.942 1.00 23.48 1227 MET A O 1
ATOM 5623 N N . SER A 1 353 ? -8.155 16.589 -14.537 1.00 21.68 1228 SER A N 1
ATOM 5624 C CA . SER A 1 353 ? -8.620 17.971 -14.509 1.00 23.11 1228 SER A CA 1
ATOM 5625 C C . SER A 1 353 ? -8.174 18.771 -13.283 1.00 22.22 1228 SER A C 1
ATOM 5626 O O . SER A 1 353 ? -8.365 19.983 -13.248 1.00 25.14 1228 SER A O 1
ATOM 5634 N N . ASN A 1 354 ? -7.617 18.100 -12.282 1.00 21.79 1229 ASN A N 1
ATOM 5635 C CA . ASN A 1 354 ? -7.226 18.747 -11.029 1.00 20.04 1229 ASN A CA 1
ATOM 5636 C C . ASN A 1 354 ? -5.708 18.830 -10.841 1.00 18.46 1229 ASN A C 1
ATOM 5637 O O . ASN A 1 354 ? -5.218 18.975 -9.732 1.00 19.22 1229 ASN A O 1
ATOM 5648 N N . TYR A 1 355 ? -4.948 18.696 -11.916 1.00 18.22 1230 TYR A N 1
ATOM 5649 C CA . TYR A 1 355 ? -3.498 18.817 -11.786 1.00 16.62 1230 TYR A CA 1
ATOM 5650 C C . TYR A 1 355 ? -3.099 20.263 -11.467 1.00 17.00 1230 TYR A C 1
ATOM 5651 O O . TYR A 1 355 ? -3.600 21.204 -12.077 1.00 19.01 1230 TYR A O 1
ATOM 5669 N N . ASP A 1 356 ? -2.187 20.426 -10.520 1.00 17.11 1231 ASP A N 1
ATOM 5670 C CA . ASP A 1 356 ? -1.647 21.743 -10.169 1.00 17.45 1231 ASP A CA 1
ATOM 5671 C C . ASP A 1 356 ? -0.247 21.898 -10.753 1.00 17.46 1231 ASP A C 1
ATOM 5672 O O . ASP A 1 356 ? 0.710 21.344 -10.215 1.00 17.16 1231 ASP A O 1
ATOM 5681 N N . GLU A 1 357 ? -0.151 22.647 -11.851 1.00 18.30 1232 GLU A N 1
ATOM 5682 C CA . GLU A 1 357 ? 1.108 22.881 -12.540 1.00 19.58 1232 GLU A CA 1
ATOM 5683 C C . GLU A 1 357 ? 2.132 23.601 -11.646 1.00 18.36 1232 GLU A C 1
ATOM 5684 O O . GLU A 1 357 ? 3.328 23.520 -11.914 1.00 19.16 1232 GLU A O 1
ATOM 5696 N N . GLU A 1 358 ? 1.668 24.309 -10.615 1.00 18.29 1233 GLU A N 1
ATOM 5697 C CA . GLU A 1 358 ? 2.568 24.991 -9.666 1.00 19.28 1233 GLU A CA 1
ATOM 5698 C C . GLU A 1 358 ? 2.953 24.115 -8.466 1.00 20.15 1233 GLU A C 1
ATOM 5699 O O . GLU A 1 358 ? 3.550 24.610 -7.515 1.00 23.83 1233 GLU A O 1
ATOM 5711 N N . GLY A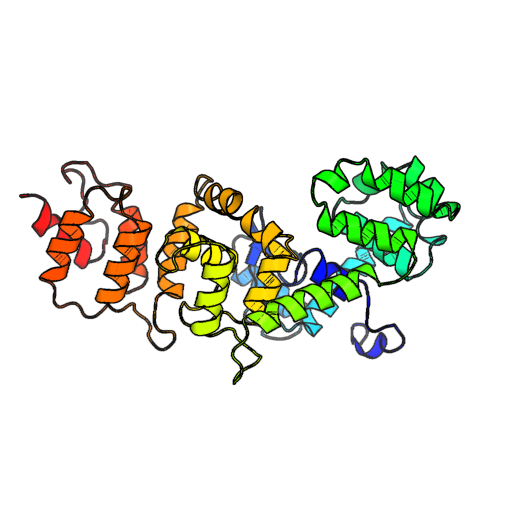 1 359 ? 2.665 22.812 -8.525 1.00 17.59 1234 GLY A N 1
ATOM 5712 C CA . GLY A 1 359 ? 2.954 21.937 -7.405 1.00 18.29 1234 GLY A CA 1
ATOM 5713 C C . GLY A 1 359 ? 4.378 21.401 -7.294 1.00 17.02 1234 GLY A C 1
ATOM 5714 O O . GLY A 1 359 ? 4.645 20.556 -6.448 1.00 19.30 1234 GLY A O 1
ATOM 5718 N N . ALA A 1 360 ? 5.282 21.884 -8.135 1.00 15.67 1235 ALA A N 1
ATOM 5719 C CA . ALA A 1 360 ? 6.685 21.474 -8.109 1.00 15.08 1235 ALA A CA 1
ATOM 5720 C C . ALA A 1 360 ? 6.825 19.960 -8.358 1.00 14.03 1235 ALA A C 1
ATOM 5721 O O . ALA A 1 360 ? 7.732 19.309 -7.859 1.00 14.85 1235 ALA A O 1
ATOM 5728 N N . TRP A 1 361 ? 5.940 19.436 -9.185 1.00 12.28 1236 TRP A N 1
ATOM 5729 C CA . TRP A 1 361 ? 6.099 18.087 -9.709 1.00 12.23 1236 TRP A CA 1
ATOM 5730 C C . TRP A 1 361 ? 7.330 18.037 -10.602 1.00 11.26 1236 TRP A C 1
ATOM 5731 O O . TRP A 1 361 ? 7.733 19.045 -11.164 1.00 12.35 1236 TRP A O 1
ATOM 5752 N N . PRO A 1 362 ? 7.902 16.860 -10.824 1.00 11.68 1237 PRO A N 1
ATOM 5753 C CA . PRO A 1 362 ? 8.978 16.770 -11.812 1.00 11.71 1237 PRO A CA 1
ATOM 5754 C C . PRO A 1 362 ? 8.531 17.284 -13.180 1.00 11.17 1237 PRO A C 1
ATOM 5755 O O . PRO A 1 362 ? 7.352 17.105 -13.566 1.00 11.03 1237 PRO A O 1
ATOM 5766 N N . VAL A 1 363 ? 9.456 17.856 -13.944 1.00 11.53 1238 VAL A N 1
ATOM 5767 C CA . VAL A 1 363 ? 9.156 18.230 -15.306 1.00 11.27 1238 VAL A CA 1
ATOM 5768 C C . VAL A 1 363 ? 8.580 17.049 -16.102 1.00 11.11 1238 VAL A C 1
ATOM 5769 O O . VAL A 1 363 ? 7.693 17.236 -16.911 1.00 11.59 1238 VAL A O 1
ATOM 5782 N N . LEU A 1 364 ? 9.074 15.853 -15.836 1.00 11.15 1239 LEU A N 1
ATOM 5783 C CA . LEU A 1 364 ? 8.585 14.685 -16.548 1.00 11.13 1239 LEU A CA 1
ATOM 5784 C C . LEU A 1 364 ? 7.084 14.539 -16.372 1.00 10.91 1239 LEU A C 1
ATOM 5785 O O . LEU A 1 364 ? 6.388 14.146 -17.325 1.00 11.23 1239 LEU A O 1
ATOM 5801 N N . ILE A 1 365 ? 6.565 14.777 -15.178 1.00 10.28 1240 ILE A N 1
ATOM 5802 C CA . ILE A 1 365 ? 5.133 14.659 -14.924 1.00 10.30 1240 ILE A CA 1
ATOM 5803 C C . ILE A 1 365 ? 4.370 15.847 -15.506 1.00 11.23 1240 ILE A C 1
ATOM 5804 O O . ILE A 1 365 ? 3.305 15.652 -16.087 1.00 11.26 1240 ILE A O 1
ATOM 5820 N N . ASP A 1 366 ? 4.931 17.062 -15.441 1.00 11.40 1241 ASP A N 1
ATOM 5821 C CA . ASP A 1 366 ? 4.306 18.181 -16.134 1.00 12.17 1241 ASP A CA 1
ATOM 5822 C C . ASP A 1 366 ? 4.127 17.829 -17.617 1.00 12.67 1241 ASP A C 1
ATOM 5823 O O . ASP A 1 366 ? 3.077 18.064 -18.204 1.00 13.80 1241 ASP A O 1
ATOM 5832 N N . ASP A 1 367 ? 5.186 17.322 -18.229 1.00 12.44 1242 ASP A N 1
ATOM 5833 C CA . ASP A 1 367 ? 5.142 16.989 -19.644 1.00 13.20 1242 ASP A CA 1
ATOM 5834 C C . ASP A 1 367 ? 4.136 15.854 -19.907 1.00 12.92 1242 ASP A C 1
ATOM 5835 O O . ASP A 1 367 ? 3.447 15.855 -20.918 1.00 14.35 1242 ASP A O 1
ATOM 5844 N N . PHE A 1 368 ? 4.075 14.877 -19.019 1.00 12.06 1243 PHE A N 1
ATOM 5845 C CA . PHE A 1 368 ? 3.112 13.783 -19.169 1.00 11.90 1243 PHE A CA 1
ATOM 5846 C C . PHE A 1 368 ? 1.691 14.312 -19.179 1.00 13.27 1243 PHE A C 1
ATOM 5847 O O . PHE A 1 368 ? 0.877 13.859 -19.993 1.00 13.96 1243 PHE A O 1
ATOM 5864 N N . VAL A 1 369 ? 1.352 15.222 -18.269 1.00 13.27 1244 VAL A N 1
ATOM 5865 C CA . VAL A 1 369 ? -0.021 15.742 -18.204 1.00 15.65 1244 VAL A CA 1
ATOM 5866 C C . VAL A 1 369 ? -0.377 16.429 -19.529 1.00 18.36 1244 VAL A C 1
ATOM 5867 O O . VAL A 1 369 ? -1.480 16.257 -20.033 1.00 19.37 1244 VAL A O 1
ATOM 5880 N N . GLU A 1 370 ? 0.560 17.170 -20.110 1.00 19.36 1245 GLU A N 1
ATOM 5881 C CA . GLU A 1 370 ? 0.292 17.838 -21.384 1.00 22.68 1245 GLU A CA 1
ATOM 5882 C C . GLU A 1 370 ? 0.068 16.801 -22.497 1.00 22.66 1245 GLU A C 1
ATOM 5883 O O . GLU A 1 370 ? -0.807 16.951 -23.366 1.00 24.58 1245 GLU A O 1
ATOM 5895 N N . PHE A 1 371 ? 0.857 15.742 -22.461 1.00 20.93 1246 PHE A N 1
ATOM 5896 C CA . PHE A 1 371 ? 0.744 14.656 -23.417 1.00 20.56 1246 PHE A CA 1
ATOM 5897 C C . PHE A 1 371 ? -0.574 13.901 -23.244 1.00 21.48 1246 PHE A C 1
ATOM 5898 O O . PHE A 1 371 ? -1.237 13.560 -24.228 1.00 23.94 1246 PHE A O 1
ATOM 5915 N N . ALA A 1 372 ? -1.004 13.701 -22.007 1.00 22.12 1247 ALA A N 1
ATOM 5916 C CA . ALA A 1 372 ? -2.088 12.761 -21.729 1.00 24.33 1247 ALA A CA 1
ATOM 5917 C C . ALA A 1 372 ? -3.484 13.364 -21.760 1.00 28.46 1247 ALA A C 1
ATOM 5918 O O . ALA A 1 372 ? -4.423 12.726 -22.240 1.00 29.49 1247 ALA A O 1
ATOM 5925 N N . ARG A 1 373 ? -3.647 14.562 -21.220 1.00 31.75 1248 ARG A N 1
ATOM 5926 C CA . ARG A 1 373 ? -4.974 15.188 -21.213 1.00 38.55 1248 ARG A CA 1
ATOM 5927 C C . ARG A 1 373 ? -5.837 14.991 -22.466 1.00 42.81 1248 ARG A C 1
ATOM 5928 O O . ARG A 1 373 ? -7.013 14.638 -22.349 1.00 43.98 1248 ARG A O 1
ATOM 5949 N N . PRO A 1 374 ? -5.267 15.216 -23.660 1.00 44.68 1249 PRO A N 1
ATOM 5950 C CA . PRO A 1 374 ? -6.055 14.990 -24.882 1.00 45.21 1249 PRO A CA 1
ATOM 5951 C C . PRO A 1 374 ? -6.651 13.589 -24.999 1.00 45.88 1249 PRO A C 1
ATOM 5952 O O . PRO A 1 374 ? -7.863 13.458 -25.210 1.00 46.00 1249 PRO A O 1
ATOM 5963 N N . GLN A 1 375 ? -5.801 12.567 -24.914 1.00 46.18 1250 GLN A N 1
ATOM 5964 C CA . GLN A 1 375 ? -6.245 11.169 -24.885 1.00 46.58 1250 GLN A CA 1
ATOM 5965 C C . GLN A 1 375 ? -7.300 10.910 -23.813 1.00 46.60 1250 GLN A C 1
ATOM 5966 O O . GLN A 1 375 ? -7.550 11.749 -22.950 1.00 45.97 1250 GLN A O 1
#

Nearest PDB structures (foldseek):
  6bg5-assembly1_A  TM=1.001E+00  e=5.426E-53  Tequatrovirus T4
  5v86-assembly1_A  TM=1.002E+00  e=1.094E-51  Tequatrovirus T4
  6p5w-assembly1_A  TM=9.965E-01  e=6.007E-51  Tequatrovirus T4
  6xom-assembly1_A  TM=9.527E-01  e=2.257E-46  Tequatrovirus T4
  6xoq-assembly1_A  TM=9.521E-01  e=2.361E-46  Tequatrovirus T4

Sequence (366 aa):
HSQDLENLYFQGSMNIFEMLRIDEEGLRLKIYKDTEGYYTIGIGHLLTKSPSLNAAKSELDKAIGRNTNGVITKDEAEKLFNQDVDAAVRGILRNAKKLKPVVYDSLDAVRRAALINMVFQMMGETGVAGFTNSLRMLQQKRWDEAAVNLAKSRWYNQTPNRTKRVITTFRTGTWDAYKNLRKKLEQLYNRYKKDPQDENKIGIDGIQQFCDDLALDPASISVLIIAWKFRAATQCEFSKQEFMDGMTELGCDSIEKLKAQQIPKMEQEELKEPGRFKDFYQFTFNFAKNPGQKGLDLEMAIAYWNLVLNGRFKFLDLWNKFLLEHHKRSIPKDTWNLLLDFSSTMIADDMSNYDEEGAWPVLIDDFVEFARPQ